Protein AF-A0A1I2UYN1-F1 (afdb_monomer_lite)

Sequence (457 aa):
MEKILPALEGQLRRFKVNAAGMAERHPGLARQLGARDWPPDVHVDRLVQGVAALHARTALVLQRAHCQQDEHALELQFPEQLRPFPECRIGPARQAAVLAACYCPGPPAAIELEVDPGPQPADSVDIFIDGDAAFSGALRNALLAGGSRQLACRPFAPTGLDPAEALLPRAPGAHAGLALLREYFTFPPRFNILRLDLTSFVNGGRGKLSLPVPAARPLEALQASHLRAGWAARACLRRAAAAPVRIDGRQSEYLVSVPPELEIFSIDRVHVGGAEDLGWVARRVEDAPAGHEWRIAFHGARGAVGAVASIDVTCCERDKVLARPARGAGCRWQLNSLLALEQLPLEAGALRELMATQAIDDSPASHAIINAVRALDVQPAALRPGRAAPLMGTDIRLQVDEAAFAGSGLLLFGQVMDRFFGECAHMNTFTRLVLVSAETGEELMRCKARNAGTLLE

Radius of gyration: 28.7 Å; chains: 1; bounding box: 97×50×72 Å

Secondary structure (DSSP, 8-state):
-GGGHHHHHHHHHHHHHHHHHHHHH-HHHHHHTTGGG-S--HHHHHHHHHHHHHHHHHHHHHHHHHHHHHHHHHHHH-GGGGS-EE-EEEEE-S--EEEEEEEE-SSS-EEEEEEE--SS--SEEEEEE-S-HHHHHHHHHHHHHPPPSSSSS-SEEE-S-SGGG-SS---TT--HHHHHHHHHHH-GGGGGEEEEE-TTSTTSS-EEEEEE----GGGGG--GGGEEETEEEEE--EEEEPPPEE--SS-SSEEE---TTEEEEEEEEEEETTEEP--EEEEEEEEETTEEEEEEEESS-TT-TTPEEEEEEEEEETT-EEE----THHHHHHHHHHHHTTSSSPPHHHHHHHHHHH-TT--HHHHHHHHHEEEEEEEEEEE--TTSPPEEEEEEEEEE-GGGGTTT-HHHHHHHHHHHHHHT--TT--EEEEEEETTT--EEEEPPPEETTEE--

Structure (mmCIF, N/CA/C/O backbone):
data_AF-A0A1I2UYN1-F1
#
_entry.id   AF-A0A1I2UYN1-F1
#
loop_
_atom_site.group_PDB
_atom_site.id
_atom_site.type_symbol
_atom_site.label_atom_id
_atom_site.label_alt_id
_atom_site.label_comp_id
_atom_site.label_asym_id
_atom_site.label_entity_id
_atom_site.label_seq_id
_atom_site.pdbx_PDB_ins_code
_atom_site.Cartn_x
_atom_site.Cartn_y
_atom_site.Cartn_z
_atom_site.occupancy
_atom_site.B_iso_or_equiv
_atom_site.auth_seq_id
_atom_site.auth_comp_id
_atom_site.auth_asym_id
_atom_site.auth_atom_id
_atom_site.pdbx_PDB_model_num
ATOM 1 N N . MET A 1 1 ? 22.925 16.119 -25.498 1.00 47.00 1 MET A N 1
ATOM 2 C CA . MET A 1 1 ? 24.311 16.372 -25.041 1.00 47.00 1 MET A CA 1
ATOM 3 C C . MET A 1 1 ? 24.376 16.531 -23.520 1.00 47.00 1 MET A C 1
ATOM 5 O O . MET A 1 1 ? 25.283 15.979 -22.913 1.00 47.00 1 MET A O 1
ATOM 9 N N . GLU A 1 2 ? 23.368 17.153 -22.895 1.00 50.50 2 GLU A N 1
ATOM 10 C CA . GLU A 1 2 ? 23.280 17.378 -21.437 1.00 50.50 2 GLU A CA 1
ATOM 11 C C . GLU A 1 2 ? 23.384 16.109 -20.569 1.00 50.50 2 GLU A C 1
ATOM 13 O O . GLU A 1 2 ? 24.116 16.117 -19.587 1.00 50.50 2 GLU A O 1
ATOM 18 N N . LYS A 1 3 ? 22.779 14.973 -20.962 1.00 65.56 3 LYS A N 1
ATOM 19 C CA . LYS A 1 3 ? 22.869 13.710 -20.189 1.00 65.56 3 LYS A CA 1
ATOM 20 C C . LYS A 1 3 ? 24.295 13.112 -20.093 1.00 65.56 3 LYS A C 1
ATOM 22 O O . LYS A 1 3 ? 24.533 12.271 -19.235 1.00 65.56 3 LYS A O 1
ATOM 27 N N . ILE A 1 4 ? 25.237 13.498 -20.967 1.00 81.12 4 ILE A N 1
ATOM 28 C CA . ILE A 1 4 ? 26.619 12.957 -20.982 1.00 81.12 4 ILE A CA 1
ATOM 29 C C . ILE A 1 4 ? 27.570 13.815 -20.138 1.00 81.12 4 ILE A C 1
ATOM 31 O O . ILE A 1 4 ? 28.586 13.308 -19.663 1.00 81.12 4 ILE A O 1
ATOM 35 N N . LEU A 1 5 ? 27.243 15.092 -19.928 1.00 82.50 5 LEU A N 1
ATOM 36 C CA . LEU A 1 5 ? 28.137 16.067 -19.308 1.00 82.50 5 LEU A CA 1
ATOM 37 C C . LEU A 1 5 ? 28.617 15.648 -17.902 1.00 82.50 5 LEU A C 1
ATOM 39 O O . LEU A 1 5 ? 29.832 15.633 -17.701 1.00 82.50 5 LEU A O 1
ATOM 43 N N . PRO A 1 6 ? 27.756 15.181 -16.973 1.00 83.56 6 PRO A N 1
ATOM 44 C CA . PRO A 1 6 ? 28.219 14.751 -15.649 1.00 83.56 6 PRO A CA 1
ATOM 45 C C . PRO A 1 6 ? 29.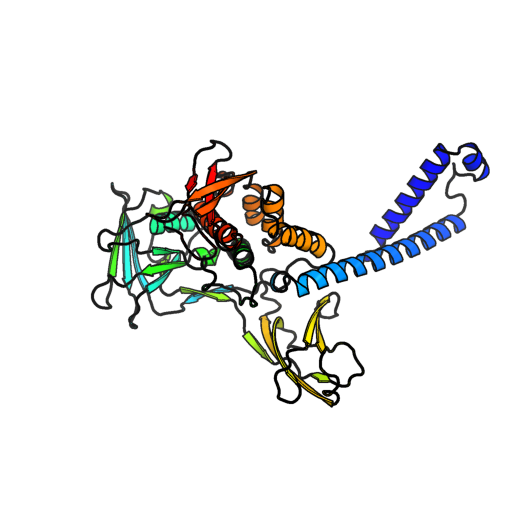170 13.548 -15.716 1.00 83.56 6 PRO A C 1
ATOM 47 O O . PRO A 1 6 ? 30.163 13.475 -14.990 1.00 83.56 6 PRO A O 1
ATOM 50 N N . ALA A 1 7 ? 28.896 12.603 -16.623 1.00 81.06 7 ALA A N 1
ATOM 51 C CA . ALA A 1 7 ? 29.744 11.433 -16.825 1.00 81.06 7 ALA A CA 1
ATOM 52 C C . ALA A 1 7 ? 31.103 11.829 -17.419 1.00 81.06 7 ALA A C 1
ATOM 54 O O . ALA A 1 7 ? 32.135 11.329 -16.972 1.00 81.06 7 ALA A O 1
ATOM 55 N N . LEU A 1 8 ? 31.112 12.756 -18.381 1.00 85.19 8 LEU A N 1
ATOM 56 C CA . LEU A 1 8 ? 32.325 13.308 -18.982 1.00 85.19 8 LEU A CA 1
ATOM 57 C C . LEU A 1 8 ? 33.181 14.045 -17.945 1.00 85.19 8 LEU A C 1
ATOM 59 O O . LEU A 1 8 ? 34.370 13.757 -17.821 1.00 85.19 8 LEU A O 1
ATOM 63 N N . GLU A 1 9 ? 32.585 14.946 -17.165 1.00 87.31 9 GLU A N 1
ATOM 64 C CA . GLU A 1 9 ? 33.275 15.654 -16.081 1.00 87.31 9 GLU A CA 1
ATOM 65 C C . GLU A 1 9 ? 33.846 14.689 -15.039 1.00 87.31 9 GLU A C 1
ATOM 67 O O . GLU A 1 9 ? 34.953 14.896 -14.535 1.00 87.31 9 GLU A O 1
ATOM 72 N N . GLY A 1 10 ? 33.109 13.620 -14.726 1.00 86.69 10 GLY A N 1
ATOM 73 C CA . GLY A 1 10 ? 33.578 12.539 -13.869 1.00 86.69 10 GLY A CA 1
ATOM 74 C C . GLY A 1 10 ? 34.809 11.831 -14.443 1.00 86.69 10 GLY A C 1
ATOM 75 O O . GLY A 1 10 ? 35.783 11.624 -13.717 1.00 86.69 10 GLY A O 1
ATOM 76 N N . GLN A 1 11 ? 34.812 11.505 -15.742 1.00 86.56 11 GLN A N 1
ATOM 77 C CA . GLN A 1 11 ? 35.973 10.890 -16.401 1.00 86.56 11 GLN A CA 1
ATOM 78 C C . GLN A 1 11 ? 37.180 11.833 -16.449 1.00 86.56 11 GLN A C 1
ATOM 80 O O . GLN A 1 11 ? 38.292 11.408 -16.139 1.00 86.56 11 GLN A O 1
ATOM 85 N N . LEU A 1 12 ? 36.975 13.116 -16.758 1.00 85.81 12 LEU A N 1
ATOM 86 C CA . LEU A 1 12 ? 38.049 14.114 -16.767 1.00 85.81 12 LEU A CA 1
ATOM 87 C C . LEU A 1 12 ? 38.645 14.319 -15.369 1.00 85.81 12 LEU A C 1
ATOM 89 O O . LEU A 1 12 ? 39.866 14.389 -15.225 1.00 85.81 12 LEU A O 1
ATOM 93 N N . ARG A 1 13 ? 37.807 14.351 -14.323 1.00 86.38 13 ARG A N 1
ATOM 94 C CA . ARG A 1 13 ? 38.275 14.386 -12.929 1.00 86.38 13 ARG A CA 1
ATOM 95 C C . ARG A 1 13 ? 39.109 13.155 -12.583 1.00 86.38 13 ARG A C 1
ATOM 97 O O . ARG A 1 13 ? 40.218 13.311 -12.079 1.00 86.38 13 ARG A O 1
ATOM 104 N N . ARG A 1 14 ? 38.624 11.947 -12.894 1.00 83.62 14 ARG A N 1
ATOM 105 C CA . ARG A 1 14 ? 39.367 10.692 -12.658 1.00 83.62 14 ARG A CA 1
ATOM 106 C C . ARG A 1 14 ? 40.702 10.672 -13.390 1.00 83.62 14 ARG A C 1
ATOM 108 O O . ARG A 1 14 ? 41.704 10.278 -12.805 1.00 83.62 14 ARG A O 1
ATOM 115 N N . PHE A 1 15 ? 40.726 11.132 -14.637 1.00 83.75 15 PHE A N 1
ATOM 116 C CA . PHE A 1 15 ? 41.955 11.239 -15.412 1.00 83.75 15 PHE A CA 1
ATOM 117 C C . PHE A 1 15 ? 42.977 12.152 -14.719 1.00 83.75 15 PHE A C 1
ATOM 119 O O . PHE A 1 15 ? 44.116 11.738 -14.517 1.00 83.75 15 PHE A O 1
ATOM 126 N N . LYS A 1 16 ? 42.564 13.351 -14.278 1.00 79.88 16 LYS A N 1
ATOM 127 C CA . LYS A 1 16 ? 43.438 14.290 -13.550 1.00 79.88 16 LYS A CA 1
ATOM 128 C C . LYS A 1 16 ? 43.974 13.697 -12.245 1.00 79.88 16 LYS A C 1
ATOM 130 O O . LYS A 1 16 ? 45.169 13.793 -11.985 1.00 79.88 16 LYS A O 1
ATOM 135 N N . VAL A 1 17 ? 43.114 13.049 -11.456 1.00 84.31 17 VAL A N 1
ATOM 136 C CA . VAL A 1 17 ? 43.510 12.386 -10.200 1.00 84.31 17 VAL A CA 1
ATOM 137 C C . VAL A 1 17 ? 44.516 11.263 -10.462 1.00 84.31 17 VAL A C 1
ATOM 139 O O . VAL A 1 17 ? 45.541 11.182 -9.790 1.00 84.31 17 VAL A O 1
ATOM 142 N N . ASN A 1 18 ? 44.271 10.428 -11.473 1.00 82.62 18 ASN A N 1
ATOM 143 C CA . ASN A 1 18 ? 45.176 9.337 -11.832 1.00 82.62 18 ASN A CA 1
ATOM 144 C C . ASN A 1 18 ? 46.522 9.852 -12.356 1.00 82.62 18 ASN A C 1
ATOM 146 O O . ASN A 1 18 ? 47.559 9.286 -12.011 1.00 82.62 18 ASN A O 1
ATOM 150 N N . ALA A 1 19 ? 46.515 10.924 -13.152 1.00 77.31 19 ALA A N 1
ATOM 151 C CA . ALA A 1 19 ? 47.729 11.568 -13.642 1.00 77.31 19 ALA A CA 1
ATOM 152 C C . ALA A 1 19 ? 48.570 12.136 -12.485 1.00 77.31 19 ALA A C 1
ATOM 154 O O . ALA A 1 19 ? 49.774 11.883 -12.430 1.00 77.31 19 ALA A O 1
ATOM 155 N N . ALA A 1 20 ? 47.935 12.811 -11.520 1.00 79.50 20 ALA A N 1
ATOM 156 C CA . ALA A 1 20 ? 48.599 13.318 -10.319 1.00 79.50 20 ALA A CA 1
ATOM 157 C C . ALA A 1 20 ? 49.183 12.180 -9.460 1.00 79.50 20 ALA A C 1
ATOM 159 O O . ALA A 1 20 ? 50.378 12.175 -9.168 1.00 79.50 20 ALA A O 1
ATOM 160 N N . GLY A 1 21 ? 48.386 11.153 -9.148 1.00 82.19 21 GLY A N 1
ATOM 161 C CA . GLY A 1 21 ? 48.848 10.012 -8.350 1.00 82.19 21 GLY A CA 1
ATOM 162 C C . GLY A 1 21 ? 49.915 9.153 -9.046 1.00 82.19 21 GLY A C 1
ATOM 163 O O . GLY A 1 21 ? 50.676 8.447 -8.386 1.00 82.19 21 GLY A O 1
ATOM 164 N N . MET A 1 22 ? 49.987 9.169 -10.379 1.00 82.06 22 MET A N 1
ATOM 165 C CA . MET A 1 22 ? 51.077 8.553 -11.146 1.00 82.06 22 MET A CA 1
ATOM 166 C C . MET A 1 22 ? 52.353 9.401 -11.079 1.00 82.06 22 MET A C 1
ATOM 168 O O . MET A 1 22 ? 53.437 8.844 -10.891 1.00 82.06 22 MET A O 1
ATOM 172 N N . ALA A 1 23 ? 52.223 10.729 -11.141 1.00 79.31 23 ALA A N 1
ATOM 173 C CA . ALA A 1 23 ? 53.349 11.645 -11.008 1.00 79.31 23 ALA A CA 1
ATOM 174 C C . ALA A 1 23 ? 54.006 11.588 -9.617 1.00 79.31 23 ALA A C 1
ATOM 176 O O . ALA A 1 23 ? 55.232 11.645 -9.517 1.00 79.31 23 ALA A O 1
ATOM 177 N N . GLU A 1 24 ? 53.205 11.415 -8.563 1.00 82.12 24 GLU A N 1
ATOM 178 C CA . GLU A 1 24 ? 53.680 11.212 -7.189 1.00 82.12 24 GLU A CA 1
ATOM 179 C C . GLU A 1 24 ? 54.426 9.883 -7.019 1.00 82.12 24 GLU A C 1
ATOM 181 O O . GLU A 1 24 ? 55.512 9.848 -6.441 1.00 82.12 24 GLU A O 1
ATOM 186 N N . ARG A 1 25 ? 53.875 8.785 -7.558 1.00 86.88 25 ARG A N 1
ATOM 187 C CA . ARG A 1 25 ? 54.472 7.442 -7.444 1.00 86.88 25 ARG A CA 1
ATOM 188 C C . ARG A 1 25 ? 55.739 7.268 -8.279 1.00 86.88 25 ARG A C 1
ATOM 190 O O . ARG A 1 25 ? 56.618 6.498 -7.898 1.00 86.88 25 ARG A O 1
ATOM 197 N N . HIS A 1 26 ? 55.848 7.969 -9.406 1.00 83.62 26 HIS A N 1
ATOM 198 C CA . HIS A 1 26 ? 56.964 7.823 -10.341 1.00 83.62 26 HIS A CA 1
ATOM 199 C C . HIS A 1 26 ? 57.523 9.182 -10.795 1.00 83.62 26 HIS A C 1
ATOM 201 O O . HIS A 1 26 ? 57.408 9.548 -11.968 1.00 83.62 26 HIS A O 1
ATOM 207 N N . PRO A 1 27 ? 58.210 9.924 -9.906 1.00 80.56 27 PRO A N 1
ATOM 208 C CA . PRO A 1 27 ? 58.659 11.290 -10.184 1.00 80.56 27 PRO A CA 1
ATOM 209 C C . PRO A 1 27 ? 59.691 11.381 -11.320 1.00 80.56 27 PRO A C 1
ATOM 211 O O . PRO A 1 27 ? 59.770 12.403 -12.002 1.00 80.56 27 PRO A O 1
ATOM 214 N N . GLY A 1 28 ? 60.478 10.321 -11.547 1.00 81.06 28 GLY A N 1
ATOM 215 C CA . GLY A 1 28 ? 61.435 10.244 -12.658 1.00 81.06 28 GLY A CA 1
ATOM 216 C C . GLY A 1 28 ? 60.753 10.188 -14.029 1.00 81.06 28 GLY A C 1
ATOM 217 O O . GLY A 1 28 ? 61.084 10.983 -14.906 1.00 81.06 28 GLY A O 1
ATOM 218 N N . LEU A 1 29 ? 59.752 9.313 -14.183 1.00 76.81 29 LEU A N 1
ATOM 219 C CA . LEU A 1 29 ? 58.942 9.197 -15.404 1.00 76.81 29 LEU A CA 1
ATOM 220 C C . LEU A 1 29 ? 58.073 10.441 -15.615 1.00 76.81 29 LEU A C 1
ATOM 222 O O . LEU A 1 29 ? 57.984 10.957 -16.724 1.00 76.81 29 LEU A O 1
ATOM 226 N N . ALA A 1 30 ? 57.499 10.983 -14.540 1.00 72.06 30 ALA A N 1
ATOM 227 C CA . ALA A 1 30 ? 56.702 12.205 -14.582 1.00 72.06 30 ALA A CA 1
ATOM 228 C C . ALA A 1 30 ? 57.490 13.408 -15.124 1.00 72.06 30 ALA A C 1
ATOM 230 O O . ALA A 1 30 ? 56.950 14.226 -15.870 1.00 72.06 30 ALA A O 1
ATOM 231 N N . ARG A 1 31 ? 58.783 13.496 -14.776 1.00 70.44 31 ARG A N 1
ATOM 232 C CA . ARG A 1 31 ? 59.692 14.537 -15.271 1.00 70.44 31 ARG A CA 1
ATOM 233 C C . ARG A 1 31 ? 60.019 14.357 -16.754 1.00 70.44 31 ARG A C 1
ATOM 235 O O . ARG A 1 31 ? 60.106 15.350 -17.462 1.00 70.44 31 ARG A O 1
ATOM 242 N N . GLN A 1 32 ? 60.162 13.117 -17.221 1.00 74.50 32 GLN A N 1
ATOM 243 C CA . GLN A 1 32 ? 60.381 12.809 -18.640 1.00 74.50 32 GLN A CA 1
ATOM 244 C C . GLN A 1 32 ? 59.135 13.074 -19.500 1.00 74.50 32 GLN A C 1
ATOM 246 O O . GLN A 1 32 ? 59.264 13.472 -20.652 1.00 74.50 32 GLN A O 1
ATOM 251 N N . LEU A 1 33 ? 57.941 12.884 -18.935 1.00 66.81 33 LEU A N 1
ATOM 252 C CA . LEU A 1 33 ? 56.655 13.055 -19.619 1.00 66.81 33 LEU A CA 1
ATOM 253 C C . LEU A 1 33 ? 56.077 14.480 -19.534 1.00 66.81 33 LEU A C 1
ATOM 255 O O . LEU A 1 33 ? 55.000 14.723 -20.071 1.00 66.81 33 LEU A O 1
ATOM 259 N N . GLY A 1 34 ? 56.736 15.416 -18.841 1.00 66.62 34 GLY A N 1
ATOM 260 C CA . GLY A 1 34 ? 56.229 16.786 -18.679 1.00 66.62 34 GLY A CA 1
ATOM 261 C C . GLY A 1 34 ? 54.953 16.892 -17.830 1.00 66.62 34 GLY A C 1
ATOM 262 O O . GLY A 1 34 ? 54.203 17.854 -17.955 1.00 66.62 34 GLY A O 1
ATOM 263 N N . ALA A 1 35 ? 54.692 15.928 -16.940 1.00 62.22 35 ALA A N 1
ATOM 264 C CA . ALA A 1 35 ? 53.425 15.806 -16.206 1.00 62.22 35 ALA A CA 1
ATOM 265 C C . ALA A 1 35 ? 53.125 16.954 -15.213 1.00 62.22 35 ALA A C 1
ATOM 267 O O . ALA A 1 35 ? 52.029 17.004 -14.659 1.00 62.22 35 ALA A O 1
ATOM 268 N N . ARG A 1 36 ? 54.080 17.866 -14.969 1.00 58.09 36 ARG A N 1
ATOM 269 C CA . ARG A 1 36 ? 53.884 19.056 -14.119 1.00 58.09 36 ARG A CA 1
ATOM 270 C C . ARG A 1 36 ? 53.065 20.161 -14.801 1.00 58.09 36 ARG A C 1
ATOM 272 O O . ARG A 1 36 ? 52.372 20.874 -14.089 1.00 58.09 36 ARG A O 1
ATOM 279 N N . ASP A 1 37 ? 53.081 20.234 -16.135 1.00 59.91 37 ASP A N 1
ATOM 280 C CA . ASP A 1 37 ? 52.397 21.262 -16.943 1.00 59.91 37 ASP A CA 1
ATOM 281 C C . ASP A 1 37 ? 51.262 20.655 -17.794 1.00 59.91 37 ASP A C 1
ATOM 283 O O . ASP A 1 37 ? 51.053 21.006 -18.954 1.00 59.91 37 ASP A O 1
ATOM 287 N N . TRP A 1 38 ? 50.544 19.670 -17.245 1.00 61.19 38 TRP A N 1
ATOM 288 C CA . TRP A 1 38 ? 49.519 18.935 -17.987 1.00 61.19 38 TRP A CA 1
ATOM 289 C C . TRP A 1 38 ? 48.172 19.689 -18.056 1.00 61.19 38 TRP A C 1
ATOM 291 O O . TRP A 1 38 ? 47.628 20.029 -16.999 1.00 61.19 38 TRP A O 1
ATOM 301 N N . PRO A 1 39 ? 47.558 19.862 -19.249 1.00 58.69 39 PRO A N 1
ATOM 302 C CA . PRO A 1 39 ? 47.963 19.329 -20.553 1.00 58.69 39 PRO A CA 1
ATOM 303 C C . PRO A 1 39 ? 48.940 20.262 -21.299 1.00 58.69 39 PRO A C 1
ATOM 305 O O . PRO A 1 39 ? 48.682 21.461 -21.379 1.00 58.69 39 PRO A O 1
ATOM 308 N N . PRO A 1 40 ? 50.007 19.726 -21.921 1.00 60.81 40 PRO A N 1
ATOM 309 C CA . PRO A 1 40 ? 51.039 20.540 -22.570 1.00 60.81 40 PRO A CA 1
ATOM 310 C C . PRO A 1 40 ? 50.640 21.087 -23.959 1.00 60.81 40 PRO A C 1
ATOM 312 O O . PRO A 1 40 ? 51.306 21.982 -24.470 1.00 60.81 40 PRO A O 1
ATOM 315 N N . ASP A 1 41 ? 49.573 20.563 -24.583 1.00 74.56 41 ASP A N 1
ATOM 316 C CA . ASP A 1 41 ? 49.113 20.921 -25.937 1.00 74.56 41 ASP A CA 1
ATOM 317 C C . ASP A 1 41 ? 47.572 20.836 -26.038 1.00 74.56 41 ASP A C 1
ATOM 319 O O . ASP A 1 41 ? 46.950 19.905 -25.514 1.00 74.56 41 ASP A O 1
ATOM 323 N N . VAL A 1 42 ? 46.955 21.776 -26.765 1.00 77.56 42 VAL A N 1
ATOM 324 C CA . VAL A 1 42 ? 45.521 21.802 -27.105 1.00 77.56 42 VAL A CA 1
ATOM 325 C C . VAL A 1 42 ? 45.053 20.546 -27.852 1.00 77.56 42 VAL A C 1
ATOM 327 O O . VAL A 1 42 ? 43.919 20.100 -27.665 1.00 77.56 42 VAL A O 1
ATOM 330 N N . HIS A 1 43 ? 45.896 19.943 -28.690 1.00 80.25 43 HIS A N 1
ATOM 331 C CA . HIS A 1 43 ? 45.568 18.721 -29.422 1.00 80.25 43 HIS A CA 1
ATOM 332 C C . HIS A 1 43 ? 45.523 17.503 -28.497 1.00 80.25 43 HIS A C 1
ATOM 334 O O . HIS A 1 43 ? 44.624 16.670 -28.626 1.00 80.25 43 HIS A O 1
ATOM 340 N N . VAL A 1 44 ? 46.441 17.430 -27.529 1.00 79.44 44 VAL A N 1
ATOM 341 C CA . VAL A 1 44 ? 46.446 16.387 -26.495 1.00 79.44 44 VAL A CA 1
ATOM 342 C C . VAL A 1 44 ? 45.245 16.560 -25.569 1.00 79.44 44 VAL A C 1
ATOM 344 O O . VAL A 1 44 ? 44.569 15.578 -25.273 1.00 79.44 44 VAL A O 1
ATOM 347 N N . ASP A 1 45 ? 44.911 17.793 -25.181 1.00 79.94 45 ASP A N 1
ATOM 348 C CA . ASP A 1 45 ? 43.713 18.063 -24.381 1.00 79.94 45 ASP A CA 1
ATOM 349 C C . ASP A 1 45 ? 42.429 17.645 -25.121 1.00 79.94 45 ASP A C 1
ATOM 351 O O . ASP A 1 45 ? 41.600 16.924 -24.569 1.00 79.94 45 ASP A O 1
ATOM 355 N N . ARG A 1 46 ? 42.301 17.972 -26.415 1.00 82.88 46 ARG A N 1
ATOM 356 C CA . ARG A 1 46 ? 41.175 17.513 -27.251 1.00 82.88 46 ARG A CA 1
ATOM 357 C C . ARG A 1 46 ? 41.122 15.992 -27.393 1.00 82.88 46 ARG A C 1
ATOM 359 O O . ARG A 1 46 ? 40.029 15.426 -27.383 1.00 82.88 46 ARG A O 1
ATOM 366 N N . LEU A 1 47 ? 42.270 15.322 -27.503 1.00 86.12 47 LEU A N 1
ATOM 367 C CA . LEU A 1 47 ? 42.337 13.859 -27.528 1.00 86.12 47 LEU A CA 1
ATOM 368 C C . LEU A 1 47 ? 41.845 13.272 -26.198 1.00 86.12 47 LEU A C 1
ATOM 370 O O . LEU A 1 47 ? 41.013 12.366 -26.204 1.00 86.12 47 LEU A O 1
ATOM 374 N N . VAL A 1 48 ? 42.305 13.809 -25.064 1.00 83.75 48 VAL A N 1
ATOM 375 C CA . VAL A 1 48 ? 41.870 13.390 -23.721 1.00 83.75 48 VAL A CA 1
ATOM 376 C C . VAL A 1 48 ? 40.372 13.614 -23.549 1.00 83.75 48 VAL A C 1
ATOM 378 O O . VAL A 1 48 ? 39.677 12.710 -23.091 1.00 83.75 48 VAL A O 1
ATOM 381 N N . GLN A 1 49 ? 39.850 14.768 -23.969 1.00 83.75 49 GLN A N 1
ATOM 382 C CA . GLN A 1 49 ? 38.413 15.049 -23.965 1.00 83.75 49 GLN A CA 1
ATOM 383 C C . GLN A 1 49 ? 37.637 14.060 -24.847 1.00 83.75 49 GLN A C 1
ATOM 385 O O . GLN A 1 49 ? 36.608 13.539 -24.418 1.00 83.75 49 GLN A O 1
ATOM 390 N N . GLY A 1 50 ? 38.144 13.741 -26.042 1.00 88.06 50 GLY A N 1
ATOM 391 C CA . GLY A 1 50 ? 37.547 12.757 -26.946 1.00 88.06 50 GLY A CA 1
ATOM 392 C C . GLY A 1 50 ? 37.513 11.345 -26.353 1.00 88.06 50 GLY A C 1
ATOM 393 O O . GLY A 1 50 ? 36.466 10.696 -26.353 1.00 88.06 50 GLY A O 1
ATOM 394 N N . VAL A 1 51 ? 38.627 10.884 -25.777 1.00 89.00 51 VAL A N 1
ATOM 395 C CA . VAL A 1 51 ? 38.729 9.578 -25.105 1.00 89.00 51 VAL A CA 1
ATOM 396 C C . VAL A 1 51 ? 37.855 9.534 -23.850 1.00 89.00 51 VAL A C 1
ATOM 398 O O . VAL A 1 51 ? 37.179 8.530 -23.616 1.00 89.00 51 VAL A O 1
ATOM 401 N N . ALA A 1 52 ? 37.815 10.609 -23.060 1.00 85.81 52 ALA A N 1
ATOM 402 C CA . ALA A 1 52 ? 36.948 10.724 -21.890 1.00 85.81 52 ALA A CA 1
ATOM 403 C C . ALA A 1 52 ? 35.466 10.694 -22.285 1.00 85.81 52 ALA A C 1
ATOM 405 O O . ALA A 1 52 ? 34.674 10.022 -21.627 1.00 85.81 52 ALA A O 1
ATOM 406 N N . ALA A 1 53 ? 35.092 11.344 -23.391 1.00 86.88 53 ALA A N 1
ATOM 407 C CA . ALA A 1 53 ? 33.738 11.292 -23.932 1.00 86.88 53 ALA A CA 1
ATOM 408 C C . ALA A 1 53 ? 33.365 9.883 -24.408 1.00 86.88 53 ALA A C 1
ATOM 410 O O . ALA A 1 53 ? 32.249 9.425 -24.155 1.00 86.88 53 ALA A O 1
ATOM 411 N N . LEU A 1 54 ? 34.292 9.170 -25.050 1.00 89.94 54 LEU A N 1
ATOM 412 C CA . LEU A 1 54 ? 34.072 7.798 -25.505 1.00 89.94 54 LEU A CA 1
ATOM 413 C C . LEU A 1 54 ? 33.892 6.846 -24.311 1.00 89.94 54 LEU A C 1
ATOM 415 O O . LEU A 1 54 ? 32.912 6.106 -24.268 1.00 89.94 54 LEU A O 1
ATOM 419 N N . HIS A 1 55 ? 34.742 6.956 -23.283 1.00 87.69 55 HIS A N 1
ATOM 420 C CA . HIS A 1 55 ? 34.586 6.210 -22.028 1.00 87.69 55 HIS A CA 1
ATOM 421 C C . HIS A 1 55 ? 33.293 6.556 -21.291 1.00 87.69 55 HIS A C 1
ATOM 423 O O . HIS A 1 55 ? 32.604 5.653 -20.823 1.00 87.69 55 HIS A O 1
ATOM 429 N N . ALA A 1 56 ? 32.931 7.839 -21.206 1.00 85.88 56 ALA A N 1
ATOM 430 C CA . ALA A 1 56 ? 31.684 8.270 -20.586 1.00 85.88 56 ALA A CA 1
ATOM 431 C C . ALA A 1 56 ? 30.470 7.665 -21.304 1.00 85.88 56 ALA A C 1
ATOM 433 O O . ALA A 1 56 ? 29.550 7.178 -20.650 1.00 85.88 56 ALA A O 1
ATOM 434 N N . ARG A 1 57 ? 30.481 7.618 -22.644 1.00 87.75 57 ARG A N 1
ATOM 435 C CA . ARG A 1 57 ? 29.426 6.960 -23.428 1.00 87.75 57 ARG A CA 1
ATOM 436 C C . ARG A 1 57 ? 29.366 5.462 -23.153 1.00 87.75 57 ARG A C 1
ATOM 438 O O . ARG A 1 57 ? 28.277 4.967 -22.883 1.00 87.75 57 ARG A O 1
ATOM 445 N N . THR A 1 58 ? 30.496 4.758 -23.173 1.00 87.31 58 THR A N 1
ATOM 446 C CA . THR A 1 58 ? 30.536 3.319 -22.864 1.00 87.31 58 THR A CA 1
ATOM 447 C C . THR A 1 58 ? 30.037 3.041 -21.447 1.00 87.31 58 THR A C 1
ATOM 449 O O . THR A 1 58 ? 29.210 2.156 -21.256 1.00 87.31 58 THR A O 1
ATOM 452 N N . ALA A 1 59 ? 30.466 3.833 -20.462 1.00 84.69 59 ALA A N 1
ATOM 453 C CA . ALA A 1 59 ? 30.019 3.706 -19.078 1.00 84.69 59 ALA A CA 1
ATOM 454 C C . ALA A 1 59 ? 28.506 3.924 -18.943 1.00 84.69 59 ALA A C 1
ATOM 456 O O . ALA A 1 59 ? 27.843 3.153 -18.259 1.00 84.69 59 ALA A O 1
ATOM 457 N N . LEU A 1 60 ? 27.944 4.918 -19.640 1.00 85.06 60 LEU A N 1
ATOM 458 C CA . LEU A 1 60 ? 26.499 5.156 -19.656 1.00 85.06 60 LEU A CA 1
ATOM 459 C C . LEU A 1 60 ? 25.729 4.025 -20.349 1.00 85.06 60 LEU A C 1
ATOM 461 O O . LEU A 1 60 ? 24.652 3.661 -19.885 1.00 85.06 60 LEU A O 1
ATOM 465 N N . VAL A 1 61 ? 26.259 3.460 -21.438 1.00 86.44 61 VAL A N 1
ATOM 466 C CA . VAL A 1 61 ? 25.653 2.297 -22.112 1.00 86.44 61 VAL A CA 1
ATOM 467 C C . VAL A 1 61 ? 25.638 1.090 -21.177 1.00 86.44 61 VAL A C 1
ATOM 469 O O . VAL A 1 61 ? 24.591 0.470 -21.010 1.00 86.44 61 VAL A O 1
ATOM 472 N N . LEU A 1 62 ? 26.762 0.801 -20.516 1.00 85.81 62 LEU A N 1
ATOM 473 C CA . LEU A 1 62 ? 26.843 -0.274 -19.530 1.00 85.81 62 LEU A CA 1
ATOM 474 C C . LEU A 1 62 ? 25.887 -0.024 -18.364 1.00 85.81 62 LEU A C 1
ATOM 476 O O . LEU A 1 62 ? 25.130 -0.917 -18.005 1.00 85.81 62 LEU A O 1
ATOM 480 N N . GLN A 1 63 ? 25.865 1.181 -17.794 1.00 82.50 63 GLN A N 1
ATOM 481 C CA . GLN A 1 63 ? 24.974 1.514 -16.683 1.00 82.50 63 GLN A CA 1
ATOM 482 C C . GLN A 1 63 ? 23.500 1.318 -17.059 1.00 82.50 63 GLN A C 1
ATOM 484 O O . GLN A 1 63 ? 22.750 0.740 -16.276 1.00 82.50 63 GLN A O 1
ATOM 489 N N . ARG A 1 64 ? 23.089 1.737 -18.263 1.00 81.75 64 ARG A N 1
ATOM 490 C CA . ARG A 1 64 ? 21.731 1.491 -18.773 1.00 81.75 64 ARG A CA 1
ATOM 491 C C . ARG A 1 64 ? 21.432 0.004 -18.913 1.00 81.75 64 ARG A C 1
ATOM 493 O O . ARG A 1 64 ? 20.352 -0.410 -18.516 1.00 81.75 64 ARG A O 1
ATOM 500 N N . ALA A 1 65 ? 22.376 -0.781 -19.433 1.00 81.75 65 ALA A N 1
ATOM 501 C CA . ALA A 1 65 ? 22.205 -2.225 -19.567 1.00 81.75 65 ALA A CA 1
ATOM 502 C C . ALA A 1 65 ? 21.987 -2.906 -18.204 1.00 81.75 65 ALA A C 1
ATOM 504 O O . ALA A 1 65 ? 21.086 -3.727 -18.084 1.00 81.75 65 ALA A O 1
ATOM 505 N N . HIS A 1 66 ? 22.735 -2.514 -17.165 1.00 81.06 66 HIS A N 1
ATOM 506 C CA . HIS A 1 66 ? 22.523 -3.032 -15.806 1.00 81.06 66 HIS A CA 1
ATOM 507 C C . HIS A 1 66 ? 21.152 -2.624 -15.251 1.00 81.06 66 HIS A C 1
ATOM 509 O O . HIS A 1 66 ? 20.417 -3.469 -14.759 1.00 81.06 66 HIS A O 1
ATOM 515 N N . CYS A 1 67 ? 20.761 -1.353 -15.404 1.00 80.94 67 CYS A N 1
ATOM 516 C CA . CYS A 1 67 ? 19.445 -0.890 -14.951 1.00 80.94 67 CYS A CA 1
ATOM 517 C C . CYS A 1 67 ? 18.300 -1.664 -15.628 1.00 80.94 67 CYS A C 1
ATOM 519 O O . CYS A 1 67 ? 17.329 -2.017 -14.972 1.00 80.94 67 CYS A O 1
ATOM 521 N N . GLN A 1 68 ? 18.429 -1.956 -16.927 1.00 80.69 68 GLN A N 1
ATOM 522 C CA . GLN A 1 68 ? 17.454 -2.760 -17.671 1.00 80.69 68 GLN A CA 1
ATOM 523 C C . GLN A 1 68 ? 17.374 -4.203 -17.156 1.00 80.69 68 GLN A C 1
ATOM 525 O O . GLN A 1 68 ? 16.290 -4.777 -17.140 1.00 80.69 68 GLN A O 1
ATOM 530 N N . GLN A 1 69 ? 18.498 -4.789 -16.737 1.00 82.62 69 GLN A N 1
ATOM 531 C CA . GLN A 1 69 ? 18.520 -6.122 -16.129 1.00 82.62 69 GLN A CA 1
ATOM 532 C C . GLN A 1 69 ? 17.832 -6.129 -14.760 1.00 82.62 69 GLN A C 1
ATOM 534 O O . GLN A 1 69 ? 17.005 -7.004 -14.512 1.00 82.62 69 GLN A O 1
ATOM 539 N N . ASP A 1 70 ? 18.132 -5.146 -13.906 1.00 84.62 70 ASP A N 1
ATOM 540 C CA . ASP A 1 70 ? 17.525 -5.015 -12.575 1.00 84.62 70 ASP A CA 1
ATOM 541 C C . ASP A 1 70 ? 16.006 -4.795 -12.674 1.00 84.62 70 ASP A C 1
ATOM 543 O O . ASP A 1 70 ? 15.222 -5.417 -11.957 1.00 84.62 70 ASP A O 1
ATOM 547 N N . GLU A 1 71 ? 15.576 -3.943 -13.605 1.00 84.00 71 GLU A N 1
ATOM 548 C CA . GLU A 1 71 ? 14.163 -3.688 -13.886 1.00 84.00 71 GLU A CA 1
ATOM 549 C C . GLU A 1 71 ? 13.456 -4.940 -14.417 1.00 84.00 71 GLU A C 1
ATOM 551 O O . GLU A 1 71 ? 12.372 -5.271 -13.948 1.00 84.00 71 GLU A O 1
ATOM 556 N N . HIS A 1 72 ? 14.086 -5.692 -15.323 1.00 82.62 72 HIS A N 1
ATOM 557 C CA . HIS A 1 72 ? 13.522 -6.948 -15.812 1.00 82.62 72 HIS A CA 1
ATOM 558 C C . HIS A 1 72 ? 13.399 -8.005 -14.703 1.00 82.62 72 HIS A C 1
ATOM 560 O O . HIS A 1 72 ? 12.391 -8.706 -14.627 1.00 82.62 72 HIS A O 1
ATOM 566 N N . ALA A 1 73 ? 14.388 -8.102 -13.811 1.00 84.62 73 ALA A N 1
ATOM 567 C CA . ALA A 1 73 ? 14.313 -8.987 -12.651 1.00 84.62 73 ALA A CA 1
ATOM 568 C C . ALA A 1 73 ? 13.145 -8.606 -11.723 1.00 84.62 73 ALA A C 1
ATOM 570 O O . ALA A 1 73 ? 12.404 -9.488 -11.283 1.00 84.62 73 ALA A O 1
ATOM 571 N N . LEU A 1 74 ? 12.925 -7.306 -11.492 1.00 85.75 74 LEU A N 1
ATOM 572 C CA . LEU A 1 74 ? 11.746 -6.812 -10.774 1.00 85.75 74 LEU A CA 1
ATOM 573 C C . LEU A 1 74 ? 10.438 -7.129 -11.503 1.00 85.75 74 LEU A C 1
ATOM 575 O O . LEU A 1 74 ? 9.487 -7.547 -10.853 1.00 85.75 74 LEU A O 1
ATOM 579 N N . GLU A 1 75 ? 10.364 -6.957 -12.825 1.00 81.69 75 GLU A N 1
ATOM 580 C CA . GLU A 1 75 ? 9.160 -7.287 -13.603 1.00 81.69 75 GLU A CA 1
ATOM 581 C C . GLU A 1 75 ? 8.800 -8.775 -13.488 1.00 81.69 75 GLU A C 1
ATOM 583 O O . GLU A 1 75 ? 7.618 -9.112 -13.426 1.00 81.69 75 GLU A O 1
ATOM 588 N N . LEU A 1 76 ? 9.800 -9.658 -13.413 1.00 81.56 76 LEU A N 1
ATOM 589 C CA . LEU A 1 76 ? 9.593 -11.100 -13.278 1.00 81.56 76 LEU A CA 1
ATOM 590 C C . LEU A 1 76 ? 9.215 -11.528 -11.854 1.00 81.56 76 LEU A C 1
ATOM 592 O O . LEU A 1 76 ? 8.328 -12.364 -11.691 1.00 81.56 76 LEU A O 1
ATOM 596 N N . GLN A 1 77 ? 9.891 -10.997 -10.833 1.00 83.25 77 GLN A N 1
ATOM 597 C CA . GLN A 1 77 ? 9.709 -11.441 -9.443 1.00 83.25 77 GLN A CA 1
ATOM 598 C C . GLN A 1 77 ? 8.630 -10.648 -8.699 1.00 83.25 77 GLN A C 1
ATOM 600 O O . GLN A 1 77 ? 7.862 -11.208 -7.921 1.00 83.25 77 GLN A O 1
ATOM 605 N N . PHE A 1 78 ? 8.545 -9.343 -8.957 1.00 85.88 78 PHE A N 1
ATOM 606 C CA . PHE A 1 78 ? 7.672 -8.410 -8.249 1.00 85.88 78 PHE A CA 1
ATOM 607 C C . PHE A 1 78 ? 6.946 -7.460 -9.224 1.00 85.88 78 PHE A C 1
ATOM 609 O O . PHE A 1 78 ? 7.054 -6.237 -9.095 1.00 85.88 78 PHE A O 1
ATOM 616 N N . PRO A 1 79 ? 6.145 -7.974 -10.179 1.00 82.31 79 PRO A N 1
ATOM 617 C CA . PRO A 1 79 ? 5.524 -7.165 -11.238 1.00 82.31 79 PRO A CA 1
ATOM 618 C C . PRO A 1 79 ? 4.658 -6.015 -10.710 1.00 82.31 79 PRO A C 1
ATOM 620 O O . PRO A 1 79 ? 4.492 -4.985 -11.363 1.00 82.31 79 PRO A O 1
ATOM 623 N N . GLU A 1 80 ? 4.089 -6.160 -9.512 1.00 85.31 80 GLU A N 1
ATOM 624 C CA . GLU A 1 80 ? 3.260 -5.125 -8.898 1.00 85.31 80 GLU A CA 1
ATOM 625 C C . GLU A 1 80 ? 4.037 -3.879 -8.504 1.00 85.31 80 GLU A C 1
ATOM 627 O O . GLU A 1 80 ? 3.463 -2.790 -8.483 1.00 85.31 80 GLU A O 1
ATOM 632 N N . GLN A 1 81 ? 5.320 -4.027 -8.189 1.00 86.81 81 GLN A N 1
ATOM 633 C CA . GLN A 1 81 ? 6.171 -2.962 -7.667 1.00 86.81 81 GLN A CA 1
ATOM 634 C C . GLN A 1 81 ? 6.447 -1.875 -8.705 1.00 86.81 81 GLN A C 1
ATOM 636 O O . GLN A 1 81 ? 6.734 -0.738 -8.346 1.00 86.81 81 GLN A O 1
ATOM 641 N N . LEU A 1 82 ? 6.254 -2.202 -9.984 1.00 85.50 82 LEU A N 1
ATOM 642 C CA . LEU A 1 82 ? 6.458 -1.312 -11.120 1.00 85.50 82 LEU A CA 1
ATOM 643 C C . LEU A 1 82 ? 5.150 -0.767 -11.723 1.00 85.50 82 LEU A C 1
ATOM 645 O O . LEU A 1 82 ? 5.193 -0.060 -12.739 1.00 85.50 82 LEU A O 1
ATOM 649 N N . ARG A 1 83 ? 3.993 -1.087 -11.120 1.00 87.94 83 ARG A N 1
ATOM 650 C CA . ARG A 1 83 ? 2.680 -0.563 -11.533 1.00 87.94 83 ARG A CA 1
ATOM 651 C C . ARG A 1 83 ? 2.476 0.873 -11.036 1.00 87.94 83 ARG A C 1
ATOM 653 O O . ARG A 1 83 ? 2.822 1.160 -9.889 1.00 87.94 83 ARG A O 1
ATOM 660 N N . PRO A 1 84 ? 1.880 1.765 -11.850 1.00 90.19 84 PRO A N 1
ATOM 661 C CA . PRO A 1 84 ? 1.485 3.091 -11.387 1.00 90.19 84 PRO A CA 1
ATOM 662 C C . PRO A 1 84 ? 0.371 2.989 -10.339 1.00 90.19 84 PRO A C 1
ATOM 664 O O . PRO A 1 84 ? -0.448 2.068 -10.382 1.00 90.19 84 PRO A O 1
ATOM 667 N N . PHE A 1 85 ? 0.308 3.954 -9.424 1.00 93.56 85 PHE A N 1
ATOM 668 C CA . PHE A 1 85 ? -0.786 4.069 -8.465 1.00 93.56 85 PHE A CA 1
ATOM 669 C C . PHE A 1 85 ? -1.841 5.037 -9.022 1.00 93.56 85 PHE A C 1
ATOM 671 O O . PHE A 1 85 ? -1.584 6.243 -9.092 1.00 93.56 85 PHE A O 1
ATOM 678 N N . PRO A 1 86 ? -3.004 4.541 -9.479 1.00 95.00 86 PRO A N 1
ATOM 679 C CA . PRO A 1 86 ? -4.014 5.366 -10.137 1.00 95.00 86 PRO A CA 1
ATOM 680 C C . PRO A 1 86 ? -4.681 6.333 -9.151 1.00 95.00 86 PRO A C 1
ATOM 682 O O . PRO A 1 86 ? -4.626 6.143 -7.936 1.00 95.00 86 PRO A O 1
ATOM 685 N N . GLU A 1 87 ? -5.385 7.338 -9.670 1.00 94.56 87 GLU A N 1
ATOM 686 C CA . GLU A 1 87 ? -6.340 8.110 -8.874 1.00 94.56 87 GLU A CA 1
ATOM 687 C C . GLU A 1 87 ? -7.305 7.167 -8.155 1.00 94.56 87 GLU A C 1
ATOM 689 O O . GLU A 1 87 ? -7.863 6.233 -8.736 1.00 94.56 87 GLU A O 1
ATOM 694 N N . CYS A 1 88 ? -7.503 7.432 -6.871 1.00 95.56 88 CYS A N 1
ATOM 695 C CA . CYS A 1 88 ? -8.452 6.727 -6.034 1.00 95.56 88 CYS A CA 1
ATOM 696 C C . CYS A 1 88 ? -9.466 7.731 -5.496 1.00 95.56 88 CYS A C 1
ATOM 698 O O . CYS A 1 88 ? -9.118 8.860 -5.150 1.00 95.56 88 CYS A O 1
ATOM 700 N N . ARG A 1 89 ? -10.733 7.327 -5.441 1.00 94.69 89 ARG A N 1
ATOM 701 C CA . ARG A 1 89 ? -11.833 8.172 -4.970 1.00 94.69 89 ARG A CA 1
ATOM 702 C C . ARG A 1 89 ? -12.554 7.494 -3.822 1.00 94.69 89 ARG A C 1
ATOM 704 O O . ARG A 1 89 ? -12.763 6.282 -3.845 1.00 94.69 89 ARG A O 1
ATOM 711 N N . ILE A 1 90 ? -12.960 8.295 -2.846 1.00 95.56 90 ILE A N 1
ATOM 712 C CA . ILE A 1 90 ? -13.888 7.883 -1.795 1.00 95.56 90 ILE A CA 1
ATOM 713 C C . ILE A 1 90 ? -15.219 8.549 -2.104 1.00 95.56 90 ILE A C 1
ATOM 715 O O . ILE A 1 90 ? -15.274 9.753 -2.350 1.00 95.56 90 ILE A O 1
ATOM 719 N N . GLY A 1 91 ? -16.285 7.761 -2.152 1.00 94.75 91 GLY A N 1
ATOM 720 C CA . GLY A 1 91 ? -17.601 8.284 -2.484 1.00 94.75 91 GLY A CA 1
ATOM 721 C C . GLY A 1 91 ? -18.725 7.303 -2.185 1.00 94.75 91 GLY A C 1
ATOM 722 O O . GLY A 1 91 ? -18.466 6.179 -1.743 1.00 94.75 91 GLY A O 1
ATOM 723 N N . PRO A 1 92 ? -19.979 7.714 -2.431 1.00 93.31 92 PRO A N 1
ATOM 724 C CA . PRO A 1 92 ? -21.148 6.905 -2.127 1.00 93.31 92 PRO A CA 1
ATOM 725 C C . PRO A 1 92 ? -21.157 5.624 -2.970 1.00 93.31 92 PRO A C 1
ATOM 727 O O . PRO A 1 92 ? -21.138 5.657 -4.201 1.00 93.31 92 PRO A O 1
ATOM 730 N N . ALA A 1 93 ? -21.204 4.484 -2.290 1.00 90.62 93 ALA A N 1
ATOM 731 C CA . ALA A 1 93 ? -21.330 3.153 -2.873 1.00 90.62 93 ALA A CA 1
ATOM 732 C C . ALA A 1 93 ? -22.710 2.538 -2.613 1.00 90.62 93 ALA A C 1
ATOM 734 O O . ALA A 1 93 ? -23.191 1.749 -3.425 1.00 90.62 93 ALA A O 1
ATOM 735 N N . ARG A 1 94 ? -23.347 2.916 -1.502 1.00 87.00 94 ARG A N 1
ATOM 736 C CA . ARG A 1 94 ? -24.670 2.455 -1.082 1.00 87.00 94 ARG A CA 1
ATOM 737 C C . ARG A 1 94 ? -25.445 3.603 -0.442 1.00 87.00 94 ARG A C 1
ATOM 739 O O . ARG A 1 94 ? -24.854 4.506 0.140 1.00 87.00 94 ARG A O 1
ATOM 746 N N . GLN A 1 95 ? -26.770 3.557 -0.543 1.00 87.31 95 GLN A N 1
ATOM 747 C CA . GLN A 1 95 ? -27.638 4.473 0.192 1.00 87.31 95 GLN A CA 1
ATOM 748 C C . GLN A 1 95 ? -27.646 4.089 1.673 1.00 87.31 95 GLN A C 1
ATOM 750 O O . GLN A 1 95 ? -28.216 3.065 2.031 1.00 87.31 95 GLN A O 1
ATOM 755 N N . ALA A 1 96 ? -26.996 4.902 2.497 1.00 87.50 96 ALA A N 1
ATOM 756 C CA . ALA A 1 96 ? -27.042 4.874 3.954 1.00 87.50 96 ALA A CA 1
ATOM 757 C C . ALA A 1 96 ? -26.691 6.280 4.466 1.00 87.50 96 ALA A C 1
ATOM 759 O O . ALA A 1 96 ? -26.085 7.072 3.737 1.00 87.50 96 ALA A O 1
ATOM 760 N N . ALA A 1 97 ? -27.067 6.609 5.699 1.00 88.69 97 ALA A N 1
ATOM 761 C CA . ALA A 1 97 ? -26.782 7.919 6.276 1.00 88.69 97 ALA A CA 1
ATOM 762 C C . ALA A 1 97 ? -26.496 7.836 7.776 1.00 88.69 97 ALA A C 1
ATOM 764 O O . ALA A 1 97 ? -27.099 7.044 8.494 1.00 88.69 97 ALA A O 1
ATOM 765 N N . VAL A 1 98 ? -25.611 8.706 8.260 1.00 87.88 98 VAL A N 1
ATOM 766 C CA . VAL A 1 98 ? -25.533 9.027 9.687 1.00 87.88 98 VAL A CA 1
ATOM 767 C C . VAL A 1 98 ? -26.437 10.230 9.922 1.00 87.88 98 VAL A C 1
ATOM 769 O O . VAL A 1 98 ? -26.212 11.302 9.364 1.00 87.88 98 VAL A O 1
ATOM 772 N N . LEU A 1 99 ? -27.501 10.029 10.694 1.00 88.56 99 LEU A N 1
ATOM 773 C CA . LEU A 1 99 ? -28.517 11.042 10.980 1.00 88.56 99 LEU A CA 1
ATOM 774 C C . LEU A 1 99 ? -28.076 11.975 12.107 1.00 88.56 99 LEU A C 1
ATOM 776 O O . LEU A 1 99 ? -28.336 13.175 12.060 1.00 88.56 99 LEU A O 1
ATOM 780 N N . ALA A 1 100 ? -27.394 11.422 13.107 1.00 89.81 100 ALA A N 1
ATOM 781 C CA . ALA A 1 100 ? -26.847 12.165 14.228 1.00 89.81 100 ALA A CA 1
ATOM 782 C C . ALA A 1 100 ? -25.529 11.531 14.674 1.00 89.81 100 ALA A C 1
ATOM 784 O O . ALA A 1 100 ? -25.389 10.308 14.680 1.00 89.81 100 ALA A O 1
ATOM 785 N N . ALA A 1 101 ? -24.575 12.373 15.055 1.00 91.50 101 ALA A N 1
ATOM 786 C CA . ALA A 1 101 ? -23.356 11.962 15.730 1.00 91.50 101 ALA A CA 1
ATOM 787 C C . ALA A 1 101 ? -22.973 13.054 16.722 1.00 91.50 101 ALA A C 1
ATOM 789 O O . ALA A 1 101 ? -22.812 14.209 16.319 1.00 91.50 101 ALA A O 1
ATOM 790 N N . CYS A 1 102 ? -22.852 12.705 17.998 1.00 91.62 102 CYS A N 1
ATOM 791 C CA . CYS A 1 102 ? -22.415 13.632 19.032 1.00 91.62 102 CYS A CA 1
ATOM 792 C C . CYS A 1 102 ? -21.477 12.948 20.024 1.00 91.62 102 CYS A C 1
ATOM 794 O O . CYS A 1 102 ? -21.526 11.736 20.243 1.00 91.62 102 CYS A O 1
ATOM 796 N N . TYR A 1 103 ? -20.593 13.754 20.600 1.00 90.56 103 TYR A N 1
ATOM 797 C CA . TYR A 1 103 ? -19.693 13.344 21.661 1.00 90.56 103 TYR A CA 1
ATOM 798 C C . TYR A 1 103 ? -20.176 13.939 22.984 1.00 90.56 103 TYR A C 1
ATOM 800 O O . TYR A 1 103 ? -20.377 15.147 23.104 1.00 90.56 103 TYR A O 1
ATOM 808 N N . CYS A 1 104 ? -20.352 13.078 23.979 1.00 88.75 104 CYS A N 1
ATOM 809 C CA . CYS A 1 104 ? -20.792 13.419 25.321 1.00 88.75 104 CYS A CA 1
ATOM 810 C C . CYS A 1 104 ? -19.572 13.352 26.260 1.00 88.75 104 CYS A C 1
ATOM 812 O O . CYS A 1 104 ? -19.184 12.249 26.647 1.00 88.75 104 CYS A O 1
ATOM 814 N N . PRO A 1 105 ? -18.964 14.489 26.658 1.00 83.81 105 PRO A N 1
ATOM 815 C CA . PRO A 1 105 ? -17.730 14.528 27.456 1.00 83.81 105 PRO A CA 1
ATOM 816 C C . PRO A 1 105 ? -17.901 14.159 28.947 1.00 83.81 105 PRO A C 1
ATOM 818 O O . PRO A 1 105 ? -16.989 14.381 29.741 1.00 83.81 105 PRO A O 1
ATOM 821 N N . GLY A 1 106 ? -19.057 13.626 29.361 1.00 78.44 106 GLY A N 1
ATOM 822 C CA . GLY A 1 106 ? -19.306 13.232 30.755 1.00 78.44 106 GLY A CA 1
ATOM 823 C C . GLY A 1 106 ? -18.479 12.010 31.181 1.00 78.44 106 GLY A C 1
ATOM 824 O O . GLY A 1 106 ? -17.872 11.378 30.336 1.00 78.44 106 GLY A O 1
ATOM 825 N N . PRO A 1 107 ? -18.409 11.646 32.472 1.00 80.19 107 PRO A N 1
ATOM 826 C CA . PRO A 1 107 ? -17.866 10.358 32.904 1.00 80.19 107 PRO A CA 1
ATOM 827 C C . PRO A 1 107 ? -18.987 9.296 33.013 1.00 80.19 107 PRO A C 1
ATOM 829 O O . PRO A 1 107 ? -19.853 9.435 33.880 1.00 80.19 107 PRO A O 1
ATOM 832 N N . PRO A 1 108 ? -18.990 8.211 32.206 1.00 80.12 108 PRO A N 1
ATOM 833 C CA . PRO A 1 108 ? -18.049 7.885 31.129 1.00 80.12 108 PRO A CA 1
ATOM 834 C C . PRO A 1 108 ? -18.340 8.664 29.840 1.00 80.12 108 PRO A C 1
ATOM 836 O O . PRO A 1 108 ? -19.504 8.923 29.526 1.00 80.12 108 PRO A O 1
ATOM 839 N N . ALA A 1 109 ? -17.284 9.009 29.093 1.00 86.38 109 ALA A N 1
ATOM 840 C CA . ALA A 1 109 ? -17.453 9.746 27.848 1.00 86.38 109 ALA A CA 1
ATOM 841 C C . ALA A 1 109 ? -18.039 8.799 26.809 1.00 86.38 109 ALA A C 1
ATOM 843 O O . ALA A 1 109 ? -17.718 7.607 26.804 1.00 86.38 109 ALA A O 1
ATOM 844 N N . ALA A 1 110 ? -18.931 9.300 25.963 1.00 88.69 110 ALA A N 1
ATOM 845 C CA . ALA A 1 110 ? -19.631 8.459 25.008 1.00 88.69 110 ALA A CA 1
ATOM 846 C C . ALA A 1 110 ? -19.791 9.135 23.651 1.00 88.69 110 ALA A C 1
ATOM 848 O O . ALA A 1 110 ? -19.921 10.353 23.564 1.00 88.69 110 ALA A O 1
ATOM 849 N N . ILE A 1 111 ? -19.800 8.329 22.595 1.00 89.88 111 ILE A N 1
ATOM 850 C CA . ILE A 1 111 ? -20.226 8.740 21.261 1.00 89.88 111 ILE A CA 1
ATOM 851 C C . ILE A 1 111 ? -21.615 8.158 21.031 1.00 89.88 111 ILE A C 1
ATOM 853 O O . ILE A 1 111 ? -21.802 6.942 21.122 1.00 89.88 111 ILE A O 1
ATOM 857 N N . GLU A 1 112 ? -22.577 9.019 20.725 1.00 89.88 112 GLU A N 1
ATOM 858 C CA . GLU A 1 112 ? -23.913 8.606 20.307 1.00 89.88 112 GLU A CA 1
ATOM 859 C C . GLU A 1 112 ? -24.033 8.761 18.795 1.00 89.88 112 GLU A C 1
ATOM 861 O O . GLU A 1 112 ? -23.753 9.827 18.244 1.00 89.88 112 GLU A O 1
ATOM 866 N N . LEU A 1 113 ? -24.438 7.685 18.126 1.00 89.81 113 LEU A N 1
ATOM 867 C CA . LEU A 1 113 ? -24.628 7.627 16.683 1.00 89.81 113 LEU A CA 1
ATOM 868 C C . LEU A 1 113 ? -26.058 7.199 16.380 1.00 89.81 113 LEU A C 1
ATOM 870 O O . LEU A 1 113 ? -26.548 6.218 16.938 1.00 89.81 113 LEU A O 1
ATOM 874 N N . GLU A 1 114 ? -26.704 7.896 15.456 1.00 89.88 114 GLU A N 1
ATOM 875 C CA . GLU A 1 114 ? -27.944 7.451 14.831 1.00 89.88 114 GLU A CA 1
ATOM 876 C C . GLU A 1 114 ? -27.668 7.158 13.358 1.00 89.88 114 GLU A C 1
ATOM 878 O O . GLU A 1 114 ? -27.268 8.048 12.607 1.00 89.88 114 GLU A O 1
ATOM 883 N N . VAL A 1 115 ? -27.851 5.904 12.952 1.00 88.38 115 VAL A N 1
ATOM 884 C CA . VAL A 1 115 ? -27.518 5.414 11.612 1.00 88.38 115 VAL A CA 1
ATOM 885 C C . VAL A 1 115 ? -28.779 4.910 10.925 1.00 88.38 115 VAL A C 1
ATOM 887 O O . VAL A 1 115 ? -29.551 4.136 11.489 1.00 88.38 115 VAL A O 1
ATOM 890 N N . ASP A 1 116 ? -28.973 5.347 9.689 1.00 88.81 116 ASP A N 1
ATOM 891 C CA . ASP A 1 116 ? -29.949 4.803 8.759 1.00 88.81 116 ASP A CA 1
ATOM 892 C C . ASP A 1 116 ? -29.215 3.871 7.778 1.00 88.81 116 ASP A C 1
ATOM 894 O O . ASP A 1 116 ? -28.450 4.357 6.933 1.00 88.81 116 ASP A O 1
ATOM 898 N N . PRO A 1 117 ? -29.391 2.540 7.889 1.00 82.19 117 PRO A N 1
ATOM 899 C CA . PRO A 1 117 ? -28.721 1.576 7.016 1.00 82.19 117 PRO A CA 1
ATOM 900 C C . PRO A 1 117 ? -29.257 1.594 5.573 1.00 82.19 117 PRO A C 1
ATOM 902 O O . PRO A 1 117 ? -28.691 0.929 4.699 1.00 82.19 117 PRO A O 1
ATOM 905 N N . GLY A 1 118 ? -30.315 2.368 5.312 1.00 84.38 118 GLY A N 1
ATOM 906 C CA . GLY A 1 118 ? -30.951 2.494 4.013 1.00 84.38 118 GLY A CA 1
ATOM 907 C C . GLY A 1 118 ? -31.975 1.393 3.719 1.00 84.38 118 GLY A C 1
ATOM 908 O O . GLY A 1 118 ? -32.229 0.513 4.538 1.00 84.38 118 GLY A O 1
ATOM 909 N N . PRO A 1 119 ? -32.584 1.427 2.520 1.00 78.56 119 PRO A N 1
ATOM 910 C CA . PRO A 1 119 ? -33.734 0.586 2.178 1.00 78.56 119 PRO A CA 1
ATOM 911 C C . PRO A 1 119 ? -33.381 -0.885 1.921 1.00 78.56 119 PRO A C 1
ATOM 913 O O . PRO A 1 119 ? -34.261 -1.741 1.922 1.00 78.56 119 PRO A O 1
ATOM 916 N N . GLN A 1 120 ? -32.112 -1.186 1.644 1.00 77.81 120 GLN A N 1
ATOM 917 C CA . GLN A 1 120 ? -31.662 -2.553 1.396 1.00 77.81 120 GLN A CA 1
ATOM 918 C C . GLN A 1 120 ? -31.196 -3.175 2.712 1.00 77.81 120 GLN A C 1
ATOM 920 O O . GLN A 1 120 ? -30.354 -2.563 3.372 1.00 77.81 120 GLN A O 1
ATOM 925 N N . PRO A 1 121 ? -31.671 -4.374 3.089 1.00 72.94 121 PRO A N 1
ATOM 926 C CA . PRO A 1 121 ? -31.156 -5.067 4.261 1.00 72.94 121 PRO A CA 1
ATOM 927 C C . PRO A 1 121 ? -29.687 -5.441 4.036 1.00 72.94 121 PRO A C 1
ATOM 929 O O . PRO A 1 121 ? -29.323 -5.934 2.969 1.00 72.94 121 PRO A O 1
ATOM 932 N N . ALA A 1 122 ? -28.841 -5.202 5.036 1.00 77.88 122 ALA A N 1
ATOM 933 C CA . ALA A 1 122 ? -27.511 -5.792 5.086 1.00 77.88 122 ALA A CA 1
ATOM 934 C C . ALA A 1 122 ? -27.026 -5.932 6.518 1.00 77.88 122 ALA A C 1
ATOM 936 O O . ALA A 1 122 ? -27.414 -5.157 7.392 1.00 77.88 122 ALA A O 1
ATOM 937 N N . ASP A 1 123 ? -26.082 -6.846 6.679 1.00 85.44 123 ASP A N 1
ATOM 938 C CA . ASP A 1 123 ? -25.460 -7.159 7.958 1.00 85.44 123 ASP A CA 1
ATOM 939 C C . ASP A 1 123 ? -24.403 -6.126 8.360 1.00 85.44 123 ASP A C 1
ATOM 941 O O . ASP A 1 123 ? -24.001 -6.077 9.514 1.00 85.44 123 ASP A O 1
ATOM 945 N N . SER A 1 124 ? -23.956 -5.269 7.436 1.00 89.06 124 SER A N 1
ATOM 946 C CA . SER A 1 124 ? -22.992 -4.211 7.734 1.00 89.06 124 SER A CA 1
ATOM 947 C C . SER A 1 124 ? -23.119 -2.990 6.824 1.00 89.06 124 SER A C 1
ATOM 949 O O . SER A 1 124 ? -23.650 -3.063 5.706 1.00 89.06 124 SER A O 1
ATOM 951 N N . VAL A 1 125 ? -22.576 -1.863 7.285 1.00 91.06 125 VAL A N 1
ATOM 952 C CA . VAL A 1 125 ? -22.413 -0.634 6.499 1.00 91.06 125 VAL A CA 1
ATOM 953 C C . VAL A 1 125 ? -21.038 -0.020 6.736 1.00 91.06 125 VAL A C 1
ATOM 955 O O . VAL A 1 125 ? -20.571 0.062 7.868 1.00 91.06 125 VAL A O 1
ATOM 958 N N . ASP A 1 126 ? -20.393 0.430 5.665 1.00 93.69 126 ASP A N 1
ATOM 959 C CA . ASP A 1 126 ? -19.110 1.119 5.754 1.00 93.69 126 ASP A CA 1
ATOM 960 C C . ASP A 1 126 ? -19.342 2.616 6.020 1.00 93.69 126 ASP A C 1
ATOM 962 O O . ASP A 1 126 ? -20.191 3.253 5.389 1.00 93.69 126 ASP A O 1
ATOM 966 N N . ILE A 1 127 ? -18.613 3.178 6.979 1.00 94.50 127 ILE A N 1
ATOM 967 C CA . ILE A 1 127 ? -18.685 4.579 7.397 1.00 94.50 127 ILE A CA 1
ATOM 968 C C . ILE A 1 127 ? -17.310 5.206 7.196 1.00 94.50 127 ILE A C 1
ATOM 970 O O . ILE A 1 127 ? -16.327 4.778 7.799 1.00 94.50 127 ILE A O 1
ATOM 974 N N . PHE A 1 128 ? -17.249 6.233 6.356 1.00 96.25 128 PHE A N 1
ATOM 975 C CA . PHE A 1 128 ? -16.049 7.030 6.141 1.00 96.25 128 PHE A CA 1
ATOM 976 C C . PHE A 1 128 ? -15.985 8.192 7.134 1.00 96.25 128 PHE A C 1
ATOM 978 O O . PHE A 1 128 ? -16.960 8.934 7.286 1.00 96.25 128 PHE A O 1
ATOM 985 N N . ILE A 1 129 ? -14.835 8.346 7.790 1.00 94.81 129 ILE A N 1
ATOM 986 C CA . ILE A 1 129 ? -14.527 9.482 8.658 1.00 94.81 129 ILE A CA 1
ATOM 987 C C . ILE A 1 129 ? -13.954 10.619 7.804 1.00 94.81 129 ILE A C 1
ATOM 989 O O . ILE A 1 129 ? -12.864 10.499 7.243 1.00 94.81 129 ILE A O 1
ATOM 993 N N . ASP A 1 130 ? -14.707 11.711 7.729 1.00 93.88 130 ASP A N 1
ATOM 994 C CA . ASP A 1 130 ? -14.402 12.918 6.964 1.00 93.88 130 ASP A CA 1
ATOM 995 C C . ASP A 1 130 ? -13.966 14.035 7.922 1.00 93.88 130 ASP A C 1
ATOM 997 O O . ASP A 1 130 ? -14.781 14.603 8.652 1.00 93.88 130 ASP A O 1
ATOM 1001 N N . GLY A 1 131 ? -12.666 14.315 7.965 1.00 90.31 131 GLY A N 1
ATOM 1002 C CA . GLY A 1 131 ? -12.082 15.339 8.825 1.00 90.31 131 GLY A CA 1
ATOM 1003 C C . GLY A 1 131 ? -10.574 15.457 8.633 1.00 90.31 131 GLY A C 1
ATOM 1004 O O . GLY A 1 131 ? -9.973 14.732 7.836 1.00 90.31 131 GLY A O 1
ATOM 1005 N N . ASP A 1 132 ? -9.940 16.365 9.376 1.00 89.31 132 ASP A N 1
ATOM 1006 C CA . ASP A 1 132 ? -8.480 16.451 9.387 1.00 89.31 132 ASP A CA 1
ATOM 1007 C C . ASP A 1 132 ? -7.844 15.177 9.974 1.00 89.31 132 ASP A C 1
ATOM 1009 O O . ASP A 1 132 ? -8.512 14.327 10.570 1.00 89.31 132 ASP A O 1
ATOM 1013 N N . ALA A 1 133 ? -6.536 15.022 9.781 1.00 85.19 133 ALA A N 1
ATOM 1014 C CA . ALA A 1 133 ? -5.828 13.798 10.137 1.00 85.19 133 ALA A CA 1
ATOM 1015 C C . ALA A 1 133 ? -5.853 13.523 11.660 1.00 85.19 133 ALA A C 1
ATOM 1017 O O . ALA A 1 133 ? -6.096 12.391 12.087 1.00 85.19 133 ALA A O 1
ATOM 1018 N N . ALA A 1 134 ? -5.701 14.560 12.493 1.00 86.12 134 ALA A N 1
ATOM 1019 C CA . ALA A 1 134 ? -5.703 14.424 13.949 1.00 86.12 134 ALA A CA 1
ATOM 1020 C C . ALA A 1 134 ? -7.093 14.052 14.487 1.00 86.12 134 ALA A C 1
ATOM 1022 O O . ALA A 1 134 ? -7.211 13.131 15.303 1.00 86.12 134 ALA A O 1
ATOM 1023 N N . PHE A 1 135 ? -8.143 14.716 13.997 1.00 90.06 135 PHE A N 1
ATOM 1024 C CA . PHE A 1 135 ? -9.529 14.381 14.312 1.00 90.06 135 PHE A CA 1
ATOM 1025 C C . PHE A 1 135 ? -9.881 12.963 13.850 1.00 90.06 135 PHE A C 1
ATOM 1027 O O . PHE A 1 135 ? -10.382 12.162 14.642 1.00 90.06 135 PHE A O 1
ATOM 1034 N N . SER A 1 136 ? -9.566 12.627 12.596 1.00 90.50 136 SER A N 1
ATOM 1035 C CA . SER A 1 136 ? -9.870 11.317 12.011 1.00 90.50 136 SER A CA 1
ATOM 1036 C C . SER A 1 136 ? -9.176 10.190 12.769 1.00 90.50 136 SER A C 1
ATOM 1038 O O . SER A 1 136 ? -9.809 9.188 13.101 1.00 90.50 136 SER A O 1
ATOM 1040 N N . GLY A 1 137 ? -7.899 10.373 13.121 1.00 88.12 137 GLY A N 1
ATOM 1041 C CA . GLY A 1 137 ? -7.143 9.426 13.936 1.00 88.12 137 GLY A CA 1
ATOM 1042 C C . GLY A 1 137 ? -7.738 9.247 15.336 1.00 88.12 137 GLY A C 1
ATOM 1043 O O . GLY A 1 137 ? -7.919 8.113 15.785 1.00 88.12 137 GLY A O 1
ATOM 1044 N N . ALA A 1 138 ? -8.099 10.343 16.014 1.00 88.25 138 ALA A N 1
ATOM 1045 C CA . ALA A 1 138 ? -8.720 10.291 17.338 1.00 88.25 138 ALA A CA 1
ATOM 1046 C C . ALA A 1 138 ? -10.086 9.585 17.310 1.00 88.25 138 ALA A C 1
ATOM 1048 O O . ALA A 1 138 ? -10.332 8.689 18.122 1.00 88.25 138 ALA A O 1
ATOM 1049 N N . LEU A 1 139 ? -10.952 9.939 16.353 1.00 90.88 139 LEU A N 1
ATOM 1050 C CA . LEU A 1 139 ? -12.283 9.348 16.208 1.00 90.88 139 LEU A CA 1
ATOM 1051 C C . LEU A 1 139 ? -12.201 7.867 15.845 1.00 90.88 139 LEU A C 1
ATOM 1053 O O . LEU A 1 139 ? -12.884 7.045 16.452 1.00 90.88 139 LEU A O 1
ATOM 1057 N N . ARG A 1 140 ? -11.316 7.502 14.917 1.00 90.44 140 ARG A N 1
ATOM 1058 C CA . ARG A 1 140 ? -11.065 6.107 14.547 1.00 90.44 140 ARG A CA 1
ATOM 1059 C C . ARG A 1 140 ? -10.647 5.273 15.756 1.00 90.44 140 ARG A C 1
ATOM 1061 O O . ARG A 1 140 ? -11.194 4.196 15.981 1.00 90.44 140 ARG A O 1
ATOM 1068 N N . ASN A 1 141 ? -9.701 5.775 16.548 1.00 87.25 141 ASN A N 1
ATOM 1069 C CA . ASN A 1 141 ? -9.229 5.087 17.747 1.00 87.25 141 ASN A CA 1
ATOM 1070 C C . ASN A 1 141 ? -10.351 4.934 18.780 1.00 87.25 141 ASN A C 1
ATOM 1072 O O . ASN A 1 141 ? -10.517 3.853 19.343 1.00 87.25 141 ASN A O 1
ATOM 1076 N N . ALA A 1 142 ? -11.153 5.983 18.981 1.00 88.00 142 ALA A N 1
ATOM 1077 C CA . ALA A 1 142 ? -12.299 5.959 19.881 1.00 88.00 142 ALA A CA 1
ATOM 1078 C C . ALA A 1 142 ? -13.356 4.930 19.444 1.00 88.00 142 ALA A C 1
ATOM 1080 O O . ALA A 1 142 ? -13.794 4.130 20.266 1.00 88.00 142 ALA A O 1
ATOM 1081 N N . LEU A 1 143 ? -13.711 4.883 18.156 1.00 88.38 143 LEU A N 1
ATOM 1082 C CA . LEU A 1 143 ? -14.697 3.938 17.617 1.00 88.38 143 LEU A CA 1
ATOM 1083 C C . LEU A 1 143 ? -14.216 2.479 17.666 1.00 88.38 143 LEU A C 1
ATOM 1085 O O . LEU A 1 143 ? -15.010 1.588 17.951 1.00 88.38 143 LEU A O 1
ATOM 1089 N N . LEU A 1 144 ? -12.925 2.226 17.428 1.00 85.88 144 LEU A N 1
ATOM 1090 C CA . LEU A 1 144 ? -12.345 0.876 17.491 1.00 85.88 144 LEU A CA 1
ATOM 1091 C C . LEU A 1 144 ? -12.109 0.380 18.927 1.00 85.88 144 LEU A C 1
ATOM 1093 O O . LEU A 1 144 ? -12.106 -0.831 19.172 1.00 85.88 144 LEU A O 1
ATOM 1097 N N . ALA A 1 145 ? -11.880 1.298 19.870 1.00 80.19 145 ALA A N 1
ATOM 1098 C CA . ALA A 1 145 ? -11.772 0.987 21.292 1.00 80.19 145 ALA A CA 1
ATOM 1099 C C . ALA A 1 145 ? -13.151 0.842 21.958 1.00 80.19 145 ALA A C 1
ATOM 1101 O O . ALA A 1 145 ? -13.305 0.027 22.871 1.00 80.19 145 ALA A O 1
ATOM 1102 N N . GLY A 1 146 ? -14.137 1.619 21.500 1.00 62.78 146 GLY A N 1
ATOM 1103 C CA . GLY A 1 146 ? -15.484 1.673 22.051 1.00 62.78 146 GLY A CA 1
ATOM 1104 C C . GLY A 1 146 ? -16.243 0.359 21.874 1.00 62.78 146 GLY A C 1
ATOM 1105 O O . GLY A 1 146 ? -16.457 -0.121 20.763 1.00 62.78 146 GLY A O 1
ATOM 1106 N N . GLY A 1 147 ? -16.668 -0.233 22.990 1.00 58.69 147 GLY A N 1
ATOM 1107 C CA . GLY A 1 147 ? -17.543 -1.406 23.006 1.00 58.69 147 GLY A CA 1
ATOM 1108 C C . GLY A 1 147 ? -18.972 -0.998 23.339 1.00 58.69 147 GLY A C 1
ATOM 1109 O O . GLY A 1 147 ? -19.188 -0.315 24.331 1.00 58.69 147 GLY A O 1
ATOM 1110 N N . SER A 1 148 ? -19.960 -1.417 22.553 1.00 51.44 148 SER A N 1
ATOM 1111 C CA . SER A 1 148 ? -21.363 -1.155 22.892 1.00 51.44 148 SER A CA 1
ATOM 1112 C C . SER A 1 148 ? -21.849 -2.136 23.960 1.00 51.44 148 SER A C 1
ATOM 1114 O O . SER A 1 148 ? -21.465 -3.296 23.952 1.00 51.44 148 SER A O 1
ATOM 1116 N N . ARG A 1 149 ? -22.719 -1.697 24.879 1.00 50.84 149 ARG A N 1
ATOM 1117 C CA . ARG A 1 149 ? -23.434 -2.620 25.788 1.00 50.84 149 ARG A CA 1
ATOM 1118 C C . ARG A 1 149 ? -24.596 -3.345 25.097 1.00 50.84 149 ARG A C 1
ATOM 1120 O O . ARG A 1 149 ? -25.074 -4.345 25.618 1.00 50.84 149 ARG A O 1
ATOM 1127 N N . GLN A 1 150 ? -25.068 -2.820 23.964 1.00 51.53 150 GLN A N 1
ATOM 1128 C CA . GLN A 1 150 ? -26.175 -3.382 23.178 1.00 51.53 150 GLN A CA 1
ATOM 1129 C C . GLN A 1 150 ? -25.703 -4.451 22.184 1.00 51.53 150 GLN A C 1
ATOM 1131 O O . GLN A 1 150 ? -26.490 -5.301 21.783 1.00 51.53 150 GLN A O 1
ATOM 1136 N N . LEU A 1 151 ? -24.421 -4.428 21.816 1.00 54.03 151 LEU A N 1
ATOM 1137 C CA . LEU A 1 151 ? -23.769 -5.468 21.032 1.00 54.03 151 LEU A CA 1
ATOM 1138 C C . LEU A 1 151 ? -22.877 -6.274 21.968 1.00 54.03 151 LEU A C 1
ATOM 1140 O O . LEU A 1 151 ? -22.036 -5.711 22.655 1.00 54.03 151 LEU A O 1
ATOM 1144 N N . ALA A 1 152 ? -22.995 -7.599 21.977 1.00 49.84 152 ALA A N 1
ATOM 1145 C CA . ALA A 1 152 ? -22.068 -8.455 22.725 1.00 49.84 152 ALA A CA 1
ATOM 1146 C C . ALA A 1 152 ? -20.608 -8.374 22.201 1.00 49.84 152 ALA A C 1
ATOM 1148 O O . ALA A 1 152 ? -19.704 -8.979 22.776 1.00 49.84 152 ALA A O 1
ATOM 1149 N N . CYS A 1 153 ? -20.380 -7.629 21.114 1.00 61.62 153 CYS A N 1
ATOM 1150 C CA . CYS A 1 153 ? -19.133 -7.459 20.380 1.00 61.62 153 CYS A CA 1
ATOM 1151 C C . CYS A 1 153 ? -18.841 -5.972 20.080 1.00 61.62 153 CYS A C 1
ATOM 1153 O O . CYS A 1 153 ? -19.671 -5.084 20.281 1.00 61.62 153 CYS A O 1
ATOM 1155 N N . ARG A 1 154 ? -17.627 -5.684 19.592 1.00 77.50 154 ARG A N 1
ATOM 1156 C CA . ARG A 1 154 ? -17.267 -4.347 19.097 1.00 77.50 154 ARG A CA 1
ATOM 1157 C C . ARG A 1 154 ? -18.008 -4.080 17.774 1.00 77.50 154 ARG A C 1
ATOM 1159 O O . ARG A 1 154 ? -17.789 -4.849 16.843 1.00 77.50 154 ARG A O 1
ATOM 1166 N N . PRO A 1 155 ? -18.826 -3.012 17.667 1.00 83.50 155 PRO A N 1
ATOM 1167 C CA . PRO A 1 155 ? -19.601 -2.717 16.455 1.00 83.50 155 PRO A CA 1
ATOM 1168 C C . PRO A 1 155 ? -18.741 -2.384 15.243 1.00 83.50 155 PRO A C 1
ATOM 1170 O O . PRO A 1 155 ? -19.169 -2.585 14.114 1.00 83.50 155 PRO A O 1
ATOM 1173 N N . PHE A 1 156 ? -17.567 -1.797 15.479 1.00 89.19 156 PHE A N 1
ATOM 1174 C CA . PHE A 1 156 ? -16.712 -1.272 14.428 1.00 89.19 156 PHE A CA 1
ATOM 1175 C C . PHE A 1 156 ? -15.522 -2.188 14.173 1.00 89.19 156 PHE A C 1
ATOM 1177 O O . PHE A 1 156 ? -14.778 -2.538 15.092 1.00 89.19 156 PHE A O 1
ATOM 1184 N N . ALA A 1 157 ? -15.303 -2.498 12.899 1.00 89.94 157 ALA A N 1
ATOM 1185 C CA . ALA A 1 157 ? -14.111 -3.163 12.402 1.00 89.94 157 ALA A CA 1
ATOM 1186 C C . ALA A 1 157 ? -13.358 -2.240 11.426 1.00 89.94 157 ALA A C 1
ATOM 1188 O O . ALA A 1 157 ? -13.987 -1.534 10.632 1.00 89.94 157 ALA A O 1
ATOM 1189 N N . PRO A 1 158 ? -12.014 -2.214 11.459 1.00 91.38 158 PRO A N 1
ATOM 1190 C CA . PRO A 1 158 ? -11.241 -1.494 10.456 1.00 91.38 158 PRO A CA 1
ATOM 1191 C C . PRO A 1 158 ? -11.373 -2.190 9.096 1.00 91.38 158 PRO A C 1
ATOM 1193 O O . PRO A 1 158 ? -11.365 -3.418 9.036 1.00 91.38 158 PRO A O 1
ATOM 1196 N N . THR A 1 159 ? -11.452 -1.412 8.017 1.00 92.31 159 THR A N 1
ATOM 1197 C CA . THR A 1 159 ? -11.489 -1.940 6.641 1.00 92.31 159 THR A CA 1
ATOM 1198 C C . THR A 1 159 ? -10.179 -1.672 5.905 1.00 92.31 159 THR A C 1
ATOM 1200 O O . THR A 1 159 ? -9.360 -0.855 6.337 1.00 92.31 159 THR A O 1
ATOM 1203 N N . GLY A 1 160 ? -9.952 -2.394 4.808 1.00 88.62 160 GLY A N 1
ATOM 1204 C CA . GLY A 1 160 ? -8.801 -2.213 3.921 1.00 88.62 160 GLY A CA 1
ATOM 1205 C C . GLY A 1 160 ? -7.483 -2.779 4.455 1.00 88.62 160 GLY A C 1
ATOM 1206 O O . GLY A 1 160 ? -6.479 -2.718 3.754 1.00 88.62 160 GLY A O 1
ATOM 1207 N N . LEU A 1 161 ? -7.478 -3.340 5.670 1.00 90.06 161 LEU A N 1
ATOM 1208 C CA . LEU A 1 161 ? -6.331 -4.047 6.257 1.00 90.06 161 LEU A CA 1
ATOM 1209 C C . LEU A 1 161 ? -6.261 -5.518 5.834 1.00 90.06 161 LEU A C 1
ATOM 1211 O O . LEU A 1 161 ? -5.212 -6.149 5.960 1.00 90.06 161 LEU A O 1
ATOM 1215 N N . ASP A 1 162 ? -7.389 -6.087 5.410 1.00 87.94 162 ASP A N 1
ATOM 1216 C CA . ASP A 1 162 ? -7.442 -7.460 4.933 1.00 87.94 162 ASP A CA 1
ATOM 1217 C C . ASP A 1 162 ? -7.009 -7.527 3.464 1.00 87.94 162 ASP A C 1
ATOM 1219 O O . ASP A 1 162 ? -7.470 -6.705 2.662 1.00 87.94 162 ASP A O 1
ATOM 1223 N N . PRO A 1 163 ? -6.179 -8.510 3.069 1.00 84.25 163 PRO A N 1
ATOM 1224 C CA . PRO A 1 163 ? -5.857 -8.726 1.669 1.00 84.25 163 PRO A CA 1
ATOM 1225 C C . PRO A 1 163 ? -7.100 -8.794 0.771 1.00 84.25 163 PRO A C 1
ATOM 1227 O O . PRO A 1 163 ? -7.051 -8.273 -0.343 1.00 84.25 163 PRO A O 1
ATOM 1230 N N . ALA A 1 164 ? -8.213 -9.382 1.211 1.00 87.06 164 ALA A N 1
ATOM 1231 C CA . ALA A 1 164 ? -9.436 -9.484 0.409 1.00 87.06 164 ALA A CA 1
ATOM 1232 C C . ALA A 1 164 ? -10.077 -8.121 0.081 1.00 87.06 164 ALA A C 1
ATOM 1234 O O . ALA A 1 164 ? -10.806 -8.003 -0.901 1.00 87.06 164 ALA A O 1
ATOM 1235 N N . GLU A 1 165 ? -9.776 -7.083 0.862 1.00 90.19 165 GLU A N 1
ATOM 1236 C CA . GLU A 1 165 ? -10.332 -5.735 0.717 1.00 90.19 165 GLU A CA 1
ATOM 1237 C C . GLU A 1 165 ? -9.385 -4.777 -0.022 1.00 90.19 165 GLU A C 1
ATOM 1239 O O . GLU A 1 165 ? -9.528 -3.559 0.103 1.00 90.19 165 GLU A O 1
ATOM 1244 N N . ALA A 1 166 ? -8.404 -5.310 -0.764 1.00 90.00 166 ALA A N 1
ATOM 1245 C CA . ALA A 1 166 ? -7.407 -4.557 -1.533 1.00 90.00 166 ALA A CA 1
ATOM 1246 C C . ALA A 1 166 ? -8.026 -3.428 -2.374 1.00 90.00 166 ALA A C 1
ATOM 1248 O O . ALA A 1 166 ? -9.059 -3.622 -3.017 1.00 90.00 166 ALA A O 1
ATOM 1249 N N . LEU A 1 167 ? -7.366 -2.269 -2.429 1.00 92.94 167 LEU A N 1
ATOM 1250 C CA . LEU A 1 167 ? -7.790 -1.175 -3.305 1.00 92.94 167 LEU A CA 1
ATOM 1251 C C . LEU A 1 167 ? -7.411 -1.474 -4.752 1.00 92.94 167 LEU A C 1
ATOM 1253 O O . LEU A 1 167 ? -8.177 -1.185 -5.673 1.00 92.94 167 LEU A O 1
ATOM 1257 N N . LEU A 1 168 ? -6.213 -2.031 -4.935 1.00 91.38 168 LEU A N 1
ATOM 1258 C CA . LEU A 1 168 ? -5.647 -2.332 -6.239 1.00 91.38 168 LEU A CA 1
ATOM 1259 C C . LEU A 1 168 ? -5.719 -3.835 -6.547 1.00 91.38 168 LEU A C 1
ATOM 1261 O O . LEU A 1 168 ? -5.455 -4.658 -5.666 1.00 91.38 168 LEU A O 1
ATOM 1265 N N . PRO A 1 169 ? -6.021 -4.220 -7.803 1.00 88.88 169 PRO A N 1
ATOM 1266 C CA . PRO A 1 169 ? -5.950 -5.611 -8.231 1.00 88.88 169 PRO A CA 1
ATOM 1267 C C . PRO A 1 169 ? -4.539 -6.177 -8.058 1.00 88.88 169 PRO A C 1
ATOM 1269 O O . PRO A 1 169 ? -3.563 -5.584 -8.532 1.00 88.88 169 PRO A O 1
ATOM 1272 N N . ARG A 1 170 ? -4.445 -7.354 -7.436 1.00 85.12 170 ARG A N 1
ATOM 1273 C CA . ARG A 1 170 ? -3.179 -8.061 -7.217 1.00 85.12 170 ARG A CA 1
ATOM 1274 C C . ARG A 1 170 ? -3.004 -9.239 -8.168 1.00 85.12 170 ARG A C 1
ATOM 1276 O O . ARG A 1 170 ? -3.965 -9.928 -8.505 1.00 85.12 170 ARG A O 1
ATOM 1283 N N . ALA A 1 171 ? -1.771 -9.459 -8.601 1.00 79.00 171 ALA A N 1
ATOM 1284 C CA . ALA A 1 171 ? -1.351 -10.683 -9.250 1.00 79.00 171 ALA A CA 1
ATOM 1285 C C . ALA A 1 171 ? -1.404 -11.855 -8.248 1.00 79.00 171 ALA A C 1
ATOM 1287 O O . ALA A 1 171 ? -1.150 -11.670 -7.053 1.00 79.00 171 ALA A O 1
ATOM 1288 N N . PRO A 1 172 ? -1.713 -13.077 -8.710 1.00 77.44 172 PRO A N 1
ATOM 1289 C CA . PRO A 1 172 ? -1.582 -14.272 -7.885 1.00 77.44 172 PRO A CA 1
ATOM 1290 C C . PRO A 1 172 ? -0.162 -14.397 -7.317 1.00 77.44 172 PRO A C 1
ATOM 1292 O O . PRO A 1 172 ? 0.811 -14.206 -8.041 1.00 77.44 172 PRO A O 1
ATOM 1295 N N . GLY A 1 173 ? -0.046 -14.717 -6.026 1.00 78.75 173 GLY A N 1
ATOM 1296 C CA . GLY A 1 173 ? 1.249 -14.868 -5.349 1.00 78.75 173 GLY A CA 1
ATOM 1297 C C . GLY A 1 173 ? 1.930 -13.560 -4.933 1.00 78.75 173 GLY A C 1
ATOM 1298 O O . GLY A 1 173 ? 3.008 -13.607 -4.350 1.00 78.75 173 GLY A O 1
ATOM 1299 N N . ALA A 1 174 ? 1.322 -12.397 -5.185 1.00 84.31 174 ALA A N 1
ATOM 1300 C CA . ALA A 1 174 ? 1.870 -11.133 -4.716 1.00 84.31 174 ALA A CA 1
ATOM 1301 C C . ALA A 1 174 ? 1.795 -10.984 -3.190 1.00 84.31 174 ALA A C 1
ATOM 1303 O O . ALA A 1 174 ? 0.801 -11.348 -2.556 1.00 84.31 174 ALA A O 1
ATOM 1304 N N . HIS A 1 175 ? 2.832 -10.376 -2.613 1.00 87.00 175 HIS A N 1
ATOM 1305 C CA . HIS A 1 175 ? 2.943 -10.162 -1.174 1.00 87.00 175 HIS A CA 1
ATOM 1306 C C . HIS A 1 175 ? 1.955 -9.087 -0.690 1.00 87.00 175 HIS A C 1
ATOM 1308 O O . HIS A 1 175 ? 2.191 -7.882 -0.847 1.00 87.00 175 HIS A O 1
ATOM 1314 N N . ALA A 1 176 ? 0.853 -9.507 -0.063 1.00 88.69 176 ALA A N 1
ATOM 1315 C CA . ALA A 1 176 ? -0.231 -8.609 0.336 1.00 88.69 176 ALA A CA 1
ATOM 1316 C C . ALA A 1 176 ? 0.222 -7.513 1.317 1.00 88.69 176 ALA A C 1
ATOM 1318 O O . ALA A 1 176 ? -0.260 -6.383 1.234 1.00 88.69 176 ALA A O 1
ATOM 1319 N N . GLY A 1 177 ? 1.201 -7.803 2.181 1.00 90.00 177 GLY A N 1
ATOM 1320 C CA . GLY A 1 177 ? 1.763 -6.822 3.112 1.00 90.00 177 GLY A CA 1
ATOM 1321 C C . GLY A 1 177 ? 2.457 -5.641 2.421 1.00 90.00 177 GLY A C 1
ATOM 1322 O O . GLY A 1 177 ? 2.387 -4.521 2.917 1.00 90.00 177 GLY A O 1
ATOM 1323 N N . LEU A 1 178 ? 3.076 -5.855 1.251 1.00 90.38 178 LEU A N 1
ATOM 1324 C CA . LEU A 1 178 ? 3.729 -4.773 0.501 1.00 90.38 178 LEU A CA 1
ATOM 1325 C C . LEU A 1 178 ? 2.686 -3.884 -0.172 1.00 90.38 178 LEU A C 1
ATOM 1327 O O . LEU A 1 178 ? 2.766 -2.661 -0.094 1.00 90.38 178 LEU A O 1
ATOM 1331 N N . ALA A 1 179 ? 1.663 -4.501 -0.770 1.00 91.06 179 ALA A N 1
ATOM 1332 C CA . ALA A 1 179 ? 0.534 -3.773 -1.338 1.00 91.06 179 ALA A CA 1
ATOM 1333 C C . ALA A 1 179 ? -0.168 -2.909 -0.276 1.00 91.06 179 ALA A C 1
ATOM 1335 O O . ALA A 1 179 ? -0.466 -1.746 -0.543 1.00 91.06 179 ALA A O 1
ATOM 1336 N N . LEU A 1 180 ? -0.352 -3.446 0.935 1.00 93.44 180 LEU A N 1
ATOM 1337 C CA . LEU A 1 180 ? -0.934 -2.717 2.059 1.00 93.44 180 LEU A CA 1
ATOM 1338 C C . LEU A 1 180 ? -0.080 -1.509 2.474 1.00 93.44 180 LEU A C 1
ATOM 1340 O O . LEU A 1 180 ? -0.623 -0.421 2.659 1.00 93.44 180 LEU A O 1
ATOM 1344 N N . LEU A 1 181 ? 1.245 -1.671 2.586 1.00 94.12 181 LEU A N 1
ATOM 1345 C CA . LEU A 1 181 ? 2.151 -0.553 2.881 1.00 94.12 181 LEU A CA 1
ATOM 1346 C C . LEU A 1 181 ? 2.083 0.524 1.797 1.00 94.12 181 LEU A C 1
ATOM 1348 O O . LEU A 1 181 ? 2.021 1.711 2.112 1.00 94.12 181 LEU A O 1
ATOM 1352 N N . ARG A 1 182 ? 2.040 0.126 0.523 1.00 93.69 182 ARG A N 1
ATOM 1353 C CA . ARG A 1 182 ? 1.916 1.074 -0.586 1.00 93.69 182 ARG A CA 1
ATOM 1354 C C . ARG A 1 182 ? 0.598 1.843 -0.540 1.00 93.69 182 ARG A C 1
ATOM 1356 O O . ARG A 1 182 ? 0.587 3.055 -0.717 1.00 93.69 182 ARG A O 1
ATOM 1363 N N . GLU A 1 183 ? -0.510 1.166 -0.251 1.00 94.44 183 GLU A N 1
ATOM 1364 C CA . GLU A 1 183 ? -1.808 1.817 -0.045 1.00 94.44 183 GLU A CA 1
ATOM 1365 C C . GLU A 1 183 ? -1.778 2.778 1.156 1.00 94.44 183 GLU A C 1
ATOM 1367 O O . GLU A 1 183 ? -2.351 3.864 1.071 1.00 94.44 183 GLU A O 1
ATOM 1372 N N . TYR A 1 184 ? -1.086 2.417 2.243 1.00 94.00 184 TYR A N 1
ATOM 1373 C CA . TYR A 1 184 ? -0.921 3.255 3.435 1.00 94.00 184 TYR A CA 1
ATOM 1374 C C . TYR A 1 184 ? -0.168 4.554 3.156 1.00 94.00 184 TYR A C 1
ATOM 1376 O O . TYR A 1 184 ? -0.624 5.604 3.600 1.00 94.00 184 TYR A O 1
ATOM 1384 N N . PHE A 1 185 ? 0.931 4.511 2.401 1.00 93.31 185 PHE A N 1
ATOM 1385 C CA . PHE A 1 185 ? 1.695 5.721 2.085 1.00 93.31 185 PHE A CA 1
ATOM 1386 C C . PHE A 1 185 ? 1.047 6.564 0.984 1.00 93.31 185 PHE A C 1
ATOM 1388 O O . PHE A 1 185 ? 0.947 7.778 1.124 1.00 93.31 185 PHE A O 1
ATOM 1395 N N . THR A 1 186 ? 0.550 5.942 -0.090 1.00 93.56 186 THR A N 1
ATOM 1396 C CA . THR A 1 186 ? 0.056 6.692 -1.258 1.00 93.56 186 THR A CA 1
ATOM 1397 C C . THR A 1 186 ? -1.402 7.143 -1.126 1.00 93.56 186 THR A C 1
ATOM 1399 O O . THR A 1 186 ? -1.775 8.182 -1.673 1.00 93.56 186 THR A O 1
ATOM 1402 N N . PHE A 1 187 ? -2.254 6.396 -0.412 1.00 94.06 187 PHE A N 1
ATOM 1403 C CA . PHE A 1 187 ? -3.662 6.763 -0.214 1.00 94.06 187 PHE A CA 1
ATOM 1404 C C . PHE A 1 187 ? -4.175 6.476 1.217 1.00 94.06 187 PHE A C 1
ATOM 1406 O O . PHE A 1 187 ? -5.132 5.708 1.395 1.00 94.06 187 PHE A O 1
ATOM 1413 N N . PRO A 1 188 ? -3.608 7.148 2.248 1.00 92.00 188 PRO A N 1
ATOM 1414 C CA . PRO A 1 188 ? -4.021 6.986 3.645 1.00 92.00 188 PRO A CA 1
ATOM 1415 C C . PRO A 1 188 ? -5.534 7.126 3.916 1.00 92.00 188 PRO A C 1
ATOM 1417 O O . PRO A 1 188 ? -6.050 6.363 4.737 1.00 92.00 188 PRO A O 1
ATOM 1420 N N . PRO A 1 189 ? -6.294 8.027 3.243 1.00 92.19 189 PRO A N 1
ATOM 1421 C CA . PRO A 1 189 ? -7.721 8.211 3.523 1.00 92.19 189 PRO A CA 1
ATOM 1422 C C . PRO A 1 189 ? -8.582 6.944 3.407 1.00 92.19 189 PRO A C 1
ATOM 1424 O O . PRO A 1 189 ? -9.637 6.874 4.035 1.00 92.19 189 PRO A O 1
ATOM 1427 N N . ARG A 1 190 ? -8.154 5.907 2.670 1.00 93.25 190 ARG A N 1
ATOM 1428 C CA . ARG A 1 190 ? -8.886 4.628 2.630 1.00 93.25 190 ARG A CA 1
ATOM 1429 C C . ARG A 1 190 ? -9.021 3.975 4.011 1.00 93.25 190 ARG A C 1
ATOM 1431 O O . ARG A 1 190 ? -10.034 3.334 4.274 1.00 93.25 190 ARG A O 1
ATOM 1438 N N . PHE A 1 191 ? -8.057 4.171 4.907 1.00 93.25 191 PHE A N 1
ATOM 1439 C CA . PHE A 1 191 ? -8.069 3.571 6.246 1.00 93.25 191 PHE A CA 1
ATOM 1440 C C . PHE A 1 191 ? -8.946 4.320 7.263 1.00 93.25 191 PHE A C 1
ATOM 1442 O O . PHE A 1 191 ? -9.082 3.873 8.408 1.00 93.25 191 PHE A O 1
ATOM 1449 N N . ASN A 1 192 ? -9.574 5.421 6.834 1.00 93.62 192 ASN A N 1
ATOM 1450 C CA . ASN A 1 192 ? -10.607 6.136 7.585 1.00 93.62 192 ASN A CA 1
ATOM 1451 C C . ASN A 1 192 ? -12.009 5.544 7.367 1.00 93.62 192 ASN A C 1
ATOM 1453 O O . ASN A 1 192 ? -12.989 6.091 7.869 1.00 93.62 192 ASN A O 1
ATOM 1457 N N . ILE A 1 193 ? -12.122 4.441 6.622 1.00 95.25 193 ILE A N 1
ATOM 1458 C CA . ILE A 1 193 ? -13.371 3.700 6.447 1.00 95.25 193 ILE A CA 1
ATOM 1459 C C . ILE A 1 193 ? -13.443 2.594 7.505 1.00 95.25 193 ILE A C 1
ATOM 1461 O O . ILE A 1 193 ? -12.564 1.730 7.595 1.00 95.25 193 ILE A O 1
ATOM 1465 N N . LEU A 1 194 ? -14.508 2.606 8.301 1.00 94.00 194 LEU A N 1
ATOM 1466 C CA . LEU A 1 194 ? -14.801 1.582 9.299 1.00 94.00 194 LEU A CA 1
ATOM 1467 C C . LEU A 1 194 ? -16.096 0.860 8.946 1.00 94.00 194 LEU A C 1
ATOM 1469 O O . LEU A 1 194 ? -17.080 1.491 8.568 1.00 94.00 194 LEU A O 1
ATOM 1473 N N . ARG A 1 195 ? -16.115 -0.458 9.120 1.00 92.94 195 ARG A N 1
ATOM 1474 C CA . ARG A 1 195 ? -17.315 -1.269 8.943 1.00 92.94 195 ARG A CA 1
ATOM 1475 C C . ARG A 1 195 ? -18.084 -1.324 10.250 1.00 92.94 195 ARG A C 1
ATOM 1477 O O . ARG A 1 195 ? -17.539 -1.777 11.253 1.00 92.94 195 ARG A O 1
ATOM 1484 N N . LEU A 1 196 ? -19.331 -0.876 10.220 1.00 90.56 196 LEU A N 1
ATOM 1485 C CA . LEU A 1 196 ? -20.292 -1.019 11.304 1.00 90.56 196 LEU A CA 1
ATOM 1486 C C . LEU A 1 196 ? -21.102 -2.301 11.093 1.00 90.56 196 LEU A C 1
ATOM 1488 O O . LEU A 1 196 ? -21.765 -2.446 10.064 1.00 90.56 196 LEU A O 1
ATOM 1492 N N . ASP A 1 197 ? -21.054 -3.203 12.066 1.00 87.88 197 ASP A N 1
ATOM 1493 C CA . ASP A 1 197 ? -21.928 -4.370 12.157 1.00 87.88 197 ASP A CA 1
ATOM 1494 C C . ASP A 1 197 ? -23.358 -3.921 12.488 1.00 87.88 197 ASP A C 1
ATOM 1496 O O . ASP A 1 197 ? -23.598 -3.208 13.469 1.00 87.88 197 ASP A O 1
ATOM 1500 N N . LEU A 1 198 ? -24.300 -4.310 11.629 1.00 81.50 198 LEU A N 1
ATOM 1501 C CA . LEU A 1 198 ? -25.705 -3.955 11.724 1.00 81.50 198 LEU A CA 1
ATOM 1502 C C . LEU A 1 198 ? -26.581 -5.067 12.329 1.00 81.50 198 LEU A C 1
ATOM 1504 O O . LEU A 1 198 ? -27.773 -4.850 12.549 1.00 81.50 198 LEU A O 1
ATOM 1508 N N . THR A 1 199 ? -26.029 -6.245 12.619 1.00 76.88 199 THR A N 1
ATOM 1509 C CA . THR A 1 199 ? -26.806 -7.433 13.022 1.00 76.88 199 THR A CA 1
ATOM 1510 C C . THR A 1 199 ? -27.590 -7.259 14.329 1.00 76.88 199 THR A C 1
ATOM 1512 O O . THR A 1 199 ? -28.609 -7.919 14.529 1.00 76.88 199 THR A O 1
ATOM 1515 N N . SER A 1 200 ? -27.182 -6.337 15.207 1.00 62.28 200 SER A N 1
ATOM 1516 C CA . SER A 1 200 ? -27.924 -6.009 16.433 1.00 62.28 200 SER A CA 1
ATOM 1517 C C . SER A 1 200 ? -29.031 -4.972 16.251 1.00 62.28 200 SER A C 1
ATOM 1519 O O . SER A 1 200 ? -29.788 -4.726 17.193 1.00 62.28 200 SER A O 1
ATOM 1521 N N . PHE A 1 201 ? -29.107 -4.291 15.104 1.00 67.44 201 PHE A N 1
ATOM 1522 C CA . PHE A 1 201 ? -30.130 -3.277 14.870 1.00 67.44 201 PHE A CA 1
ATOM 1523 C C . PHE A 1 201 ? -31.440 -3.973 14.508 1.00 67.44 201 PHE A C 1
ATOM 1525 O O . PHE A 1 201 ? -31.679 -4.397 13.379 1.00 67.44 201 PHE A O 1
ATOM 1532 N N . VAL A 1 202 ? -32.287 -4.125 15.522 1.00 52.47 202 VAL A N 1
ATOM 1533 C CA . VAL A 1 202 ? -33.579 -4.799 15.414 1.00 52.47 202 VAL A CA 1
ATOM 1534 C C . VAL A 1 202 ? -34.449 -4.073 14.375 1.00 52.47 202 VAL A C 1
ATOM 1536 O O . VAL A 1 202 ? -34.793 -2.907 14.551 1.00 52.47 202 VAL A O 1
ATOM 1539 N N . ASN A 1 203 ? -34.832 -4.792 13.314 1.00 51.78 203 ASN A N 1
ATOM 1540 C CA . ASN A 1 203 ? -35.831 -4.423 12.298 1.00 51.78 203 ASN A CA 1
ATOM 1541 C C . ASN A 1 203 ? -35.474 -3.335 11.272 1.00 51.78 203 ASN A C 1
ATOM 1543 O O . ASN A 1 203 ? -36.294 -2.450 11.044 1.00 51.78 203 ASN A O 1
ATOM 1547 N N . GLY A 1 204 ? -34.323 -3.429 10.589 1.00 53.03 204 GLY A N 1
ATOM 1548 C CA . GLY A 1 204 ? -34.110 -2.772 9.279 1.00 53.03 204 GLY A CA 1
ATOM 1549 C C . GLY A 1 204 ? -34.408 -1.265 9.229 1.00 53.03 204 GLY A C 1
ATOM 1550 O O . GLY A 1 204 ? -34.712 -0.724 8.171 1.00 53.03 204 GLY A O 1
ATOM 1551 N N . GLY A 1 205 ? -34.381 -0.615 10.390 1.00 62.81 205 GLY A N 1
ATOM 1552 C CA . GLY A 1 205 ? -34.765 0.767 10.603 1.00 62.81 205 GLY A CA 1
ATOM 1553 C C . GLY A 1 205 ? -33.622 1.549 11.229 1.00 62.81 205 GLY A C 1
ATOM 1554 O O . GLY A 1 205 ? -32.515 1.042 11.410 1.00 62.81 205 GLY A O 1
ATOM 1555 N N . ARG A 1 206 ? -33.909 2.809 11.565 1.00 76.00 206 ARG A N 1
ATOM 1556 C CA . ARG A 1 206 ? -32.947 3.714 12.201 1.00 76.00 206 ARG A CA 1
ATOM 1557 C C . ARG A 1 206 ? -32.433 3.122 13.503 1.00 76.00 206 ARG A C 1
ATOM 1559 O O . ARG A 1 206 ? -33.206 2.746 14.384 1.00 76.00 206 ARG A O 1
ATOM 1566 N N . GLY A 1 207 ? -31.119 3.080 13.613 1.00 78.19 207 GLY A N 1
ATOM 1567 C CA . GLY A 1 207 ? -30.406 2.481 14.713 1.00 78.19 207 GLY A CA 1
ATOM 1568 C C . GLY A 1 207 ? -29.701 3.516 15.566 1.00 78.19 207 GLY A C 1
ATOM 1569 O O . GLY A 1 207 ? -28.910 4.290 15.039 1.00 78.19 207 GLY A O 1
ATOM 1570 N N . LYS A 1 208 ? -29.937 3.507 16.881 1.00 85.31 208 LYS A N 1
ATOM 1571 C CA . LYS A 1 208 ? -29.162 4.311 17.834 1.00 85.31 208 LYS A CA 1
ATOM 1572 C C . LYS A 1 208 ? -28.111 3.448 18.513 1.00 85.31 208 LYS A C 1
ATOM 1574 O O . LYS A 1 208 ? -28.433 2.376 19.014 1.00 85.31 208 LYS A O 1
ATOM 1579 N N . LEU A 1 209 ? -26.880 3.937 18.545 1.00 85.50 209 LEU A N 1
ATOM 1580 C CA . LEU A 1 209 ? -25.725 3.273 19.126 1.00 85.50 209 LEU A CA 1
ATOM 1581 C C . LEU A 1 209 ? -25.044 4.226 20.107 1.00 85.50 209 LEU A C 1
ATOM 1583 O O . LEU A 1 209 ? -24.739 5.360 19.753 1.00 85.50 209 LEU A O 1
ATOM 1587 N N . SER A 1 210 ? -24.789 3.758 21.327 1.00 86.12 210 SER A N 1
ATOM 1588 C CA . SER A 1 210 ? -24.020 4.499 22.330 1.00 86.12 210 SER A CA 1
ATOM 1589 C C . SER A 1 210 ? -22.735 3.742 22.647 1.00 86.12 210 SER A C 1
ATOM 1591 O O . SER A 1 210 ? -22.771 2.568 23.033 1.00 86.12 210 SER A O 1
ATOM 1593 N N . LEU A 1 211 ? -21.600 4.407 22.444 1.00 85.56 211 LEU A N 1
ATOM 1594 C CA . LEU A 1 211 ? -20.266 3.839 22.598 1.00 85.56 211 LEU A CA 1
ATOM 1595 C C . LEU A 1 211 ? -19.529 4.565 23.717 1.00 85.56 211 LEU A C 1
ATOM 1597 O O . LEU A 1 211 ? -19.194 5.730 23.531 1.00 85.56 211 LEU A O 1
ATOM 1601 N N . PRO A 1 212 ? -19.228 3.918 24.851 1.00 85.44 212 PRO A N 1
ATOM 1602 C CA . PRO A 1 212 ? -18.299 4.459 25.825 1.00 85.44 212 PRO A CA 1
ATOM 1603 C C . PRO A 1 212 ? -16.903 4.540 25.199 1.00 85.44 212 PRO A C 1
ATOM 1605 O O . PRO A 1 212 ? -16.379 3.543 24.699 1.00 85.44 212 PRO A O 1
ATOM 1608 N N . VAL A 1 213 ? -16.300 5.723 25.237 1.00 84.38 213 VAL A N 1
ATOM 1609 C CA . VAL A 1 213 ? -14.975 5.999 24.677 1.00 84.38 213 VAL A CA 1
ATOM 1610 C C . VAL A 1 213 ? -14.099 6.732 25.697 1.00 84.38 213 VAL A C 1
ATOM 1612 O O . VAL A 1 213 ? -14.619 7.397 26.594 1.00 84.38 213 VAL A O 1
ATOM 1615 N N . PRO A 1 214 ? -12.763 6.639 25.592 1.00 79.81 214 PRO A N 1
ATOM 1616 C CA . PRO A 1 214 ? -11.869 7.500 26.358 1.00 79.81 214 PRO A CA 1
ATOM 1617 C C . PRO A 1 214 ? -12.117 8.975 26.026 1.00 79.81 214 PRO A C 1
ATOM 1619 O O . PRO A 1 214 ? -12.394 9.319 24.876 1.00 79.81 214 PRO A O 1
ATOM 1622 N N . ALA A 1 215 ? -11.993 9.849 27.024 1.00 78.25 215 ALA A N 1
ATOM 1623 C CA . ALA A 1 215 ? -12.194 11.272 26.806 1.00 78.25 215 ALA A CA 1
ATOM 1624 C C . ALA A 1 215 ? -11.103 11.843 25.886 1.00 78.25 215 ALA A C 1
ATOM 1626 O O . ALA A 1 215 ? -9.914 11.722 26.180 1.00 78.25 215 ALA A O 1
ATOM 1627 N N . ALA A 1 216 ? -11.503 12.488 24.790 1.00 79.62 216 ALA A N 1
ATOM 1628 C CA . ALA A 1 216 ? -10.579 13.067 23.822 1.00 79.62 216 ALA A CA 1
ATOM 1629 C C . ALA A 1 216 ? -11.096 14.421 23.321 1.00 79.62 216 ALA A C 1
ATOM 1631 O O . ALA A 1 216 ? -12.146 14.499 22.690 1.00 79.62 216 ALA A O 1
ATOM 1632 N N . ARG A 1 217 ? -10.321 15.487 23.571 1.00 83.12 217 ARG A N 1
ATOM 1633 C CA . ARG A 1 217 ? -10.666 16.872 23.192 1.00 83.12 217 ARG A CA 1
ATOM 1634 C C . ARG A 1 217 ? -11.020 17.057 21.708 1.00 83.12 217 ARG A C 1
ATOM 1636 O O . ARG A 1 217 ? -11.979 17.773 21.443 1.00 83.12 217 ARG A O 1
ATOM 1643 N N . PRO A 1 218 ? -10.332 16.417 20.734 1.00 84.88 218 PRO A N 1
ATOM 1644 C CA . PRO A 1 218 ? -10.694 16.568 19.322 1.00 84.88 218 PRO A CA 1
ATOM 1645 C C . PRO A 1 218 ? -12.137 16.145 19.008 1.00 84.88 218 PRO A C 1
ATOM 1647 O O . PRO A 1 218 ? -12.732 16.651 18.063 1.00 84.88 218 PRO A O 1
ATOM 1650 N N . LEU A 1 219 ? -12.722 15.244 19.805 1.00 86.19 219 LEU A N 1
ATOM 1651 C CA . LEU A 1 219 ? -14.066 14.716 19.565 1.00 86.19 219 LEU A CA 1
ATOM 1652 C C . LEU A 1 219 ? -15.181 15.703 19.924 1.00 86.19 219 LEU A C 1
ATOM 1654 O O . LEU A 1 219 ? -16.315 15.489 19.513 1.00 86.19 219 LEU A O 1
ATOM 1658 N N . GLU A 1 220 ? -14.887 16.799 20.629 1.00 88.25 220 GLU A N 1
ATOM 1659 C CA . GLU A 1 220 ? -15.880 17.839 20.945 1.00 88.25 220 GLU A CA 1
ATOM 1660 C C . GLU A 1 220 ? -16.469 18.495 19.685 1.00 88.25 220 GLU A C 1
ATOM 1662 O O . GLU A 1 220 ? -17.603 18.967 19.708 1.00 88.25 220 GLU A O 1
ATOM 1667 N N . ALA A 1 221 ? -15.738 18.463 18.566 1.00 89.94 221 ALA A N 1
ATOM 1668 C CA . ALA A 1 221 ? -16.204 18.940 17.266 1.00 89.94 221 ALA A CA 1
ATOM 1669 C C . ALA A 1 221 ? -17.024 17.897 16.474 1.00 89.94 221 ALA A C 1
ATOM 1671 O O . ALA A 1 221 ? -17.385 18.154 15.326 1.00 89.94 221 ALA A O 1
ATOM 1672 N N . LEU A 1 222 ? -17.298 16.709 17.030 1.00 93.06 222 LEU A N 1
ATOM 1673 C CA . LEU A 1 222 ? -17.997 15.636 16.321 1.00 93.06 222 LEU A CA 1
ATOM 1674 C C . LEU A 1 222 ? -19.405 16.071 15.889 1.00 93.06 222 LEU A C 1
ATOM 1676 O O . LEU A 1 222 ? -20.207 16.549 16.688 1.00 93.06 222 LEU A O 1
ATOM 1680 N N . GLN A 1 223 ? -19.701 15.855 14.609 1.00 92.88 223 GLN A N 1
ATOM 1681 C CA . GLN A 1 223 ? -20.979 16.146 13.970 1.00 92.88 223 GLN A CA 1
ATOM 1682 C C . GLN A 1 223 ? -21.303 15.034 12.973 1.00 92.88 223 GLN A C 1
ATOM 1684 O O . GLN A 1 223 ? -20.407 14.335 12.496 1.00 92.88 223 GLN A O 1
ATOM 1689 N N . ALA A 1 224 ? -22.579 14.899 12.606 1.00 91.25 224 ALA A N 1
ATOM 1690 C CA . ALA A 1 224 ? -23.022 13.906 11.624 1.00 91.25 224 ALA A CA 1
ATOM 1691 C C . ALA A 1 224 ? -22.350 14.077 10.247 1.00 91.25 224 ALA A C 1
ATOM 1693 O O . ALA A 1 224 ? -22.119 13.096 9.549 1.00 91.25 224 ALA A O 1
ATOM 1694 N N . SER A 1 225 ? -21.980 15.304 9.863 1.00 92.00 225 SER A N 1
ATOM 1695 C CA . SER A 1 225 ? -21.268 15.600 8.610 1.00 92.00 225 SER A CA 1
ATOM 1696 C C . SER A 1 225 ? -19.891 14.939 8.512 1.00 92.00 225 SER A C 1
ATOM 1698 O O . SER A 1 225 ? -19.451 14.666 7.397 1.00 92.00 225 SER A O 1
ATOM 1700 N N . HIS A 1 226 ? -19.245 14.661 9.648 1.00 94.12 226 HIS A N 1
ATOM 1701 C CA . HIS A 1 226 ? -17.936 14.009 9.711 1.00 94.12 226 HIS A CA 1
ATOM 1702 C C . HIS A 1 226 ? -18.008 12.490 9.505 1.00 94.12 226 HIS A C 1
ATOM 1704 O O . HIS A 1 226 ? -16.975 11.830 9.437 1.00 94.12 226 HIS A O 1
ATOM 1710 N N . LEU A 1 227 ? -19.211 11.911 9.425 1.00 95.19 227 LEU A N 1
ATOM 1711 C CA . LEU A 1 227 ? -19.413 10.480 9.232 1.00 95.19 227 LEU A CA 1
ATOM 1712 C C . LEU A 1 227 ? -20.293 10.234 8.006 1.00 95.19 227 LEU A C 1
ATOM 1714 O O . LEU A 1 227 ? -21.497 10.493 8.000 1.00 95.19 227 LEU A O 1
ATOM 1718 N N . ARG A 1 228 ? -19.691 9.697 6.946 1.00 95.00 228 ARG A N 1
ATOM 1719 C CA . ARG A 1 228 ? -20.379 9.398 5.687 1.00 95.00 228 ARG A CA 1
ATOM 1720 C C . ARG A 1 228 ? -20.648 7.899 5.582 1.00 95.00 228 ARG A C 1
ATOM 1722 O O . ARG A 1 228 ? -19.756 7.121 5.257 1.00 95.00 228 ARG A O 1
ATOM 1729 N N . ALA A 1 229 ? -21.879 7.487 5.877 1.00 92.81 229 ALA A N 1
ATOM 1730 C CA . ALA A 1 229 ? -22.295 6.090 5.750 1.00 92.81 229 ALA A CA 1
ATOM 1731 C C . ALA A 1 229 ? -22.512 5.685 4.283 1.00 92.81 229 ALA A C 1
ATOM 1733 O O . ALA A 1 229 ? -22.929 6.489 3.451 1.00 92.81 229 ALA A O 1
ATOM 1734 N N . GLY A 1 230 ? -22.231 4.420 3.971 1.00 91.56 230 GLY A N 1
ATOM 1735 C CA . GLY A 1 230 ? -22.359 3.850 2.632 1.00 91.56 230 GLY A CA 1
ATOM 1736 C C . GLY A 1 230 ? -21.267 4.298 1.661 1.00 91.56 230 GLY A C 1
ATOM 1737 O O . GLY A 1 230 ? -21.437 4.135 0.452 1.00 91.56 230 GLY A O 1
ATOM 1738 N N . TRP A 1 231 ? -20.174 4.883 2.155 1.00 94.69 231 TRP A N 1
ATOM 1739 C CA . TRP A 1 231 ? -19.051 5.336 1.334 1.00 94.69 231 TRP A CA 1
ATOM 1740 C C . TRP A 1 231 ? -17.978 4.254 1.228 1.00 94.69 231 TRP A C 1
ATOM 1742 O O . TRP A 1 231 ? -17.703 3.551 2.195 1.00 94.69 231 TRP A O 1
ATOM 1752 N N . ALA A 1 232 ? -17.358 4.135 0.054 1.00 94.19 232 ALA A N 1
ATOM 1753 C CA . ALA A 1 232 ? -16.275 3.188 -0.196 1.00 94.19 232 ALA A CA 1
ATOM 1754 C C . ALA A 1 232 ? -15.143 3.836 -1.001 1.00 94.19 232 ALA A C 1
ATOM 1756 O O . ALA A 1 232 ? -15.376 4.736 -1.813 1.00 94.19 232 ALA A O 1
ATOM 1757 N N . ALA A 1 233 ? -13.922 3.340 -0.802 1.00 95.06 233 ALA A N 1
ATOM 1758 C CA . ALA A 1 233 ? -12.765 3.692 -1.615 1.00 95.06 233 ALA A CA 1
ATOM 1759 C C . ALA A 1 233 ? -12.724 2.833 -2.888 1.00 95.06 233 ALA A C 1
ATOM 1761 O O . ALA A 1 233 ? -12.937 1.621 -2.835 1.00 95.06 233 ALA A O 1
ATOM 1762 N N . ARG A 1 234 ? -12.448 3.453 -4.037 1.00 94.56 234 ARG A N 1
ATOM 1763 C CA . ARG A 1 234 ? -12.328 2.775 -5.334 1.00 94.56 234 ARG A CA 1
ATOM 1764 C C . ARG A 1 234 ? -11.161 3.345 -6.128 1.00 94.56 234 ARG A C 1
ATOM 1766 O O . ARG A 1 234 ? -11.008 4.563 -6.207 1.00 94.56 234 ARG A O 1
ATOM 1773 N N . ALA A 1 235 ? -10.384 2.469 -6.754 1.00 94.81 235 ALA A N 1
ATOM 1774 C CA . ALA A 1 235 ? -9.395 2.867 -7.746 1.00 94.81 235 ALA A CA 1
ATOM 1775 C C . ALA A 1 235 ? -10.088 3.204 -9.075 1.00 94.81 235 ALA A C 1
ATOM 1777 O O . ALA A 1 235 ? -10.960 2.460 -9.535 1.00 94.81 235 ALA A O 1
ATOM 1778 N N . CYS A 1 236 ? -9.701 4.310 -9.709 1.00 94.75 236 CYS A N 1
ATOM 1779 C CA . CYS A 1 236 ? -10.211 4.748 -11.009 1.00 94.75 236 CYS A CA 1
ATOM 1780 C C . CYS A 1 236 ? -9.574 3.938 -12.150 1.00 94.75 236 CYS A C 1
ATOM 1782 O O . CYS A 1 236 ? -8.815 4.460 -12.968 1.00 94.75 236 CYS A O 1
ATOM 1784 N N . LEU A 1 237 ? -9.881 2.643 -12.186 1.00 95.31 237 LEU A N 1
ATOM 1785 C CA . LEU A 1 237 ? -9.432 1.707 -13.211 1.00 95.31 237 LEU A CA 1
ATOM 1786 C C . LEU A 1 237 ? -10.571 1.387 -14.180 1.00 95.31 237 LEU A C 1
ATOM 1788 O O . LEU A 1 237 ? -11.729 1.255 -13.779 1.00 95.31 237 LEU A O 1
ATOM 1792 N N . ARG A 1 238 ? -10.238 1.222 -15.461 1.00 94.88 238 ARG A N 1
ATOM 1793 C CA . ARG A 1 238 ? -11.182 0.776 -16.491 1.00 94.88 238 ARG A CA 1
ATOM 1794 C C . ARG A 1 238 ? -10.579 -0.327 -17.342 1.00 94.88 238 ARG A C 1
ATOM 1796 O O . ARG A 1 238 ? -9.415 -0.247 -17.723 1.00 94.88 238 ARG A O 1
ATOM 1803 N N . ARG A 1 239 ? -11.388 -1.328 -17.679 1.00 94.69 239 ARG A N 1
ATOM 1804 C CA . ARG A 1 239 ? -11.012 -2.338 -18.673 1.00 94.69 239 ARG A CA 1
ATOM 1805 C C . ARG A 1 239 ? -11.124 -1.750 -20.075 1.00 94.69 239 ARG A C 1
ATOM 1807 O O . ARG A 1 239 ? -12.072 -1.017 -20.363 1.00 94.69 239 ARG A O 1
ATOM 1814 N N . ALA A 1 240 ? -10.165 -2.071 -20.927 1.00 94.25 240 ALA A N 1
ATOM 1815 C CA . ALA A 1 240 ? -10.120 -1.684 -22.327 1.00 94.25 240 ALA A CA 1
ATOM 1816 C C . ALA A 1 240 ? -9.484 -2.809 -23.157 1.00 94.25 240 ALA A C 1
ATOM 1818 O O . ALA A 1 240 ? -8.748 -3.640 -22.632 1.00 94.25 240 ALA A O 1
ATOM 1819 N N . ALA A 1 241 ? -9.753 -2.814 -24.460 1.00 94.12 241 ALA A N 1
ATOM 1820 C CA . ALA A 1 241 ? -9.016 -3.640 -25.409 1.00 94.12 241 ALA A CA 1
ATOM 1821 C C . ALA A 1 241 ? -7.905 -2.790 -26.033 1.00 94.12 241 ALA A C 1
ATOM 1823 O O . ALA A 1 241 ? -8.166 -1.677 -26.504 1.00 94.12 241 ALA A O 1
ATOM 1824 N N . ALA A 1 242 ? -6.674 -3.295 -26.031 1.00 94.44 242 ALA A N 1
ATOM 1825 C CA . ALA A 1 242 ? -5.593 -2.671 -26.782 1.00 94.44 242 ALA A CA 1
ATOM 1826 C C . ALA A 1 242 ? -5.784 -2.905 -28.291 1.00 94.44 242 ALA A C 1
ATOM 1828 O O . ALA A 1 242 ? -6.532 -3.792 -28.716 1.00 94.44 242 ALA A O 1
ATOM 1829 N N . ALA A 1 243 ? -5.096 -2.111 -29.114 1.00 93.62 243 ALA A N 1
ATOM 1830 C CA . ALA A 1 243 ? -5.102 -2.308 -30.557 1.00 93.62 243 ALA A CA 1
ATOM 1831 C C . ALA A 1 243 ? -4.619 -3.733 -30.898 1.00 93.62 243 ALA A C 1
ATOM 1833 O O . ALA A 1 243 ? -3.611 -4.180 -30.342 1.00 93.62 243 ALA A O 1
ATOM 1834 N N . PRO A 1 244 ? -5.317 -4.454 -31.795 1.00 91.88 244 PRO A N 1
ATOM 1835 C CA . PRO A 1 244 ? -4.966 -5.826 -32.121 1.00 91.88 244 PRO A CA 1
ATOM 1836 C C . PRO A 1 244 ? -3.579 -5.898 -32.763 1.00 91.88 244 PRO A C 1
ATOM 1838 O O . PRO A 1 244 ? -3.245 -5.116 -33.656 1.00 91.88 244 PRO A O 1
ATOM 1841 N N . VAL A 1 245 ? -2.787 -6.876 -32.335 1.00 90.88 245 VAL A N 1
ATOM 1842 C CA . VAL A 1 245 ? -1.409 -7.070 -32.790 1.00 90.88 245 VAL A CA 1
ATOM 1843 C C . VAL A 1 245 ? -1.364 -8.228 -33.777 1.00 90.88 245 VAL A C 1
ATOM 1845 O O . VAL A 1 245 ? -1.743 -9.348 -33.449 1.00 90.88 245 VAL A O 1
ATOM 1848 N N . ARG A 1 246 ? -0.877 -7.992 -34.997 1.00 89.56 246 ARG A N 1
ATOM 1849 C CA . ARG A 1 246 ? -0.657 -9.071 -35.969 1.00 89.56 246 ARG A CA 1
ATOM 1850 C C . ARG A 1 246 ? 0.732 -9.672 -35.772 1.00 89.56 246 ARG A C 1
ATOM 1852 O O . ARG A 1 246 ? 1.726 -8.972 -35.938 1.00 89.56 246 ARG A O 1
ATOM 1859 N N . ILE A 1 247 ? 0.790 -10.966 -35.470 1.00 87.19 247 ILE A N 1
ATOM 1860 C CA . ILE A 1 247 ? 2.049 -11.681 -35.238 1.00 87.19 247 ILE A CA 1
ATOM 1861 C C . ILE A 1 247 ? 2.623 -12.087 -36.596 1.00 87.19 247 ILE A C 1
ATOM 1863 O O . ILE A 1 247 ? 2.100 -12.984 -37.255 1.00 87.19 247 ILE A O 1
ATOM 1867 N N . ASP A 1 248 ? 3.682 -11.420 -37.048 1.00 83.69 248 ASP A N 1
ATOM 1868 C CA . ASP A 1 248 ? 4.323 -11.691 -38.343 1.00 83.69 248 ASP A CA 1
ATOM 1869 C C . ASP A 1 248 ? 5.609 -12.529 -38.226 1.00 83.69 248 ASP A C 1
ATOM 1871 O O . ASP A 1 248 ? 6.142 -12.991 -39.234 1.00 83.69 248 ASP A O 1
ATOM 1875 N N . GLY A 1 249 ? 6.102 -12.737 -37.001 1.00 80.25 249 GLY A N 1
ATOM 1876 C CA . GLY A 1 249 ? 7.339 -13.462 -36.709 1.00 80.25 249 GLY A CA 1
ATOM 1877 C C . GLY A 1 249 ? 8.618 -12.720 -37.117 1.00 80.25 249 GLY A C 1
ATOM 1878 O O . GLY A 1 249 ? 9.706 -13.277 -36.981 1.00 80.25 249 GLY A O 1
ATOM 1879 N N . ARG A 1 250 ? 8.519 -11.482 -37.617 1.00 82.88 250 ARG A N 1
ATOM 1880 C CA . ARG A 1 250 ? 9.669 -10.658 -38.027 1.00 82.88 250 ARG A CA 1
ATOM 1881 C C . ARG A 1 250 ? 10.244 -9.863 -36.866 1.00 82.88 250 ARG A C 1
ATOM 1883 O O . ARG A 1 250 ? 11.410 -9.475 -36.912 1.00 82.88 250 ARG A O 1
ATOM 1890 N N . GLN A 1 251 ? 9.416 -9.594 -35.862 1.00 82.69 251 GLN A N 1
ATOM 1891 C CA . GLN A 1 251 ? 9.780 -8.865 -34.658 1.00 82.69 251 GLN A CA 1
ATOM 1892 C C . GLN A 1 251 ? 9.746 -9.804 -33.453 1.00 82.69 251 GLN A C 1
ATOM 1894 O O . GLN A 1 251 ? 8.856 -10.647 -33.329 1.00 82.69 251 GLN A O 1
ATOM 1899 N N . SER A 1 252 ? 10.716 -9.636 -32.555 1.00 83.06 252 SER A N 1
ATOM 1900 C CA . SER A 1 252 ? 10.748 -10.356 -31.276 1.00 83.06 252 SER A CA 1
ATOM 1901 C C . SER A 1 252 ? 9.733 -9.802 -30.270 1.00 83.06 252 SER A C 1
ATOM 1903 O O . SER A 1 252 ? 9.334 -10.505 -29.349 1.00 83.06 252 SER A O 1
ATOM 1905 N N . GLU A 1 253 ? 9.322 -8.546 -30.446 1.00 88.69 253 GLU A N 1
ATOM 1906 C CA . GLU A 1 253 ? 8.421 -7.805 -29.567 1.00 88.69 253 GLU A CA 1
ATOM 1907 C C . GLU A 1 253 ? 7.485 -6.935 -30.401 1.00 88.69 253 GLU A C 1
ATOM 1909 O O . GLU A 1 253 ? 7.912 -6.348 -31.395 1.00 88.69 253 GLU A O 1
ATOM 1914 N N . TYR A 1 254 ? 6.242 -6.797 -29.954 1.00 90.12 254 TYR A N 1
ATOM 1915 C CA . TYR A 1 254 ? 5.209 -6.008 -30.614 1.00 90.12 254 TYR A CA 1
ATOM 1916 C C . TYR A 1 254 ? 4.694 -4.910 -29.684 1.00 90.12 254 TYR A C 1
ATOM 1918 O O . TYR A 1 254 ? 4.609 -5.104 -28.473 1.00 90.12 254 TYR A O 1
ATOM 1926 N N . LEU A 1 255 ? 4.333 -3.756 -30.245 1.00 91.44 255 LEU A N 1
ATOM 1927 C CA . LEU A 1 255 ? 3.790 -2.629 -29.486 1.00 91.44 255 LEU A CA 1
ATOM 1928 C C . LEU A 1 255 ? 2.349 -2.913 -29.030 1.00 91.44 255 LEU A C 1
ATOM 1930 O O . LEU A 1 255 ? 1.495 -3.258 -29.844 1.00 91.44 255 LEU A O 1
ATOM 1934 N N . VAL A 1 256 ? 2.070 -2.691 -27.746 1.00 92.88 256 VAL A N 1
ATOM 1935 C CA . VAL A 1 256 ? 0.718 -2.699 -27.177 1.00 92.88 256 VAL A CA 1
ATOM 1936 C C . VAL A 1 256 ? 0.214 -1.260 -27.125 1.00 92.88 256 VAL A C 1
ATOM 1938 O O . VAL A 1 256 ? 0.675 -0.454 -26.315 1.00 92.88 256 VAL A O 1
ATOM 1941 N N . SER A 1 257 ? -0.715 -0.915 -28.017 1.00 91.81 257 SER A N 1
ATOM 1942 C CA . SER A 1 257 ? -1.234 0.452 -28.135 1.00 91.81 257 SER A CA 1
ATOM 1943 C C . SER A 1 257 ? -2.599 0.610 -27.470 1.00 91.81 257 SER A C 1
ATOM 1945 O O . SER A 1 257 ? -3.523 -0.156 -27.729 1.00 91.81 257 SER A O 1
ATOM 1947 N N . VAL A 1 258 ? -2.733 1.658 -26.662 1.00 92.12 258 VAL A N 1
ATOM 1948 C CA . VAL A 1 258 ? -3.993 2.138 -26.073 1.00 92.12 258 VAL A CA 1
ATOM 1949 C C . VAL A 1 258 ? -4.211 3.603 -26.469 1.00 92.12 258 VAL A C 1
ATOM 1951 O O . VAL A 1 258 ? -3.252 4.246 -26.909 1.00 92.12 258 VAL A O 1
ATOM 1954 N N . PRO A 1 259 ? -5.433 4.155 -26.332 1.00 91.50 259 PRO A N 1
ATOM 1955 C CA . PRO A 1 259 ? -5.666 5.586 -26.518 1.00 91.50 259 PRO A CA 1
ATOM 1956 C C . PRO A 1 259 ? -4.678 6.441 -25.702 1.00 91.50 259 PRO A C 1
ATOM 1958 O O . PRO A 1 259 ? -4.313 6.045 -24.592 1.00 91.50 259 PRO A O 1
ATOM 1961 N N . PRO A 1 260 ? -4.225 7.596 -26.220 1.00 88.56 260 PRO A N 1
ATOM 1962 C CA . PRO A 1 260 ? -3.135 8.366 -25.617 1.00 88.56 260 PRO A CA 1
ATOM 1963 C C . PRO A 1 260 ? -3.479 8.940 -24.236 1.00 88.56 260 PRO A C 1
ATOM 1965 O O . PRO A 1 260 ? -2.572 9.175 -23.439 1.00 88.56 260 PRO A O 1
ATOM 1968 N N . GLU A 1 261 ? -4.767 9.109 -23.919 1.00 91.19 261 GLU A N 1
ATOM 1969 C CA . GLU A 1 261 ? -5.225 9.563 -22.598 1.00 91.19 261 GLU A CA 1
ATOM 1970 C C . GLU A 1 261 ? -5.077 8.474 -21.520 1.00 91.19 261 GLU A C 1
ATOM 1972 O O . GLU A 1 261 ? -5.268 8.734 -20.331 1.00 91.19 261 GLU A O 1
ATOM 1977 N N . LEU A 1 262 ? -4.754 7.242 -21.926 1.00 91.06 262 LEU A N 1
ATOM 1978 C CA . LEU A 1 262 ? -4.617 6.094 -21.047 1.00 91.06 262 LEU A CA 1
ATOM 1979 C C . LEU A 1 262 ? -3.174 5.684 -20.800 1.00 91.06 262 LEU A C 1
ATOM 1981 O O . LEU A 1 262 ? -2.278 5.790 -21.643 1.00 91.06 262 LEU A O 1
ATOM 1985 N N . GLU A 1 263 ? -2.985 5.143 -19.607 1.00 90.69 263 GLU A N 1
ATOM 1986 C CA . GLU A 1 263 ? -1.802 4.416 -19.187 1.00 90.69 263 GLU A CA 1
ATOM 1987 C C . GLU A 1 263 ? -2.225 2.997 -18.784 1.00 90.69 263 GLU A C 1
ATOM 1989 O O . GLU A 1 263 ? -3.203 2.801 -18.055 1.00 90.69 263 GLU A O 1
ATOM 1994 N N . ILE A 1 264 ? -1.517 1.993 -19.305 1.00 91.62 264 ILE A N 1
ATOM 1995 C CA . ILE A 1 264 ? -1.765 0.586 -18.973 1.00 91.62 264 ILE A CA 1
ATOM 1996 C C . ILE A 1 264 ? -1.305 0.349 -17.531 1.00 91.62 264 ILE A C 1
ATOM 1998 O O . ILE A 1 264 ? -0.143 0.583 -17.196 1.00 91.62 264 ILE A O 1
ATOM 2002 N N . PHE A 1 265 ? -2.228 -0.123 -16.697 1.00 91.12 265 PHE A N 1
ATOM 2003 C CA . PHE A 1 265 ? -1.976 -0.542 -15.320 1.00 91.12 265 PHE A CA 1
ATOM 2004 C C . PHE A 1 265 ? -1.599 -2.029 -15.259 1.00 91.12 265 PHE A C 1
ATOM 2006 O O . PHE A 1 265 ? -0.633 -2.397 -14.591 1.00 91.12 265 PHE A O 1
ATOM 2013 N N . SER A 1 266 ? -2.333 -2.877 -15.986 1.00 89.88 266 SER A N 1
ATOM 2014 C CA . SER A 1 266 ? -2.032 -4.303 -16.154 1.00 89.88 266 SER A CA 1
ATOM 2015 C C . SER A 1 266 ? -2.490 -4.813 -17.518 1.00 89.88 266 SER A C 1
ATOM 2017 O O . SER A 1 266 ? -3.456 -4.312 -18.096 1.00 89.88 266 SER A O 1
ATOM 2019 N N . ILE A 1 267 ? -1.783 -5.821 -18.024 1.00 90.25 267 ILE A N 1
ATOM 2020 C CA . ILE A 1 267 ? -2.251 -6.660 -19.128 1.00 90.25 267 ILE A CA 1
ATOM 2021 C C . ILE A 1 267 ? -2.894 -7.881 -18.484 1.00 90.25 267 ILE A C 1
ATOM 2023 O O . ILE A 1 267 ? -2.238 -8.587 -17.718 1.00 90.25 267 ILE A O 1
ATOM 2027 N N . ASP A 1 268 ? -4.182 -8.076 -18.746 1.00 89.38 268 ASP A N 1
ATOM 2028 C CA . ASP A 1 268 ? -5.003 -9.033 -18.010 1.00 89.38 268 ASP A CA 1
ATOM 2029 C C . ASP A 1 268 ? -5.071 -10.371 -18.742 1.00 89.38 268 ASP A C 1
ATOM 2031 O O . ASP A 1 268 ? -4.882 -11.421 -18.128 1.00 89.38 268 ASP A O 1
ATOM 2035 N N . ARG A 1 269 ? -5.340 -10.335 -20.053 1.00 89.62 269 ARG A N 1
ATOM 2036 C CA . ARG A 1 269 ? -5.441 -11.525 -20.908 1.00 89.62 269 ARG A CA 1
ATOM 2037 C C . ARG A 1 269 ? -4.960 -11.239 -22.315 1.00 89.62 269 ARG A C 1
ATOM 2039 O O . ARG A 1 269 ? -5.088 -10.126 -22.825 1.00 89.62 269 ARG A O 1
ATOM 2046 N N . VAL A 1 270 ? -4.441 -12.277 -22.957 1.00 90.06 270 VAL A N 1
ATOM 2047 C CA . VAL A 1 270 ? -3.986 -12.228 -24.342 1.00 90.06 270 VAL A CA 1
ATOM 2048 C C . VAL A 1 270 ? -4.578 -13.418 -25.069 1.00 90.06 270 VAL A C 1
ATOM 2050 O O . VAL A 1 270 ? -4.404 -14.558 -24.654 1.00 90.06 270 VAL A O 1
ATOM 2053 N N . HIS A 1 271 ? -5.282 -13.155 -26.161 1.00 89.62 271 HIS A N 1
ATOM 2054 C CA . HIS A 1 271 ? -5.860 -14.188 -27.004 1.00 89.62 271 HIS A CA 1
ATOM 2055 C C . HIS A 1 271 ? -5.198 -14.149 -28.370 1.00 89.62 271 HIS A C 1
ATOM 2057 O O . HIS A 1 271 ? -5.176 -13.099 -29.005 1.00 89.62 271 HIS A O 1
ATOM 2063 N N . VAL A 1 272 ? -4.696 -15.283 -28.844 1.00 86.50 272 VAL A N 1
ATOM 2064 C CA . VAL A 1 272 ? -4.041 -15.424 -30.145 1.00 86.50 272 VAL A CA 1
ATOM 2065 C C . VAL A 1 272 ? -4.861 -16.382 -30.998 1.00 86.50 272 VAL A C 1
ATOM 2067 O O . VAL A 1 272 ? -5.073 -17.536 -30.633 1.00 86.50 272 VAL A O 1
ATOM 2070 N N . GLY A 1 273 ? -5.372 -15.902 -32.136 1.00 78.12 273 GLY A N 1
ATOM 2071 C CA . GLY A 1 273 ? -6.185 -16.738 -33.030 1.00 78.12 273 GLY A CA 1
ATOM 2072 C C . GLY A 1 273 ? -7.482 -17.262 -32.394 1.00 78.12 273 GLY A C 1
ATOM 2073 O O . GLY A 1 273 ? -7.992 -18.296 -32.813 1.00 78.12 273 GLY A O 1
ATOM 2074 N N . GLY A 1 274 ? -8.005 -16.567 -31.378 1.00 71.88 274 GLY A N 1
ATOM 2075 C CA . GLY A 1 274 ? -9.243 -16.924 -30.675 1.00 71.88 274 GLY A CA 1
ATOM 2076 C C . GLY A 1 274 ? -9.072 -17.845 -29.461 1.00 71.88 274 GLY A C 1
ATOM 2077 O O . GLY A 1 274 ? -10.046 -18.066 -28.748 1.00 71.88 274 GLY A O 1
ATOM 2078 N N . ALA A 1 275 ? -7.862 -18.339 -29.185 1.00 75.50 275 ALA A N 1
ATOM 2079 C CA . ALA A 1 275 ? -7.538 -19.067 -27.957 1.00 75.50 275 ALA A CA 1
ATOM 2080 C C . ALA A 1 275 ? -6.747 -18.169 -26.998 1.00 75.50 275 ALA A C 1
ATOM 2082 O O . ALA A 1 275 ? -5.965 -17.334 -27.442 1.00 75.50 275 ALA A O 1
ATOM 2083 N N . GLU A 1 276 ? -6.953 -18.319 -25.689 1.00 78.19 276 GLU A N 1
ATOM 2084 C CA . GLU A 1 276 ? -6.119 -17.645 -24.686 1.00 78.19 276 GLU A CA 1
ATOM 2085 C C . GLU A 1 276 ? -4.685 -18.190 -24.757 1.00 78.19 276 GLU A C 1
ATOM 2087 O O . GLU A 1 276 ? -4.473 -19.403 -24.703 1.00 78.19 276 GLU A O 1
ATOM 2092 N N . ASP A 1 277 ? -3.714 -17.293 -24.925 1.00 73.94 277 ASP A N 1
ATOM 2093 C CA . ASP A 1 277 ? -2.291 -17.615 -24.910 1.00 73.94 277 ASP A CA 1
ATOM 2094 C C . ASP A 1 277 ? -1.718 -17.245 -23.541 1.00 73.94 277 ASP A C 1
ATOM 2096 O O . ASP A 1 277 ? -1.918 -16.140 -23.036 1.00 73.94 277 ASP A O 1
ATOM 2100 N N . LEU A 1 278 ? -0.993 -18.184 -22.941 1.00 65.75 278 LEU A N 1
ATOM 2101 C CA . LEU A 1 278 ? -0.342 -18.025 -21.639 1.00 65.75 278 LEU A CA 1
ATOM 2102 C C . LEU A 1 278 ? 1.180 -17.871 -21.772 1.00 65.75 278 LEU A C 1
ATOM 2104 O O . LEU A 1 278 ? 1.865 -17.607 -20.789 1.00 65.75 278 LEU A O 1
ATOM 2108 N N . GLY A 1 279 ? 1.726 -18.039 -22.979 1.00 79.75 279 GLY A N 1
ATOM 2109 C CA . GLY A 1 279 ? 3.156 -17.985 -23.258 1.00 79.75 279 GLY A CA 1
ATOM 2110 C C . GLY A 1 279 ? 3.629 -16.606 -23.701 1.00 79.75 279 GLY A C 1
ATOM 2111 O O . GLY A 1 279 ? 4.367 -16.521 -24.681 1.00 79.75 279 GLY A O 1
ATOM 2112 N N . TRP A 1 280 ? 3.216 -15.528 -23.036 1.00 85.75 280 TRP A N 1
ATOM 2113 C CA . TRP A 1 280 ? 3.636 -14.163 -23.367 1.00 85.75 280 TRP A CA 1
ATOM 2114 C C . TRP A 1 280 ? 4.354 -13.485 -22.200 1.00 85.75 280 TRP A C 1
ATOM 2116 O O . TRP A 1 280 ? 4.139 -13.807 -21.036 1.00 85.75 280 TRP A O 1
ATOM 2126 N N . VAL A 1 281 ? 5.214 -12.525 -22.529 1.00 84.06 281 VAL A N 1
ATOM 2127 C CA . VAL A 1 281 ? 5.844 -11.619 -21.563 1.00 84.06 281 VAL A CA 1
ATOM 2128 C C . VAL A 1 281 ? 5.668 -10.210 -22.087 1.00 84.06 281 VAL A C 1
ATOM 2130 O O . VAL A 1 281 ? 5.898 -9.950 -23.269 1.00 84.06 281 VAL A O 1
ATOM 2133 N N . ALA A 1 282 ? 5.255 -9.302 -21.215 1.00 85.69 282 ALA A N 1
ATOM 2134 C CA . ALA A 1 282 ? 5.171 -7.893 -21.535 1.00 85.69 282 ALA A CA 1
ATOM 2135 C C . ALA A 1 282 ? 6.150 -7.107 -20.675 1.00 85.69 282 ALA A C 1
ATOM 2137 O O . ALA A 1 282 ? 6.327 -7.412 -19.498 1.00 85.69 282 ALA A O 1
ATOM 2138 N N . ARG A 1 283 ? 6.753 -6.085 -21.271 1.00 83.31 283 ARG A N 1
ATOM 2139 C CA . ARG A 1 283 ? 7.636 -5.150 -20.582 1.00 83.31 283 ARG A CA 1
ATOM 2140 C C . ARG A 1 283 ? 7.298 -3.730 -20.976 1.00 83.31 283 ARG A C 1
ATOM 2142 O O . ARG A 1 283 ? 6.866 -3.464 -22.105 1.00 83.31 283 ARG A O 1
ATOM 2149 N N . ARG A 1 284 ? 7.534 -2.810 -20.056 1.00 81.88 284 ARG A N 1
ATOM 2150 C CA . ARG A 1 284 ? 7.404 -1.384 -20.330 1.00 81.88 284 ARG A CA 1
ATOM 2151 C C . ARG A 1 284 ? 8.767 -0.830 -20.736 1.00 81.88 284 ARG A C 1
ATOM 2153 O O . ARG A 1 284 ? 9.793 -1.169 -20.162 1.00 81.88 284 ARG A O 1
ATOM 2160 N N . VAL A 1 285 ? 8.780 -0.008 -21.777 1.00 78.31 285 VAL A N 1
ATOM 2161 C CA . VAL A 1 285 ? 9.982 0.626 -22.317 1.00 78.31 285 VAL A CA 1
ATOM 2162 C C . VAL A 1 285 ? 9.882 2.123 -22.073 1.00 78.31 285 VAL A C 1
ATOM 2164 O O . VAL A 1 285 ? 8.966 2.782 -22.566 1.00 78.31 285 VAL A O 1
ATOM 2167 N N . GLU A 1 286 ? 10.822 2.640 -21.291 1.00 72.56 286 GLU A N 1
ATOM 2168 C CA . GLU A 1 286 ? 10.975 4.069 -21.008 1.00 72.56 286 GLU A CA 1
ATOM 2169 C C . GLU A 1 286 ? 11.703 4.803 -22.151 1.00 72.56 286 GLU A C 1
ATOM 2171 O O . GLU A 1 286 ? 12.282 4.179 -23.043 1.00 72.56 286 GLU A O 1
ATOM 2176 N N . ASP A 1 287 ? 11.679 6.140 -22.119 1.00 67.00 287 ASP A N 1
ATOM 2177 C CA . ASP A 1 287 ? 12.229 7.038 -23.154 1.00 67.00 287 ASP A CA 1
ATOM 2178 C C . ASP A 1 287 ? 11.528 6.923 -24.532 1.00 67.00 287 ASP A C 1
ATOM 2180 O O . ASP A 1 287 ? 12.090 7.294 -25.569 1.00 67.00 287 ASP A O 1
ATOM 2184 N N . ALA A 1 288 ? 10.280 6.445 -24.566 1.00 65.94 288 ALA A N 1
ATOM 2185 C CA . ALA A 1 288 ? 9.454 6.490 -25.771 1.00 65.94 288 ALA A CA 1
ATOM 2186 C C . ALA A 1 288 ? 8.959 7.930 -26.034 1.00 65.94 288 ALA A C 1
ATOM 2188 O O . ALA A 1 288 ? 8.833 8.717 -25.094 1.00 65.94 288 ALA A O 1
ATOM 2189 N N . PRO A 1 289 ? 8.595 8.304 -27.277 1.00 57.38 289 PRO A N 1
ATOM 2190 C CA . PRO A 1 289 ? 8.090 9.650 -27.583 1.00 57.38 289 PRO A CA 1
ATOM 2191 C C . PRO A 1 289 ? 6.882 10.078 -26.732 1.00 57.38 289 PRO A C 1
ATOM 2193 O O . PRO A 1 289 ? 6.704 11.260 -26.462 1.00 57.38 289 PRO A O 1
ATOM 2196 N N . ALA A 1 290 ? 6.073 9.114 -26.283 1.00 60.59 290 ALA A N 1
ATOM 2197 C CA . ALA A 1 290 ? 4.917 9.321 -25.410 1.00 60.59 290 ALA A CA 1
ATOM 2198 C C . ALA A 1 290 ? 5.248 9.212 -23.901 1.00 60.59 290 ALA A C 1
ATOM 2200 O O . ALA A 1 290 ? 4.340 9.059 -23.084 1.00 60.59 290 ALA A O 1
ATOM 2201 N N . GLY A 1 291 ? 6.533 9.232 -23.531 1.00 70.00 291 GLY A N 1
ATOM 2202 C CA . GLY A 1 291 ? 7.055 8.943 -22.192 1.00 70.00 291 GLY A CA 1
ATOM 2203 C C . GLY A 1 291 ? 7.472 7.479 -22.059 1.00 70.00 291 GLY A C 1
ATOM 2204 O O . GLY A 1 291 ? 8.659 7.175 -21.960 1.00 70.00 291 GLY A O 1
ATOM 2205 N N . HIS A 1 292 ? 6.498 6.573 -22.129 1.00 75.00 292 HIS A N 1
ATOM 2206 C CA . HIS A 1 292 ? 6.722 5.128 -22.080 1.00 75.00 292 HIS A CA 1
ATOM 2207 C C . HIS A 1 292 ? 5.776 4.386 -23.031 1.00 75.00 292 HIS A C 1
ATOM 2209 O O . HIS A 1 292 ? 4.696 4.877 -23.368 1.00 75.00 292 HIS A O 1
ATOM 2215 N N . GLU A 1 293 ? 6.177 3.188 -23.446 1.00 86.00 293 GLU A N 1
ATOM 2216 C CA . GLU A 1 293 ? 5.370 2.290 -24.270 1.00 86.00 293 GLU A CA 1
ATOM 2217 C C . GLU A 1 293 ? 5.415 0.858 -23.736 1.00 86.00 293 GLU A C 1
ATOM 2219 O O . GLU A 1 293 ? 6.372 0.455 -23.080 1.00 86.00 293 GLU A O 1
ATOM 2224 N N . TRP A 1 294 ? 4.376 0.076 -24.010 1.00 89.50 294 TRP A N 1
ATOM 2225 C CA . TRP A 1 294 ? 4.323 -1.331 -23.623 1.00 89.50 294 TRP A CA 1
ATOM 2226 C C . TRP A 1 294 ? 4.643 -2.213 -24.819 1.00 89.50 294 TRP A C 1
ATOM 2228 O O . TRP A 1 294 ? 4.098 -2.015 -25.904 1.00 89.50 294 TRP A O 1
ATOM 2238 N N . ARG A 1 295 ? 5.514 -3.199 -24.620 1.00 90.19 295 ARG A N 1
ATOM 2239 C CA . ARG A 1 295 ? 5.868 -4.188 -25.637 1.00 90.19 295 ARG A CA 1
ATOM 2240 C C . ARG A 1 295 ? 5.571 -5.591 -25.140 1.00 90.19 295 ARG A C 1
ATOM 2242 O O . ARG A 1 295 ? 5.813 -5.887 -23.974 1.00 90.19 295 ARG A O 1
ATOM 2249 N N . ILE A 1 296 ? 5.070 -6.443 -26.026 1.00 90.19 296 ILE A N 1
ATOM 2250 C CA . ILE A 1 296 ? 4.720 -7.834 -25.738 1.00 90.19 296 ILE A CA 1
ATOM 2251 C C . ILE A 1 296 ? 5.486 -8.794 -26.651 1.00 90.19 296 ILE A C 1
ATOM 2253 O O . ILE A 1 296 ? 5.592 -8.573 -27.857 1.00 90.19 296 ILE A O 1
ATOM 2257 N N . ALA A 1 297 ? 6.019 -9.864 -26.070 1.00 88.62 297 ALA A N 1
ATOM 2258 C CA . ALA A 1 297 ? 6.721 -10.944 -26.750 1.00 88.62 297 ALA A CA 1
ATOM 2259 C C . ALA A 1 297 ? 6.011 -12.280 -26.509 1.00 88.62 297 ALA A C 1
ATOM 2261 O O . ALA A 1 297 ? 5.623 -12.599 -25.385 1.00 88.62 297 ALA A O 1
ATOM 2262 N N . PHE A 1 298 ? 5.897 -13.091 -27.560 1.00 85.31 298 PHE A N 1
ATOM 2263 C CA . PHE A 1 298 ? 5.230 -14.393 -27.532 1.00 85.31 298 PHE A CA 1
ATOM 2264 C C . PHE A 1 298 ? 6.274 -15.519 -27.586 1.00 85.31 298 PHE A C 1
ATOM 2266 O O . PHE A 1 298 ? 7.010 -15.650 -28.562 1.00 85.31 298 PHE A O 1
ATOM 2273 N N . HIS A 1 299 ? 6.339 -16.337 -26.538 1.00 75.19 299 HIS A N 1
ATOM 2274 C CA . HIS A 1 299 ? 7.365 -17.358 -26.296 1.00 75.19 299 HIS A CA 1
ATOM 2275 C C . HIS A 1 299 ? 6.925 -18.766 -26.746 1.00 75.19 299 HIS A C 1
ATOM 2277 O O . HIS A 1 299 ? 7.769 -19.636 -26.951 1.00 75.19 299 HIS A O 1
ATOM 2283 N N . GLY A 1 300 ? 5.620 -18.987 -26.957 1.00 59.50 300 GLY A N 1
ATOM 2284 C CA . GLY A 1 300 ? 5.049 -20.254 -27.450 1.00 59.50 300 GLY A CA 1
ATOM 2285 C C . GLY A 1 300 ? 4.604 -20.243 -28.920 1.00 59.50 300 GLY A C 1
ATOM 2286 O O . GLY A 1 300 ? 4.248 -21.278 -29.479 1.00 59.50 300 GLY A O 1
ATOM 2287 N N . ALA A 1 301 ? 4.649 -19.089 -29.585 1.00 54.47 301 ALA A N 1
ATOM 2288 C CA . ALA A 1 301 ? 3.951 -18.819 -30.842 1.00 54.47 301 ALA A CA 1
ATOM 2289 C C . ALA A 1 301 ? 4.623 -19.361 -32.125 1.00 54.47 301 ALA A C 1
ATOM 2291 O O . ALA A 1 301 ? 4.412 -18.809 -33.207 1.00 54.47 301 ALA A O 1
ATOM 2292 N N . ARG A 1 302 ? 5.387 -20.467 -32.074 1.00 51.56 302 ARG A N 1
ATOM 2293 C CA . ARG A 1 302 ? 5.995 -21.073 -33.287 1.00 51.56 302 ARG A CA 1
ATOM 2294 C C . ARG A 1 302 ? 4.969 -21.589 -34.321 1.00 51.56 302 ARG A C 1
ATOM 2296 O O . ARG A 1 302 ? 5.373 -22.007 -35.398 1.00 51.56 302 ARG A O 1
ATOM 2303 N N . GLY A 1 303 ? 3.664 -21.492 -34.043 1.00 55.88 303 GLY A N 1
ATOM 2304 C CA . GLY A 1 303 ? 2.565 -21.729 -34.990 1.00 55.88 303 GLY A CA 1
ATOM 2305 C C . GLY A 1 303 ? 1.568 -20.571 -35.157 1.00 55.88 303 GLY A C 1
ATOM 2306 O O . GLY A 1 303 ? 0.577 -20.749 -35.854 1.00 55.88 303 GLY A O 1
ATOM 2307 N N . ALA A 1 304 ? 1.795 -19.399 -34.546 1.00 63.09 304 ALA A N 1
ATOM 2308 C CA . ALA A 1 304 ? 0.845 -18.276 -34.586 1.00 63.09 304 ALA A CA 1
ATOM 2309 C C . ALA A 1 304 ? 1.191 -17.195 -35.626 1.00 63.09 304 ALA A C 1
ATOM 2311 O O . ALA A 1 304 ? 0.577 -16.129 -35.649 1.00 63.09 304 ALA A O 1
ATOM 2312 N N . VAL A 1 305 ? 2.183 -17.442 -36.484 1.00 73.19 305 VAL A N 1
ATOM 2313 C CA . VAL A 1 305 ? 2.559 -16.501 -37.545 1.00 73.19 305 VAL A CA 1
ATOM 2314 C C . VAL A 1 305 ? 1.376 -16.324 -38.500 1.00 73.19 305 VAL A C 1
ATOM 2316 O O . VAL A 1 305 ? 0.889 -17.281 -39.095 1.00 73.19 305 VAL A O 1
ATOM 2319 N N . GLY A 1 306 ? 0.901 -15.087 -38.630 1.00 77.50 306 GLY A N 1
ATOM 2320 C CA . GLY A 1 306 ? -0.303 -14.721 -39.374 1.00 77.50 306 GLY A CA 1
ATOM 2321 C C . GLY A 1 306 ? -1.557 -14.547 -38.510 1.00 77.50 306 GLY A C 1
ATOM 2322 O O . GLY A 1 306 ? -2.536 -13.994 -39.013 1.00 77.50 306 GLY A O 1
ATOM 2323 N N . ALA A 1 307 ? -1.528 -14.946 -37.235 1.00 85.56 307 ALA A N 1
ATOM 2324 C CA . ALA A 1 307 ? -2.630 -14.745 -36.300 1.00 85.56 307 ALA A CA 1
ATOM 2325 C C . ALA A 1 307 ? -2.711 -13.290 -35.810 1.00 85.56 307 ALA A C 1
ATOM 2327 O O . ALA A 1 307 ? -1.732 -12.535 -35.813 1.00 85.56 307 ALA A O 1
ATOM 2328 N N . VAL A 1 308 ? -3.908 -12.911 -35.365 1.00 88.12 308 VAL A N 1
ATOM 2329 C CA . VAL A 1 308 ? -4.162 -11.643 -34.680 1.00 88.12 308 VAL A CA 1
ATOM 2330 C C . VAL A 1 308 ? -4.289 -11.925 -33.190 1.00 88.12 308 VAL A C 1
ATOM 2332 O O . VAL A 1 308 ? -5.047 -12.811 -32.787 1.00 88.12 308 VAL A O 1
ATOM 2335 N N . ALA A 1 309 ? -3.531 -11.177 -32.397 1.00 88.88 309 ALA A N 1
ATOM 2336 C CA . ALA A 1 309 ? -3.612 -11.163 -30.954 1.00 88.88 309 ALA A CA 1
ATOM 2337 C C . ALA A 1 309 ? -4.540 -10.030 -30.495 1.00 88.88 309 ALA A C 1
ATOM 2339 O O . ALA A 1 309 ? -4.315 -8.865 -30.835 1.00 88.88 309 ALA A O 1
ATOM 2340 N N . SER A 1 310 ? -5.569 -10.364 -29.721 1.00 91.44 310 SER A N 1
ATOM 2341 C CA . SER A 1 310 ? -6.375 -9.397 -28.972 1.00 91.44 310 SER A CA 1
ATOM 2342 C C . SER A 1 310 ? -5.923 -9.388 -27.517 1.00 91.44 310 SER A C 1
ATOM 2344 O O . SER A 1 310 ? -5.746 -10.446 -26.914 1.00 91.44 310 SER A O 1
ATOM 2346 N N . ILE A 1 311 ? -5.717 -8.195 -26.968 1.00 93.81 311 ILE A N 1
ATOM 2347 C CA . ILE A 1 311 ? -5.100 -7.998 -25.657 1.00 93.81 311 ILE A CA 1
ATOM 2348 C C . ILE A 1 311 ? -6.074 -7.199 -24.794 1.00 93.81 311 ILE A C 1
ATOM 2350 O O . ILE A 1 311 ? -6.387 -6.047 -25.112 1.00 93.81 311 ILE A O 1
ATOM 2354 N N . ASP A 1 312 ? -6.520 -7.809 -23.701 1.00 94.00 312 ASP A N 1
ATOM 2355 C CA . ASP A 1 312 ? -7.333 -7.156 -22.684 1.00 94.00 312 ASP A CA 1
ATOM 2356 C C . ASP A 1 312 ? -6.415 -6.498 -21.657 1.00 94.00 312 ASP A C 1
ATOM 2358 O O . ASP A 1 312 ? -5.504 -7.124 -21.103 1.00 94.00 312 ASP A O 1
ATOM 2362 N N . VAL A 1 313 ? -6.658 -5.217 -21.403 1.00 94.44 313 VAL A N 1
ATOM 2363 C CA . VAL A 1 313 ? -5.857 -4.405 -20.493 1.00 94.44 313 VAL A CA 1
ATOM 2364 C C . VAL A 1 313 ? -6.744 -3.687 -19.487 1.00 94.44 313 VAL A C 1
ATOM 2366 O O . VAL A 1 313 ? -7.839 -3.216 -19.803 1.00 94.44 313 VAL A O 1
ATOM 2369 N N . THR A 1 314 ? -6.236 -3.532 -18.271 1.00 94.88 314 THR A N 1
ATOM 2370 C CA . THR A 1 314 ? -6.775 -2.575 -17.311 1.00 94.88 314 THR A CA 1
ATOM 2371 C C . THR A 1 314 ? -5.936 -1.304 -17.382 1.00 94.88 314 THR A C 1
ATOM 2373 O O . THR A 1 314 ? -4.707 -1.337 -17.298 1.00 94.88 314 THR A O 1
ATOM 2376 N N . CYS A 1 315 ? -6.603 -0.167 -17.553 1.00 94.19 315 CYS A N 1
ATOM 2377 C CA . CYS A 1 315 ? -5.986 1.142 -17.723 1.00 94.19 315 CYS A CA 1
ATOM 2378 C C . CYS A 1 315 ? -6.444 2.132 -16.650 1.00 94.19 315 CYS A C 1
ATOM 2380 O O . CYS A 1 315 ? -7.537 2.016 -16.090 1.00 94.19 315 CYS A O 1
ATOM 2382 N N . CYS A 1 316 ? -5.625 3.157 -16.449 1.00 94.00 316 CYS A N 1
ATOM 2383 C CA . CYS A 1 316 ? -5.954 4.374 -15.716 1.00 94.00 316 CYS A CA 1
ATOM 2384 C C . CYS A 1 316 ? -5.798 5.594 -16.636 1.00 94.00 316 CYS A C 1
ATOM 2386 O O . CYS A 1 316 ? -5.162 5.510 -17.690 1.00 94.00 316 CYS A O 1
ATOM 2388 N N . GLU A 1 317 ? -6.410 6.719 -16.267 1.00 92.88 317 GLU A N 1
ATOM 2389 C CA . GLU A 1 317 ? -6.178 7.986 -16.967 1.00 92.88 317 GLU A CA 1
ATOM 2390 C C . GLU A 1 317 ? -4.749 8.464 -16.695 1.00 92.88 317 GLU A C 1
ATOM 2392 O O . GLU A 1 317 ? -4.342 8.598 -15.541 1.00 92.88 317 GLU A O 1
ATOM 2397 N N . ARG A 1 318 ? -3.991 8.735 -17.759 1.00 89.12 318 ARG A N 1
ATOM 2398 C CA . ARG A 1 318 ? -2.556 9.046 -17.690 1.00 89.12 318 ARG A CA 1
ATOM 2399 C C . ARG A 1 318 ? -2.252 10.276 -16.828 1.00 89.12 318 ARG A C 1
ATOM 2401 O O . ARG A 1 318 ? -1.272 10.279 -16.082 1.00 89.12 318 ARG A O 1
ATOM 2408 N N . ASP A 1 319 ? -3.114 11.287 -16.891 1.00 90.19 319 ASP A N 1
ATOM 2409 C CA . ASP A 1 319 ? -2.967 12.535 -16.128 1.00 90.19 319 ASP A CA 1
ATOM 2410 C C . ASP A 1 319 ? -3.530 12.436 -14.701 1.00 90.19 319 ASP A C 1
ATOM 2412 O O . ASP A 1 319 ? -3.371 13.358 -13.904 1.00 90.19 319 ASP A O 1
ATOM 2416 N N . LYS A 1 320 ? -4.169 11.311 -14.354 1.00 91.88 320 LYS A N 1
ATOM 2417 C CA . LYS A 1 320 ? -4.745 11.044 -13.029 1.00 91.88 320 LYS A CA 1
ATOM 2418 C C . LYS A 1 320 ? -4.092 9.818 -12.394 1.00 91.88 320 LYS A C 1
ATOM 2420 O O . LYS A 1 320 ? -4.754 8.886 -11.941 1.00 91.88 320 LYS A O 1
ATOM 2425 N N . VAL A 1 321 ? -2.765 9.823 -12.377 1.00 91.12 321 VAL A N 1
ATOM 2426 C CA . VAL A 1 321 ? -1.932 8.862 -11.645 1.00 91.12 321 VAL A CA 1
ATOM 2427 C C . VAL A 1 321 ? -1.358 9.585 -10.433 1.00 91.12 321 VAL A C 1
ATOM 2429 O O . VAL A 1 321 ? -0.687 10.600 -10.599 1.00 91.12 321 VAL A O 1
ATOM 2432 N N . LEU A 1 322 ? -1.628 9.076 -9.229 1.00 90.69 322 LEU A N 1
ATOM 2433 C CA . LEU A 1 322 ? -1.177 9.694 -7.977 1.00 90.69 322 LEU A CA 1
ATOM 2434 C C . LEU A 1 322 ? 0.338 9.598 -7.822 1.00 90.69 322 LEU A C 1
ATOM 2436 O O . LEU A 1 322 ? 0.974 10.561 -7.410 1.00 90.69 322 LEU A O 1
ATOM 2440 N N . ALA A 1 323 ? 0.913 8.445 -8.168 1.00 89.50 323 ALA A N 1
ATOM 2441 C CA . ALA A 1 323 ? 2.347 8.218 -8.069 1.00 89.50 323 ALA A CA 1
ATOM 2442 C C . ALA A 1 323 ? 2.820 7.137 -9.049 1.00 89.50 323 ALA A C 1
ATOM 2444 O O . ALA A 1 323 ? 2.079 6.214 -9.406 1.00 89.50 323 ALA A O 1
ATOM 2445 N N . ARG A 1 324 ? 4.077 7.248 -9.488 1.00 87.62 324 ARG A N 1
ATOM 2446 C CA . ARG A 1 324 ? 4.741 6.275 -10.365 1.00 87.62 324 ARG A CA 1
ATOM 2447 C C . ARG A 1 324 ? 5.999 5.753 -9.667 1.00 87.62 324 ARG A C 1
ATOM 2449 O O . ARG A 1 324 ? 6.795 6.577 -9.225 1.00 87.62 324 ARG A O 1
ATOM 2456 N N . PRO A 1 325 ? 6.204 4.428 -9.587 1.00 84.88 325 PRO A N 1
ATOM 2457 C CA . PRO A 1 325 ? 7.436 3.870 -9.045 1.00 84.88 325 PRO A CA 1
ATOM 2458 C C . PRO A 1 325 ? 8.668 4.357 -9.812 1.00 84.88 325 PRO A C 1
ATOM 2460 O O . PRO A 1 325 ? 8.620 4.537 -11.034 1.00 84.88 325 PRO A O 1
ATOM 2463 N N . ALA A 1 326 ? 9.780 4.533 -9.102 1.00 78.25 326 ALA A N 1
ATOM 2464 C CA . ALA A 1 326 ? 11.057 4.848 -9.726 1.00 78.25 326 ALA A CA 1
ATOM 2465 C C . ALA A 1 326 ? 11.529 3.681 -10.615 1.00 78.25 326 ALA A C 1
ATOM 2467 O O . ALA A 1 326 ? 11.491 2.523 -10.204 1.00 78.25 326 ALA A O 1
ATOM 2468 N N . ARG A 1 327 ? 12.004 3.992 -11.828 1.00 77.06 327 ARG A N 1
ATOM 2469 C CA . ARG A 1 327 ? 12.591 3.026 -12.777 1.00 77.06 327 ARG A CA 1
ATOM 2470 C C . ARG A 1 327 ? 14.074 3.313 -13.031 1.00 77.06 327 ARG A C 1
ATOM 2472 O O . ARG A 1 327 ? 14.594 4.373 -12.669 1.00 77.06 327 ARG A O 1
ATOM 2479 N N . GLY A 1 328 ? 14.780 2.370 -13.649 1.00 74.94 328 GLY A N 1
ATOM 2480 C CA . GLY A 1 328 ? 16.203 2.495 -13.950 1.00 74.94 328 GLY A CA 1
ATOM 2481 C C . GLY A 1 328 ? 17.105 2.283 -12.727 1.00 74.94 328 GLY A C 1
ATOM 2482 O O . GLY A 1 328 ? 17.056 1.241 -12.085 1.00 74.94 328 GLY A O 1
ATOM 2483 N N . ALA A 1 329 ? 17.958 3.257 -12.390 1.00 66.56 329 ALA A N 1
ATOM 2484 C CA . ALA A 1 329 ? 18.971 3.084 -11.337 1.00 66.56 329 ALA A CA 1
ATOM 2485 C C . ALA A 1 329 ? 18.382 2.804 -9.936 1.00 66.56 329 ALA A C 1
ATOM 2487 O O . ALA A 1 329 ? 19.058 2.200 -9.105 1.00 66.56 329 ALA A O 1
ATOM 2488 N N . GLY A 1 330 ? 17.132 3.216 -9.685 1.00 72.44 330 GLY A N 1
ATOM 2489 C CA . GLY A 1 330 ? 16.409 2.924 -8.441 1.00 72.44 330 GLY A CA 1
ATOM 2490 C C . GLY A 1 330 ? 15.954 1.465 -8.311 1.00 72.44 330 GLY A C 1
ATOM 2491 O O . GLY A 1 330 ? 15.824 0.971 -7.192 1.00 72.44 330 GLY A O 1
ATOM 2492 N N . CYS A 1 331 ? 15.797 0.746 -9.431 1.00 76.94 331 CYS A N 1
ATOM 2493 C CA . CYS A 1 331 ? 15.335 -0.645 -9.445 1.00 76.94 331 CYS A CA 1
ATOM 2494 C C . CYS A 1 331 ? 16.280 -1.576 -8.687 1.00 76.94 331 CYS A C 1
ATOM 2496 O O . CYS A 1 331 ? 15.825 -2.465 -7.977 1.00 76.94 331 CYS A O 1
ATOM 2498 N N . ARG A 1 332 ? 17.596 -1.344 -8.771 1.00 75.62 332 ARG A N 1
ATOM 2499 C CA . ARG A 1 332 ? 18.581 -2.176 -8.066 1.00 75.62 332 ARG A CA 1
ATOM 2500 C C . ARG A 1 332 ? 18.389 -2.147 -6.556 1.00 75.62 332 ARG A C 1
ATOM 2502 O O . ARG A 1 332 ? 18.480 -3.172 -5.890 1.00 75.62 332 ARG A O 1
ATOM 2509 N N . TRP A 1 333 ? 18.168 -0.952 -6.016 1.00 78.25 333 TRP A N 1
ATOM 2510 C CA . TRP A 1 333 ? 17.965 -0.788 -4.585 1.00 78.25 333 TRP A CA 1
ATOM 2511 C C . TRP A 1 333 ? 16.642 -1.424 -4.156 1.00 78.25 333 TRP A C 1
ATOM 2513 O O . TRP A 1 333 ? 16.639 -2.226 -3.230 1.00 78.25 333 TRP A O 1
ATOM 2523 N N . GLN A 1 334 ? 15.564 -1.184 -4.906 1.00 81.44 334 GLN A N 1
ATOM 2524 C CA . GLN A 1 334 ? 14.267 -1.804 -4.644 1.00 81.44 334 GLN A CA 1
ATOM 2525 C C . GLN A 1 334 ? 14.337 -3.338 -4.678 1.00 81.44 334 GLN A C 1
ATOM 2527 O O . GLN A 1 334 ? 13.833 -3.990 -3.770 1.00 81.44 334 GLN A O 1
ATOM 2532 N N . LEU A 1 335 ? 15.001 -3.920 -5.681 1.00 81.19 335 LEU A N 1
ATOM 2533 C CA . LEU A 1 335 ? 15.180 -5.368 -5.790 1.00 81.19 335 LEU A CA 1
ATOM 2534 C C . LEU A 1 335 ? 15.937 -5.930 -4.584 1.00 81.19 335 LEU A C 1
ATOM 2536 O O . LEU A 1 335 ? 15.502 -6.917 -4.001 1.00 81.19 335 LEU A O 1
ATOM 2540 N N . ASN A 1 336 ? 17.024 -5.276 -4.168 1.00 80.62 336 ASN A N 1
ATOM 2541 C CA . ASN A 1 336 ? 17.780 -5.693 -2.989 1.00 80.62 336 ASN A CA 1
ATOM 2542 C C . ASN A 1 336 ? 16.926 -5.649 -1.714 1.00 80.62 336 ASN A C 1
ATOM 2544 O O . ASN A 1 336 ? 16.948 -6.603 -0.939 1.00 80.62 336 ASN A O 1
ATOM 2548 N N . SER A 1 337 ? 16.158 -4.576 -1.502 1.00 82.81 337 SER A N 1
ATOM 2549 C CA . SER A 1 337 ? 15.286 -4.447 -0.330 1.00 82.81 337 SER A CA 1
ATOM 2550 C C . SER A 1 337 ? 14.162 -5.490 -0.324 1.00 82.81 337 SER A C 1
ATOM 2552 O O . SER A 1 337 ? 13.807 -5.998 0.736 1.00 82.81 337 SER A O 1
ATOM 2554 N N . LEU A 1 338 ? 13.619 -5.841 -1.495 1.00 83.56 338 LEU A N 1
ATOM 2555 C CA . LEU A 1 338 ? 12.565 -6.851 -1.630 1.00 83.56 338 LEU A CA 1
ATOM 2556 C C . LEU A 1 338 ? 13.093 -8.278 -1.459 1.00 83.56 338 LEU A C 1
ATOM 2558 O O . LEU A 1 338 ? 12.468 -9.072 -0.767 1.00 83.56 338 LEU A O 1
ATOM 2562 N N . LEU A 1 339 ? 14.264 -8.595 -2.013 1.00 78.81 339 LEU A N 1
ATOM 2563 C CA . LEU A 1 339 ? 14.915 -9.894 -1.810 1.00 78.81 339 LEU A CA 1
ATOM 2564 C C . LEU A 1 339 ? 15.351 -10.102 -0.353 1.00 78.81 339 LEU A C 1
ATOM 2566 O O . LEU A 1 339 ? 15.355 -11.229 0.138 1.00 78.81 339 LEU A O 1
ATOM 2570 N N . ALA A 1 340 ? 15.685 -9.025 0.364 1.00 73.19 340 ALA A N 1
ATOM 2571 C CA . ALA A 1 340 ? 15.987 -9.092 1.791 1.00 73.19 340 ALA A CA 1
ATOM 2572 C C . ALA A 1 340 ? 14.761 -9.460 2.651 1.00 73.19 340 ALA A C 1
ATOM 2574 O O . ALA A 1 340 ? 14.932 -10.002 3.742 1.00 73.19 340 ALA A O 1
ATOM 2575 N N . LEU A 1 341 ? 13.531 -9.222 2.168 1.00 72.69 341 LEU A N 1
ATOM 2576 C CA . LEU A 1 341 ? 12.306 -9.615 2.876 1.00 72.69 341 LEU A CA 1
ATOM 2577 C C . LEU A 1 341 ? 12.189 -11.140 3.031 1.00 72.69 341 LEU A C 1
ATOM 2579 O O . LEU A 1 341 ? 11.603 -11.611 4.003 1.00 72.69 341 LEU A O 1
ATOM 2583 N N . GLU A 1 342 ? 12.801 -11.913 2.133 1.00 64.00 342 GLU A N 1
ATOM 2584 C CA . GLU A 1 342 ? 12.810 -13.379 2.199 1.00 64.00 342 GLU A CA 1
ATOM 2585 C C . GLU A 1 342 ? 13.751 -13.939 3.290 1.00 64.00 342 GLU A C 1
ATOM 2587 O O . GLU A 1 342 ? 13.777 -15.148 3.515 1.00 64.00 342 GLU A O 1
ATOM 2592 N N . GLN A 1 343 ? 14.516 -13.086 3.989 1.00 62.53 343 GLN A N 1
ATOM 2593 C CA . GLN A 1 343 ? 15.552 -13.485 4.953 1.00 62.53 343 GLN A CA 1
ATOM 2594 C C . GLN A 1 343 ? 15.339 -12.876 6.352 1.00 62.53 343 GLN A C 1
ATOM 2596 O O . GLN A 1 343 ? 16.215 -12.195 6.881 1.00 62.53 343 GLN A O 1
ATOM 2601 N N . LEU A 1 344 ? 14.187 -13.128 6.990 1.00 64.94 344 LEU A N 1
ATOM 2602 C CA . LEU A 1 344 ? 14.000 -12.786 8.410 1.00 64.94 344 LEU A CA 1
ATOM 2603 C C . LEU A 1 344 ? 15.137 -13.391 9.271 1.00 64.94 344 LEU A C 1
ATOM 2605 O O . LEU A 1 344 ? 15.457 -14.572 9.101 1.00 64.94 344 LEU A O 1
ATOM 2609 N N . PRO A 1 345 ? 15.722 -12.632 10.221 1.00 68.12 345 PRO A N 1
ATOM 2610 C CA . PRO A 1 345 ? 15.200 -11.393 10.814 1.00 68.12 345 PRO A CA 1
ATOM 2611 C C . PRO A 1 345 ? 15.594 -10.100 10.069 1.00 68.12 345 PRO A C 1
ATOM 2613 O O . PRO A 1 345 ? 16.758 -9.881 9.752 1.00 68.12 345 PRO A O 1
ATOM 2616 N N . LEU A 1 346 ? 14.622 -9.199 9.858 1.00 77.38 346 LEU A N 1
ATOM 2617 C CA . LEU A 1 346 ? 14.880 -7.849 9.341 1.00 77.38 346 LEU A CA 1
ATOM 2618 C C . LEU A 1 346 ? 15.475 -6.949 10.435 1.00 77.38 346 LEU A C 1
ATOM 2620 O O . LEU A 1 346 ? 15.024 -6.970 11.579 1.00 77.38 346 LEU A O 1
ATOM 2624 N N . GLU A 1 347 ? 16.410 -6.081 10.050 1.00 86.44 347 GLU A N 1
ATOM 2625 C CA . GLU A 1 347 ? 16.868 -4.956 10.871 1.00 86.44 347 GLU A CA 1
ATOM 2626 C C . GLU A 1 347 ? 16.037 -3.687 10.610 1.00 86.44 347 GLU A C 1
ATOM 2628 O O . GLU A 1 347 ? 15.420 -3.522 9.555 1.00 86.44 347 GLU A O 1
ATOM 2633 N N . ALA A 1 348 ? 16.070 -2.726 11.541 1.00 89.88 348 ALA A N 1
ATOM 2634 C CA . ALA A 1 348 ? 15.328 -1.467 11.412 1.00 89.88 348 ALA A CA 1
ATOM 2635 C C . ALA A 1 348 ? 15.714 -0.651 10.165 1.00 89.88 348 ALA A C 1
ATOM 2637 O O . ALA A 1 348 ? 14.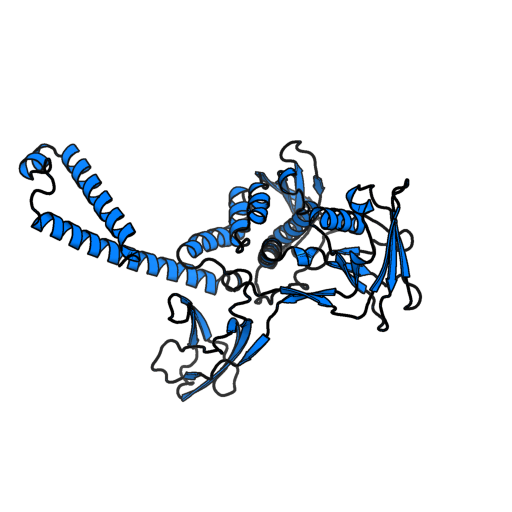856 -0.017 9.556 1.00 89.88 348 ALA A O 1
ATOM 2638 N N . GLY A 1 349 ? 16.994 -0.668 9.773 1.00 89.12 349 GLY A N 1
ATOM 2639 C CA . GLY A 1 349 ? 17.462 -0.012 8.548 1.00 89.12 349 GLY A CA 1
ATOM 2640 C C . GLY A 1 349 ? 16.823 -0.612 7.300 1.00 89.12 349 GLY A C 1
ATOM 2641 O O . GLY A 1 349 ? 16.216 0.117 6.521 1.00 89.12 349 GLY A O 1
ATOM 2642 N N . ALA A 1 350 ? 16.866 -1.941 7.178 1.00 87.56 350 ALA A N 1
ATOM 2643 C CA . ALA A 1 350 ? 16.242 -2.668 6.076 1.00 87.56 350 ALA A CA 1
ATOM 2644 C C . ALA A 1 350 ? 14.723 -2.437 6.018 1.00 87.56 350 ALA A C 1
ATOM 2646 O O . ALA A 1 350 ? 14.168 -2.258 4.936 1.00 87.56 350 ALA A O 1
ATOM 2647 N N . LEU A 1 351 ? 14.049 -2.367 7.172 1.00 91.00 351 LEU A N 1
ATOM 2648 C CA . LEU A 1 351 ? 12.622 -2.055 7.217 1.00 91.00 351 LEU A CA 1
ATOM 2649 C C . LEU A 1 351 ? 12.320 -0.637 6.713 1.00 91.00 351 LEU A C 1
ATOM 2651 O O . LEU A 1 351 ? 11.386 -0.459 5.934 1.00 91.00 351 LEU A O 1
ATOM 2655 N N . ARG A 1 352 ? 13.106 0.369 7.122 1.00 92.81 352 ARG A N 1
ATOM 2656 C CA .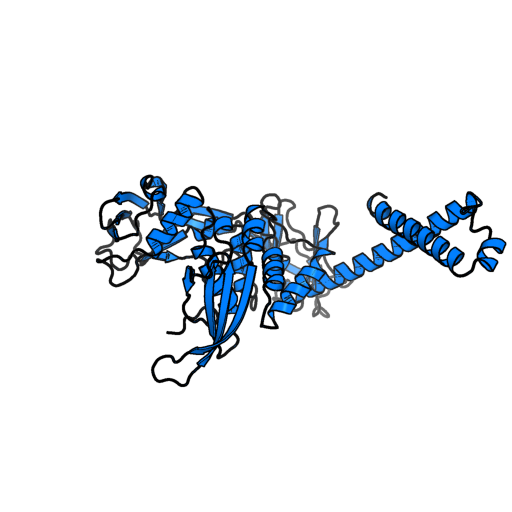 ARG A 1 352 ? 12.943 1.745 6.624 1.00 92.81 352 ARG A CA 1
ATOM 2657 C C . ARG A 1 352 ? 13.148 1.825 5.118 1.00 92.81 352 ARG A C 1
ATOM 2659 O O . ARG A 1 352 ? 12.378 2.497 4.440 1.00 92.81 352 ARG A O 1
ATOM 2666 N N . GLU A 1 353 ? 14.153 1.122 4.606 1.00 89.06 353 GLU A N 1
ATOM 2667 C CA . GLU A 1 353 ? 14.393 1.026 3.169 1.00 89.06 353 GLU A CA 1
ATOM 2668 C C . GLU A 1 353 ? 13.198 0.397 2.451 1.00 89.06 353 GLU A C 1
ATOM 2670 O O . GLU A 1 353 ? 12.662 0.970 1.506 1.00 89.06 353 GLU A O 1
ATOM 2675 N N . LEU A 1 354 ? 12.684 -0.719 2.962 1.00 90.00 354 LEU A N 1
ATOM 2676 C CA . LEU A 1 354 ? 11.495 -1.353 2.410 1.00 90.00 354 LEU A CA 1
ATOM 2677 C C . LEU A 1 354 ? 10.273 -0.425 2.447 1.00 90.00 354 LEU A C 1
ATOM 2679 O O . LEU A 1 354 ? 9.573 -0.304 1.446 1.00 90.00 354 LEU A O 1
ATOM 2683 N N . MET A 1 355 ? 10.024 0.284 3.547 1.00 92.25 355 MET A N 1
ATOM 2684 C CA . MET A 1 355 ? 8.930 1.259 3.619 1.00 92.25 355 MET A CA 1
ATOM 2685 C C . MET A 1 355 ? 9.109 2.383 2.588 1.00 92.25 355 MET A C 1
ATOM 2687 O O . MET A 1 355 ? 8.149 2.739 1.907 1.00 92.25 355 MET A O 1
ATOM 2691 N N . ALA A 1 356 ? 10.336 2.877 2.401 1.00 90.69 356 ALA A N 1
ATOM 2692 C CA . ALA A 1 356 ? 10.654 3.873 1.382 1.00 90.69 356 ALA A CA 1
ATOM 2693 C C . ALA A 1 356 ? 10.430 3.351 -0.052 1.00 90.69 356 ALA A C 1
ATOM 2695 O O . ALA A 1 356 ? 9.980 4.117 -0.898 1.00 90.69 356 ALA A O 1
ATOM 2696 N N . THR A 1 357 ? 10.627 2.051 -0.331 1.00 89.12 357 THR A N 1
ATOM 2697 C CA . THR A 1 357 ? 10.246 1.478 -1.644 1.00 89.12 357 THR A CA 1
ATOM 2698 C C . THR A 1 357 ? 8.739 1.549 -1.913 1.00 89.12 357 THR A C 1
ATOM 2700 O O . THR A 1 357 ? 8.329 1.619 -3.070 1.00 89.12 357 THR A O 1
ATOM 2703 N N . GLN A 1 358 ? 7.911 1.507 -0.862 1.00 91.12 358 GLN A N 1
ATOM 2704 C CA . GLN A 1 358 ? 6.451 1.534 -0.986 1.00 91.12 358 GLN A CA 1
ATOM 2705 C C . GLN A 1 358 ? 5.883 2.964 -0.958 1.00 91.12 358 GLN A C 1
ATOM 2707 O O . GLN A 1 358 ? 4.819 3.199 -1.531 1.00 91.12 358 GLN A O 1
ATOM 2712 N N . ALA A 1 359 ? 6.588 3.920 -0.347 1.00 91.81 359 ALA A N 1
ATOM 2713 C CA . ALA A 1 359 ? 6.238 5.343 -0.293 1.00 91.81 359 ALA A CA 1
ATOM 2714 C C . ALA A 1 359 ? 6.588 6.093 -1.595 1.00 91.81 359 ALA A C 1
ATOM 2716 O O . ALA A 1 359 ? 7.383 7.029 -1.618 1.00 91.81 359 ALA A O 1
ATOM 2717 N N . ILE A 1 360 ? 5.988 5.663 -2.705 1.00 88.25 360 ILE A N 1
ATOM 2718 C CA . ILE A 1 360 ? 6.260 6.174 -4.062 1.00 88.25 360 ILE A CA 1
ATOM 2719 C C . ILE A 1 360 ? 5.852 7.641 -4.296 1.00 88.25 360 ILE A C 1
ATOM 2721 O O . ILE A 1 360 ? 6.205 8.214 -5.324 1.00 88.25 360 ILE A O 1
ATOM 2725 N N . ASP A 1 361 ? 5.074 8.228 -3.389 1.00 84.62 361 ASP A N 1
ATOM 2726 C CA . ASP A 1 361 ? 4.660 9.634 -3.396 1.00 84.62 361 ASP A CA 1
ATOM 2727 C C . ASP A 1 361 ? 5.746 10.583 -2.853 1.00 84.62 361 ASP A C 1
ATOM 2729 O O . ASP A 1 361 ? 5.649 11.790 -3.071 1.00 84.62 361 ASP A O 1
ATOM 2733 N N . ASP A 1 362 ? 6.764 10.046 -2.163 1.00 84.62 362 ASP A N 1
ATOM 2734 C CA . ASP A 1 362 ? 7.909 10.778 -1.591 1.00 84.62 362 ASP A CA 1
ATOM 2735 C C . ASP A 1 362 ? 7.502 11.961 -0.681 1.00 84.62 362 ASP A C 1
ATOM 2737 O O . ASP A 1 362 ? 8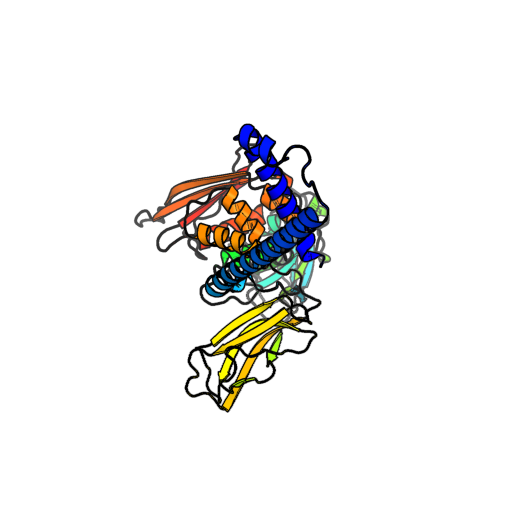.180 12.988 -0.585 1.00 84.62 362 ASP A O 1
ATOM 2741 N N . SER A 1 363 ? 6.345 11.855 -0.015 1.00 89.56 363 SER A N 1
ATOM 2742 C CA . SER A 1 363 ? 5.801 12.955 0.783 1.00 89.56 363 SER A CA 1
ATOM 2743 C C . SER A 1 363 ? 6.555 13.159 2.108 1.00 89.56 363 SER A C 1
ATOM 2745 O O . SER A 1 363 ? 7.063 12.209 2.715 1.00 89.56 363 SER A O 1
ATOM 2747 N N . PRO A 1 364 ? 6.590 14.398 2.646 1.00 90.12 364 PRO A N 1
ATOM 2748 C CA . PRO A 1 364 ? 7.226 14.667 3.938 1.00 90.12 364 PRO A CA 1
ATOM 2749 C C . PRO A 1 364 ? 6.566 13.899 5.094 1.00 90.12 364 PRO A C 1
ATOM 2751 O O . PRO A 1 364 ? 7.242 13.550 6.059 1.00 90.12 364 PRO A O 1
ATOM 2754 N N . ALA A 1 365 ? 5.266 13.600 4.990 1.00 88.25 365 ALA A N 1
ATOM 2755 C CA . ALA A 1 365 ? 4.552 12.777 5.963 1.00 88.25 365 ALA A CA 1
ATOM 2756 C C . ALA A 1 365 ? 5.036 11.317 5.933 1.00 88.25 365 ALA A C 1
ATOM 2758 O O . ALA A 1 365 ? 5.326 10.751 6.989 1.00 88.25 365 ALA A O 1
ATOM 2759 N N . SER A 1 366 ? 5.201 10.733 4.739 1.00 91.38 366 SER A N 1
ATOM 2760 C CA . SER A 1 366 ? 5.787 9.399 4.567 1.00 91.38 366 SER A CA 1
ATOM 2761 C C . SER A 1 366 ? 7.204 9.339 5.144 1.00 91.38 366 SER A C 1
ATOM 2763 O O . SER A 1 366 ? 7.513 8.440 5.928 1.00 91.38 366 SER A O 1
ATOM 2765 N N . HIS A 1 367 ? 8.041 10.345 4.868 1.00 92.25 367 HIS A N 1
ATOM 2766 C CA . HIS A 1 367 ? 9.385 10.443 5.445 1.00 92.25 367 HIS A CA 1
ATOM 2767 C C . HIS A 1 367 ? 9.396 10.548 6.969 1.00 92.25 367 HIS A C 1
ATOM 2769 O O . HIS A 1 367 ? 10.243 9.925 7.611 1.00 92.25 367 HIS A O 1
ATOM 2775 N N . ALA A 1 368 ? 8.472 11.308 7.561 1.00 92.31 368 ALA A N 1
ATOM 2776 C CA . ALA A 1 368 ? 8.353 11.394 9.012 1.00 92.31 368 ALA A CA 1
ATOM 2777 C C . ALA A 1 368 ? 8.050 10.016 9.622 1.00 92.31 368 ALA A C 1
ATOM 2779 O O . ALA A 1 368 ? 8.748 9.595 10.541 1.00 92.31 368 ALA A O 1
ATOM 2780 N N . ILE A 1 369 ? 7.089 9.277 9.054 1.00 92.88 369 ILE A N 1
ATOM 2781 C CA . ILE A 1 369 ? 6.711 7.932 9.518 1.00 92.88 369 ILE A CA 1
ATOM 2782 C C . ILE A 1 369 ? 7.862 6.929 9.345 1.00 92.88 369 ILE A C 1
ATOM 2784 O O . ILE A 1 369 ? 8.134 6.141 10.248 1.00 92.88 369 ILE A O 1
ATOM 2788 N N . ILE A 1 370 ? 8.564 6.958 8.209 1.00 94.31 370 ILE A N 1
ATOM 2789 C CA . ILE A 1 370 ? 9.708 6.068 7.952 1.00 94.31 370 ILE A CA 1
ATOM 2790 C C . ILE A 1 370 ? 10.833 6.341 8.957 1.00 94.31 370 ILE A C 1
ATOM 2792 O O . ILE A 1 370 ? 11.357 5.415 9.575 1.00 94.31 370 ILE A O 1
ATOM 2796 N N . ASN A 1 371 ? 11.178 7.611 9.176 1.00 94.69 371 ASN A N 1
ATOM 2797 C CA . ASN A 1 371 ? 12.228 7.994 10.122 1.00 94.69 371 ASN A CA 1
ATOM 2798 C C . ASN A 1 371 ? 11.824 7.793 11.592 1.00 94.69 371 ASN A C 1
ATOM 2800 O O . ASN A 1 371 ? 12.704 7.725 12.456 1.00 94.69 371 ASN A O 1
ATOM 2804 N N . ALA A 1 372 ? 10.524 7.664 11.873 1.00 94.00 372 ALA A N 1
ATOM 2805 C CA . ALA A 1 372 ? 10.014 7.359 13.203 1.00 94.00 372 ALA A CA 1
ATOM 2806 C C . ALA A 1 372 ? 10.423 5.964 13.682 1.00 94.00 372 ALA A C 1
ATOM 2808 O O . ALA A 1 372 ? 10.550 5.747 14.884 1.00 94.00 372 ALA A O 1
ATOM 2809 N N . VAL A 1 373 ? 10.648 5.015 12.767 1.00 95.44 373 VAL A N 1
ATOM 2810 C CA . VAL A 1 373 ? 11.130 3.671 13.103 1.00 95.44 373 VAL A CA 1
ATOM 2811 C C . VAL A 1 373 ? 12.585 3.758 13.558 1.00 95.44 373 VAL A C 1
ATOM 2813 O O . VAL A 1 373 ? 13.490 3.966 12.745 1.00 95.44 373 VAL A O 1
ATOM 2816 N N . ARG A 1 374 ? 12.831 3.588 14.861 1.00 95.44 374 ARG A N 1
ATOM 2817 C CA . ARG A 1 374 ? 14.171 3.728 15.457 1.00 95.44 374 ARG A CA 1
ATOM 2818 C C . ARG A 1 374 ? 14.908 2.400 15.531 1.00 95.44 374 ARG A C 1
ATOM 2820 O O . ARG A 1 374 ? 16.033 2.306 15.040 1.00 95.44 374 ARG A O 1
ATOM 2827 N N . ALA A 1 375 ? 14.261 1.380 16.087 1.00 94.56 375 ALA A N 1
ATOM 2828 C CA . ALA A 1 375 ? 14.843 0.059 16.286 1.00 94.56 375 ALA A CA 1
ATOM 2829 C C . ALA A 1 375 ? 13.801 -1.048 16.094 1.00 94.56 375 ALA A C 1
ATOM 2831 O O . ALA A 1 375 ? 12.599 -0.831 16.239 1.00 94.56 375 ALA A O 1
ATOM 2832 N N . LEU A 1 376 ? 14.286 -2.241 15.767 1.00 94.00 376 LEU A N 1
ATOM 2833 C CA . LEU A 1 376 ? 13.495 -3.440 15.543 1.00 94.00 376 LEU A CA 1
ATOM 2834 C C . LEU A 1 376 ? 14.240 -4.588 16.215 1.00 94.00 376 LEU A C 1
ATOM 2836 O O . LEU A 1 376 ? 15.373 -4.878 15.839 1.00 94.00 376 LEU A O 1
ATOM 2840 N N . ASP A 1 377 ? 13.621 -5.186 17.223 1.00 92.44 377 ASP A N 1
ATOM 2841 C CA . ASP A 1 377 ? 14.153 -6.348 17.926 1.00 92.44 377 ASP A CA 1
ATOM 2842 C C . ASP A 1 377 ? 13.248 -7.552 17.663 1.00 92.44 377 ASP A C 1
ATOM 2844 O O . ASP A 1 377 ? 12.021 -7.456 17.746 1.00 92.44 377 ASP A O 1
ATOM 2848 N N . VAL A 1 378 ? 13.853 -8.672 17.283 1.00 91.12 378 VAL A N 1
ATOM 2849 C CA . VAL A 1 378 ? 13.161 -9.857 16.779 1.00 91.12 378 VAL A CA 1
ATOM 2850 C C . VAL A 1 378 ? 13.617 -11.050 17.604 1.00 91.12 378 VAL A C 1
ATOM 2852 O O . VAL A 1 378 ? 14.775 -11.456 17.529 1.00 91.12 378 VAL A O 1
ATOM 2855 N N . GLN A 1 379 ? 12.708 -11.612 18.398 1.00 90.56 379 GLN A N 1
ATOM 2856 C CA . GLN A 1 379 ? 13.024 -12.659 19.368 1.00 90.56 379 GLN A CA 1
ATOM 2857 C C . GLN A 1 379 ? 12.155 -13.905 19.143 1.00 90.56 379 GLN A C 1
ATOM 2859 O O . GLN A 1 379 ? 10.956 -13.777 18.881 1.00 90.56 379 GLN A O 1
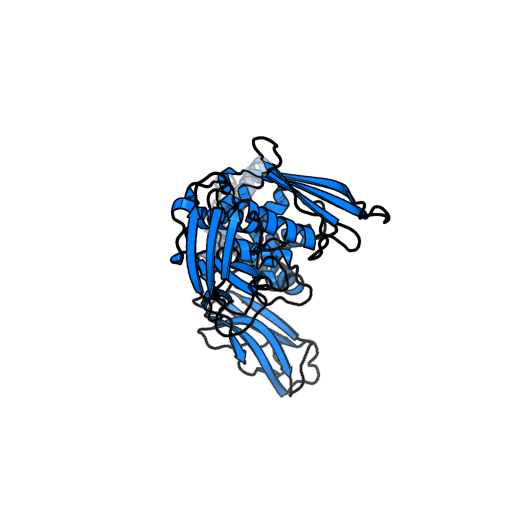ATOM 2864 N N . PRO A 1 380 ? 12.706 -15.127 19.263 1.00 91.12 380 PRO A N 1
ATOM 2865 C CA . PRO A 1 380 ? 11.903 -16.344 19.244 1.00 91.12 380 PRO A CA 1
ATOM 2866 C C . PRO A 1 380 ? 10.885 -16.358 20.390 1.00 91.12 380 PRO A C 1
ATOM 2868 O O . PRO A 1 380 ? 11.218 -16.070 21.540 1.00 91.12 380 PRO A O 1
ATOM 2871 N N . ALA A 1 381 ? 9.651 -16.746 20.089 1.00 91.25 381 ALA A N 1
ATOM 2872 C CA . ALA A 1 381 ? 8.558 -16.821 21.048 1.00 91.25 381 ALA A CA 1
ATOM 2873 C C . ALA A 1 381 ? 7.789 -18.136 20.899 1.00 91.25 381 ALA A C 1
ATOM 2875 O O . ALA A 1 381 ? 7.735 -18.725 19.824 1.00 91.25 381 ALA A O 1
ATOM 2876 N N . ALA A 1 382 ? 7.171 -18.601 21.984 1.00 90.31 382 ALA A N 1
ATOM 2877 C CA . ALA A 1 382 ? 6.302 -19.772 21.969 1.00 90.31 382 ALA A CA 1
ATOM 2878 C C . ALA A 1 382 ? 4.873 -19.357 22.332 1.00 90.31 382 ALA A C 1
ATOM 2880 O O . ALA A 1 382 ? 4.644 -18.734 23.371 1.00 90.31 382 ALA A O 1
ATOM 2881 N N . LEU A 1 383 ? 3.911 -19.731 21.495 1.00 87.38 383 LEU A N 1
ATOM 2882 C CA . LEU A 1 383 ? 2.485 -19.581 21.751 1.00 87.38 383 LEU A CA 1
ATOM 2883 C C . LEU A 1 383 ? 1.905 -20.953 22.094 1.00 87.38 383 LEU A C 1
ATOM 2885 O O . LEU A 1 383 ? 2.157 -21.935 21.403 1.00 87.38 383 LEU A O 1
ATOM 2889 N N . ARG A 1 384 ? 1.111 -21.035 23.161 1.00 82.69 384 ARG A N 1
ATOM 2890 C CA . ARG A 1 384 ? 0.365 -22.249 23.517 1.00 82.69 384 ARG A CA 1
ATOM 2891 C C . ARG A 1 384 ? -1.130 -21.990 23.336 1.00 82.69 384 ARG A C 1
ATOM 2893 O O . ARG A 1 384 ? -1.763 -21.556 24.297 1.00 82.69 384 ARG A O 1
ATOM 2900 N N . PRO A 1 385 ? -1.687 -22.214 22.133 1.00 71.00 385 PRO A N 1
ATOM 2901 C CA . PRO A 1 385 ? -3.121 -22.074 21.919 1.00 71.00 385 PRO A CA 1
ATOM 2902 C C . PRO A 1 385 ? -3.850 -23.226 22.630 1.00 71.00 385 PRO A C 1
ATOM 2904 O O . PRO A 1 385 ? -3.800 -24.392 22.224 1.00 71.00 385 PRO A O 1
ATOM 2907 N N . GLY A 1 386 ? -4.484 -22.919 23.763 1.00 73.00 386 GLY A N 1
ATOM 2908 C CA . GLY A 1 386 ? -5.256 -23.877 24.557 1.00 73.00 386 GLY A CA 1
ATOM 2909 C C . GLY A 1 386 ? -4.458 -25.104 25.032 1.00 73.00 386 GLY A C 1
ATOM 2910 O O . GLY A 1 386 ? -3.467 -24.980 25.750 1.00 73.00 386 GLY A O 1
ATOM 2911 N N . ARG A 1 387 ? -4.934 -26.310 24.679 1.00 67.25 387 ARG A N 1
ATOM 2912 C CA . ARG A 1 387 ? -4.317 -27.610 25.039 1.00 67.25 387 ARG A CA 1
ATOM 2913 C C . ARG A 1 387 ? -3.386 -28.180 23.955 1.00 67.25 387 ARG A C 1
ATOM 2915 O O . ARG A 1 387 ? -2.941 -29.317 24.091 1.00 67.25 387 ARG A O 1
ATOM 2922 N N . ALA A 1 388 ? -3.128 -27.441 22.877 1.00 73.50 388 ALA A N 1
ATOM 2923 C CA . ALA A 1 388 ? -2.275 -27.901 21.785 1.00 73.50 388 ALA A CA 1
ATOM 2924 C C . ALA A 1 388 ? -0.777 -27.835 22.143 1.00 73.50 388 ALA A C 1
ATOM 2926 O O . ALA A 1 388 ? -0.372 -27.210 23.128 1.00 73.50 388 ALA A O 1
ATOM 2927 N N . ALA A 1 389 ? 0.055 -28.486 21.324 1.00 79.94 389 ALA A N 1
ATOM 2928 C CA . ALA A 1 389 ? 1.507 -28.350 21.401 1.00 79.94 389 ALA A CA 1
ATOM 2929 C C . ALA A 1 389 ? 1.929 -26.876 21.196 1.00 79.94 389 ALA A C 1
ATOM 2931 O O . ALA A 1 389 ? 1.254 -26.153 20.459 1.00 79.94 389 ALA A O 1
ATOM 2932 N N . PRO A 1 390 ? 3.022 -26.414 21.837 1.00 85.12 390 PRO A N 1
ATOM 2933 C CA . PRO A 1 390 ? 3.500 -25.048 21.664 1.00 85.12 390 PRO A CA 1
ATOM 2934 C C . PRO A 1 390 ? 3.876 -24.797 20.201 1.00 85.12 390 PRO A C 1
ATOM 2936 O O . PRO A 1 390 ? 4.712 -25.502 19.638 1.00 85.12 390 PRO A O 1
ATOM 2939 N N . LEU A 1 391 ? 3.270 -23.772 19.611 1.00 88.69 391 LEU A N 1
ATOM 2940 C CA . LEU A 1 391 ? 3.664 -23.228 18.324 1.00 88.69 391 LEU A CA 1
ATOM 2941 C C . LEU A 1 391 ? 4.853 -22.295 18.551 1.00 88.69 391 LEU A C 1
ATOM 2943 O O . LEU A 1 391 ? 4.784 -21.408 19.400 1.00 88.69 391 LEU A O 1
ATOM 2947 N N . MET A 1 392 ? 5.939 -22.494 17.813 1.00 90.75 392 MET A N 1
ATOM 2948 C CA . MET A 1 392 ? 7.075 -21.575 17.829 1.00 90.75 392 MET A CA 1
ATOM 2949 C C . MET A 1 392 ? 6.842 -20.463 16.812 1.00 90.75 392 MET A C 1
ATOM 2951 O O . MET A 1 392 ? 6.300 -20.699 15.736 1.00 90.75 392 MET A O 1
ATOM 2955 N N . GLY A 1 393 ? 7.256 -19.257 17.158 1.00 90.25 393 GLY A N 1
ATOM 2956 C CA . GLY A 1 393 ? 7.146 -18.088 16.310 1.00 90.25 393 GLY A CA 1
ATOM 2957 C C . GLY A 1 393 ? 8.069 -16.979 16.763 1.00 90.25 393 GLY A C 1
ATOM 2958 O O . GLY A 1 393 ? 9.122 -17.230 17.355 1.00 90.25 393 GLY A O 1
ATOM 2959 N N . THR A 1 394 ? 7.686 -15.751 16.455 1.00 91.25 394 THR A N 1
ATOM 2960 C CA . THR A 1 394 ? 8.564 -14.595 16.557 1.00 91.25 394 THR A CA 1
ATOM 2961 C C . THR A 1 394 ? 7.823 -13.414 17.167 1.00 91.25 394 THR A C 1
ATOM 2963 O O . THR A 1 394 ? 6.808 -12.952 16.640 1.00 91.25 394 THR A O 1
ATOM 2966 N N . ASP A 1 395 ? 8.353 -12.906 18.273 1.00 92.50 395 ASP A N 1
ATOM 2967 C CA . ASP A 1 395 ? 7.959 -11.622 18.834 1.00 92.50 395 ASP A CA 1
ATOM 2968 C C . ASP A 1 395 ? 8.784 -10.521 18.174 1.00 92.50 395 ASP A C 1
ATOM 2970 O O . ASP A 1 395 ? 10.015 -10.567 18.146 1.00 92.50 395 ASP A O 1
ATOM 2974 N N . ILE A 1 396 ? 8.086 -9.526 17.641 1.00 93.81 396 ILE A N 1
ATOM 2975 C CA . ILE A 1 396 ? 8.674 -8.387 16.949 1.00 93.81 396 ILE A CA 1
ATOM 2976 C C . ILE A 1 396 ? 8.406 -7.154 17.801 1.00 93.81 396 ILE A C 1
ATOM 2978 O O . ILE A 1 396 ? 7.261 -6.717 17.940 1.00 93.81 396 ILE A O 1
ATOM 2982 N N . ARG A 1 397 ? 9.460 -6.595 18.390 1.00 95.00 397 ARG A N 1
ATOM 2983 C CA . ARG A 1 397 ? 9.412 -5.392 19.219 1.00 95.00 397 ARG A CA 1
ATOM 2984 C C . ARG A 1 397 ? 9.902 -4.209 18.386 1.00 95.00 397 ARG A C 1
ATOM 2986 O O . ARG A 1 397 ? 11.098 -4.046 18.150 1.00 95.00 397 ARG A O 1
ATOM 2993 N N . LEU A 1 398 ? 8.960 -3.400 17.912 1.00 95.88 398 LEU A N 1
ATOM 2994 C CA . LEU A 1 398 ? 9.212 -2.267 17.025 1.00 95.88 398 LEU A CA 1
ATOM 2995 C C . LEU A 1 398 ? 9.197 -0.967 17.838 1.00 95.88 398 LEU A C 1
ATOM 2997 O O . LEU A 1 398 ? 8.165 -0.580 18.389 1.00 95.88 398 LEU A O 1
ATOM 3001 N N . GLN A 1 399 ? 10.355 -0.310 17.915 1.00 95.69 399 GLN A N 1
ATOM 3002 C CA . GLN A 1 399 ? 10.526 0.955 18.625 1.00 95.69 399 GLN A CA 1
ATOM 3003 C C . GLN A 1 399 ? 10.281 2.134 17.689 1.00 95.69 399 GLN A C 1
ATOM 3005 O O . GLN A 1 399 ? 10.923 2.250 16.637 1.00 95.69 399 GLN A O 1
ATOM 3010 N N . VAL A 1 400 ? 9.379 3.020 18.098 1.00 95.00 400 VAL A N 1
ATOM 3011 C CA . VAL A 1 400 ? 8.927 4.152 17.292 1.00 95.00 400 VAL A CA 1
ATOM 3012 C C . VAL A 1 400 ? 8.939 5.461 18.068 1.00 95.00 400 VAL A C 1
ATOM 3014 O O . VAL A 1 400 ? 8.678 5.501 19.267 1.00 95.00 400 VAL A O 1
ATOM 3017 N N . ASP A 1 401 ? 9.243 6.535 17.352 1.00 93.81 401 ASP A N 1
ATOM 3018 C CA . ASP A 1 401 ? 9.107 7.911 17.816 1.00 93.81 401 ASP A CA 1
ATOM 3019 C C . ASP A 1 401 ? 7.649 8.368 17.660 1.00 93.81 401 ASP A C 1
ATOM 3021 O O . ASP A 1 401 ? 7.162 8.571 16.548 1.00 93.81 401 ASP A O 1
ATOM 3025 N N . GLU A 1 402 ? 6.932 8.489 18.777 1.00 88.94 402 GLU A N 1
ATOM 3026 C CA . GLU A 1 402 ? 5.502 8.816 18.806 1.00 88.94 402 GLU A CA 1
ATOM 3027 C C . GLU A 1 402 ? 5.195 10.213 18.263 1.00 88.94 402 GLU A C 1
ATOM 3029 O O . GLU A 1 402 ? 4.136 10.423 17.661 1.00 88.94 402 GLU A O 1
ATOM 3034 N N . ALA A 1 403 ? 6.123 11.160 18.427 1.00 87.44 403 ALA A N 1
ATOM 3035 C CA . ALA A 1 403 ? 5.932 12.540 18.000 1.00 87.44 403 ALA A CA 1
ATOM 3036 C C . ALA A 1 403 ? 5.775 12.646 16.475 1.00 87.44 403 ALA A C 1
ATOM 3038 O O . ALA A 1 403 ? 5.036 13.499 15.980 1.00 87.44 403 ALA A O 1
ATOM 3039 N N . ALA A 1 404 ? 6.398 11.731 15.727 1.00 87.31 404 ALA A N 1
ATOM 3040 C CA . ALA A 1 404 ? 6.285 11.658 14.273 1.00 87.31 404 ALA A CA 1
ATOM 3041 C C . ALA A 1 404 ? 4.898 11.195 13.779 1.00 87.31 404 ALA A C 1
ATOM 3043 O O . ALA A 1 404 ? 4.579 11.370 12.602 1.00 87.31 404 ALA A O 1
ATOM 3044 N N . PHE A 1 405 ? 4.057 10.638 14.661 1.00 83.19 405 PHE A N 1
ATOM 3045 C CA . PHE A 1 405 ? 2.702 10.173 14.335 1.00 83.19 405 PHE A CA 1
ATOM 3046 C C . PHE A 1 405 ? 1.600 11.185 14.674 1.00 83.19 405 PHE A C 1
ATOM 3048 O O . PHE A 1 405 ? 0.409 10.853 14.601 1.00 83.19 405 PHE A O 1
ATOM 3055 N N . ALA A 1 406 ? 1.968 12.417 15.042 1.00 67.06 406 ALA A N 1
ATOM 3056 C CA . ALA A 1 406 ? 1.024 13.495 15.307 1.00 67.06 406 ALA A CA 1
ATOM 3057 C C . ALA A 1 406 ? 0.161 13.775 14.058 1.00 67.06 406 ALA A C 1
ATOM 3059 O O . ALA A 1 406 ? 0.594 14.416 13.105 1.00 67.06 406 ALA A O 1
ATOM 3060 N N . GLY A 1 407 ? -1.071 13.258 14.057 1.00 63.78 407 GLY A N 1
ATOM 3061 C CA . GLY A 1 407 ? -2.034 13.382 12.958 1.00 63.78 407 GLY A CA 1
ATOM 3062 C C . GLY A 1 407 ? -2.173 12.146 12.060 1.00 63.78 407 GLY A C 1
ATOM 3063 O O . GLY A 1 407 ? -3.248 11.929 11.527 1.00 63.78 407 GLY A O 1
ATOM 3064 N N . SER A 1 408 ? -1.161 11.288 11.922 1.00 64.12 408 SER A N 1
ATOM 3065 C CA . SER A 1 408 ? -1.208 10.096 11.043 1.00 64.12 408 SER A CA 1
ATOM 3066 C C . SER A 1 408 ? -1.716 8.822 11.736 1.00 64.12 408 SER A C 1
ATOM 3068 O O . SER A 1 408 ? -2.075 7.852 11.071 1.00 64.12 408 SER A O 1
ATOM 3070 N N . GLY A 1 409 ? -1.830 8.842 13.068 1.00 78.44 409 GLY A N 1
ATOM 3071 C CA . GLY A 1 409 ? -2.480 7.794 13.855 1.00 78.44 409 GLY A CA 1
ATOM 3072 C C . GLY A 1 409 ? -1.594 6.567 14.087 1.00 78.44 409 GLY A C 1
ATOM 3073 O O . GLY A 1 409 ? -1.639 5.594 13.338 1.00 78.44 409 GLY A O 1
ATOM 3074 N N . LEU A 1 410 ? -0.862 6.560 15.205 1.00 88.00 410 LEU A N 1
ATOM 3075 C CA . LEU A 1 410 ? 0.044 5.473 15.605 1.00 88.00 410 LEU A CA 1
ATOM 3076 C C . LEU A 1 410 ? -0.612 4.077 15.604 1.00 88.00 410 LEU A C 1
ATOM 3078 O O . LEU A 1 410 ? -0.006 3.099 15.173 1.00 88.00 410 LEU A O 1
ATOM 3082 N N . LEU A 1 411 ? -1.863 3.970 16.062 1.00 87.81 411 LEU A N 1
ATOM 3083 C CA . LEU A 1 411 ? -2.578 2.689 16.099 1.00 87.81 411 LEU A CA 1
ATOM 3084 C C . LEU A 1 411 ? -2.874 2.135 14.699 1.00 87.81 411 LEU A C 1
ATOM 3086 O O . LEU A 1 411 ? -2.848 0.919 14.515 1.00 87.81 411 LEU A O 1
ATOM 3090 N N . LEU A 1 412 ? -3.143 2.997 13.710 1.00 91.25 412 LEU A N 1
ATOM 3091 C CA . LEU A 1 412 ? -3.308 2.559 12.322 1.00 91.25 412 LEU A CA 1
ATOM 3092 C C . LEU A 1 412 ? -1.984 2.014 11.785 1.00 91.25 412 LEU A C 1
ATOM 3094 O O . LEU A 1 412 ? -1.970 0.917 11.230 1.00 91.25 412 LEU A O 1
ATOM 3098 N N . PHE A 1 413 ? -0.883 2.732 12.015 1.00 93.50 413 PHE A N 1
ATOM 3099 C CA . PHE A 1 413 ? 0.450 2.254 11.655 1.00 93.50 413 PHE A CA 1
ATOM 3100 C C . PHE A 1 413 ? 0.743 0.886 12.287 1.00 93.50 413 PHE A C 1
ATOM 3102 O O . PHE A 1 413 ? 1.116 -0.045 11.580 1.00 93.50 413 PHE A O 1
ATOM 3109 N N . GLY A 1 414 ? 0.479 0.717 13.586 1.00 93.06 414 GLY A N 1
ATOM 3110 C CA . GLY A 1 414 ? 0.638 -0.567 14.273 1.00 93.06 414 GLY A CA 1
ATOM 3111 C C . GLY A 1 414 ? -0.187 -1.696 13.661 1.00 93.06 414 GLY A C 1
ATOM 3112 O O . GLY A 1 414 ? 0.319 -2.799 13.490 1.00 93.06 414 GLY A O 1
ATOM 3113 N N . GLN A 1 415 ? -1.431 -1.426 13.266 1.00 92.12 415 GLN A N 1
ATOM 3114 C CA . GLN A 1 415 ? -2.286 -2.412 12.599 1.00 92.12 415 GLN A CA 1
ATOM 3115 C C . GLN A 1 415 ? -1.800 -2.768 11.189 1.00 92.12 415 GLN A C 1
ATOM 3117 O O . GLN A 1 415 ? -1.862 -3.935 10.807 1.00 92.12 415 GLN A O 1
ATOM 3122 N N . VAL A 1 416 ? -1.313 -1.790 10.422 1.00 94.69 416 VAL A N 1
ATOM 3123 C CA . VAL A 1 416 ? -0.715 -2.025 9.099 1.00 94.69 416 VAL A CA 1
ATOM 3124 C C . VAL A 1 416 ? 0.555 -2.864 9.237 1.00 94.69 416 VAL A C 1
ATOM 3126 O O . VAL A 1 416 ? 0.710 -3.860 8.533 1.00 94.69 416 VAL A O 1
ATOM 3129 N N . MET A 1 417 ? 1.418 -2.524 10.196 1.00 94.19 417 MET A N 1
ATOM 3130 C CA . MET A 1 417 ? 2.646 -3.269 10.472 1.00 94.19 417 MET A CA 1
ATOM 3131 C C . MET A 1 417 ? 2.368 -4.686 10.986 1.00 94.19 417 MET A C 1
ATOM 3133 O O . MET A 1 417 ? 3.057 -5.619 10.582 1.00 94.19 417 MET A O 1
ATOM 3137 N N . ASP A 1 418 ? 1.342 -4.881 11.820 1.00 93.12 418 ASP A N 1
ATOM 3138 C CA . ASP A 1 418 ? 0.914 -6.208 12.286 1.00 93.12 418 ASP A CA 1
ATOM 3139 C C . ASP A 1 418 ? 0.511 -7.115 11.116 1.00 93.12 418 ASP A C 1
ATOM 3141 O O . ASP A 1 418 ? 0.886 -8.286 11.067 1.00 93.12 418 ASP A O 1
ATOM 3145 N N . ARG A 1 419 ? -0.215 -6.566 10.134 1.00 92.44 419 ARG A N 1
ATOM 3146 C CA . ARG A 1 419 ? -0.578 -7.293 8.909 1.00 92.44 419 ARG A CA 1
ATOM 3147 C C . ARG A 1 419 ? 0.631 -7.550 8.020 1.00 92.44 419 ARG A C 1
ATOM 3149 O O . ARG A 1 419 ? 0.777 -8.664 7.534 1.00 92.44 419 ARG A O 1
ATOM 3156 N N . PHE A 1 420 ? 1.506 -6.561 7.853 1.00 92.88 420 PHE A N 1
ATOM 3157 C CA . PHE A 1 420 ? 2.740 -6.716 7.087 1.00 92.88 420 PHE A CA 1
ATOM 3158 C C . PHE A 1 420 ? 3.604 -7.863 7.627 1.00 92.88 420 PHE A C 1
ATOM 3160 O O . PHE A 1 420 ? 3.941 -8.766 6.869 1.00 92.88 420 PHE A O 1
ATOM 3167 N N . PHE A 1 421 ? 3.901 -7.875 8.930 1.00 91.19 421 PHE A N 1
ATOM 3168 C CA . PHE A 1 421 ? 4.697 -8.948 9.530 1.00 91.19 421 PHE A CA 1
ATOM 3169 C C . PHE A 1 421 ? 3.966 -10.291 9.546 1.00 91.19 421 PHE A C 1
ATOM 3171 O O . PHE A 1 421 ? 4.612 -11.323 9.379 1.00 91.19 421 PHE A O 1
ATOM 3178 N N . GLY A 1 422 ? 2.636 -10.280 9.684 1.00 90.00 422 GLY A N 1
ATOM 3179 C CA . GLY A 1 422 ? 1.813 -11.478 9.539 1.00 90.00 422 GLY A CA 1
ATOM 3180 C C . GLY A 1 422 ? 2.026 -12.174 8.198 1.00 90.00 422 GLY A C 1
ATOM 3181 O O . GLY A 1 422 ? 2.204 -13.388 8.173 1.00 90.00 422 GLY A O 1
ATOM 3182 N N . GLU A 1 423 ? 2.065 -11.417 7.100 1.00 87.44 423 GLU A N 1
ATOM 3183 C CA . GLU A 1 423 ? 2.326 -11.945 5.750 1.00 87.44 423 GLU A CA 1
ATOM 3184 C C . GLU A 1 423 ? 3.761 -12.470 5.575 1.00 87.44 423 GLU A C 1
ATOM 3186 O O . GLU A 1 423 ? 3.982 -13.364 4.763 1.00 87.44 423 GLU A O 1
ATOM 3191 N N . CYS A 1 424 ? 4.722 -11.999 6.377 1.00 84.12 424 CYS A N 1
ATOM 3192 C CA . CYS A 1 424 ? 6.086 -12.536 6.379 1.00 84.12 424 CYS A CA 1
ATOM 3193 C C . CYS A 1 424 ? 6.220 -13.870 7.145 1.00 84.12 424 CYS A C 1
ATOM 3195 O O . CYS A 1 424 ? 7.275 -14.504 7.089 1.00 84.12 424 CYS A O 1
ATOM 3197 N N . ALA A 1 425 ? 5.200 -14.309 7.896 1.00 84.38 425 ALA A N 1
ATOM 3198 C CA . ALA A 1 425 ? 5.260 -15.570 8.633 1.00 84.38 425 ALA A CA 1
ATOM 3199 C C . ALA A 1 425 ? 5.130 -16.775 7.681 1.00 84.38 425 ALA A C 1
ATOM 3201 O O . ALA A 1 425 ? 4.163 -16.903 6.935 1.00 84.38 425 ALA A O 1
ATOM 3202 N N . HIS A 1 426 ? 6.078 -17.714 7.750 1.00 79.44 426 HIS A N 1
ATOM 3203 C CA . HIS A 1 426 ? 5.993 -18.985 7.026 1.00 79.44 426 HIS A CA 1
ATOM 3204 C C . HIS A 1 426 ? 4.877 -19.913 7.557 1.00 79.44 426 HIS A C 1
ATOM 3206 O O . HIS A 1 426 ? 4.232 -19.671 8.583 1.00 79.44 426 HIS A O 1
ATOM 3212 N N . MET A 1 427 ? 4.670 -21.044 6.873 1.00 76.94 427 MET A N 1
ATOM 3213 C CA . MET A 1 427 ? 3.764 -22.097 7.339 1.00 76.94 427 MET A CA 1
ATOM 3214 C C . MET A 1 427 ? 4.177 -22.588 8.737 1.00 76.94 427 MET A C 1
ATOM 3216 O O . MET A 1 427 ? 5.351 -22.864 8.977 1.00 76.94 427 MET A O 1
ATOM 3220 N N . ASN A 1 428 ? 3.209 -22.741 9.645 1.00 81.94 428 ASN A N 1
ATOM 3221 C CA . ASN A 1 428 ? 3.402 -23.253 11.012 1.00 81.94 428 ASN A CA 1
ATOM 3222 C C . ASN A 1 428 ? 4.290 -22.395 11.932 1.00 81.94 428 ASN A C 1
ATOM 3224 O O . ASN A 1 428 ? 4.871 -22.915 12.883 1.00 81.94 428 ASN A O 1
ATOM 3228 N N . THR A 1 429 ? 4.379 -21.090 11.683 1.00 88.75 429 THR A N 1
ATOM 3229 C CA . THR A 1 429 ? 4.938 -20.122 12.638 1.00 88.75 429 THR A CA 1
ATOM 3230 C C . THR A 1 429 ? 3.906 -19.041 12.968 1.00 88.75 429 THR A C 1
ATOM 3232 O O . THR A 1 429 ? 2.778 -19.077 12.475 1.00 88.75 429 THR A O 1
ATOM 3235 N N . PHE A 1 430 ? 4.252 -18.088 13.821 1.00 90.69 430 PHE A N 1
ATOM 3236 C CA . PHE A 1 430 ? 3.461 -16.884 14.036 1.00 90.69 430 PHE A CA 1
ATOM 3237 C C . PHE A 1 430 ? 4.371 -15.677 14.211 1.00 90.69 430 PHE A C 1
ATOM 3239 O O . PHE A 1 430 ? 5.496 -15.802 14.691 1.00 90.69 430 PHE A O 1
ATOM 3246 N N . THR A 1 431 ? 3.853 -14.501 13.896 1.00 91.88 431 THR A N 1
ATOM 3247 C CA . THR A 1 431 ? 4.441 -13.227 14.303 1.00 91.88 431 THR A CA 1
ATOM 3248 C C . THR A 1 431 ? 3.534 -12.545 15.311 1.00 91.88 431 THR A C 1
ATOM 3250 O O . THR A 1 431 ? 2.306 -12.620 15.208 1.00 91.88 431 THR A O 1
ATOM 3253 N N . ARG A 1 432 ? 4.121 -11.849 16.280 1.00 93.38 432 ARG A N 1
ATOM 3254 C CA . ARG A 1 432 ? 3.385 -10.984 17.201 1.00 93.38 432 ARG A CA 1
ATOM 3255 C C . ARG A 1 432 ? 4.098 -9.647 17.326 1.00 93.38 432 ARG A C 1
ATOM 3257 O O . ARG A 1 432 ? 5.235 -9.590 17.787 1.00 93.38 432 ARG A O 1
ATOM 3264 N N . LEU A 1 433 ? 3.414 -8.579 16.928 1.00 94.88 433 LEU A N 1
ATOM 3265 C CA . LEU A 1 433 ? 3.952 -7.224 16.988 1.00 94.88 433 LEU A CA 1
ATOM 3266 C C . LEU A 1 433 ? 3.687 -6.569 18.351 1.00 94.88 433 LEU A C 1
ATOM 3268 O O . LEU A 1 433 ? 2.554 -6.555 18.841 1.00 94.88 433 LEU A O 1
ATOM 3272 N N . VAL A 1 434 ? 4.726 -5.960 18.918 1.00 94.50 434 VAL A N 1
ATOM 3273 C CA . VAL A 1 434 ? 4.655 -5.062 20.075 1.00 94.50 434 VAL A CA 1
ATOM 3274 C C . VAL A 1 434 ? 5.278 -3.723 19.686 1.00 94.50 434 VAL A C 1
ATOM 3276 O O . VAL A 1 434 ? 6.472 -3.655 19.394 1.00 94.50 434 VAL A O 1
ATOM 3279 N N . LEU A 1 435 ? 4.473 -2.661 19.680 1.00 94.25 435 LEU A N 1
ATOM 3280 C CA . LEU A 1 435 ? 4.948 -1.290 19.515 1.00 94.25 435 LEU A CA 1
ATOM 3281 C C . LEU A 1 435 ? 5.404 -0.723 20.854 1.00 94.25 435 LEU A C 1
ATOM 3283 O O . LEU A 1 435 ? 4.723 -0.871 21.873 1.00 94.25 435 LEU A O 1
ATOM 3287 N N . VAL A 1 436 ? 6.545 -0.046 20.826 1.00 94.81 436 VAL A N 1
ATOM 3288 C CA . VAL A 1 436 ? 7.212 0.487 22.013 1.00 94.81 436 VAL A CA 1
ATOM 3289 C C . VAL A 1 436 ? 7.689 1.904 21.737 1.00 94.81 436 VAL A C 1
ATOM 3291 O O . VAL A 1 436 ? 8.181 2.187 20.644 1.00 94.81 436 VAL A O 1
ATOM 3294 N N . SER A 1 437 ? 7.566 2.783 22.727 1.00 93.56 437 SER A N 1
ATOM 3295 C CA . SER A 1 437 ? 8.105 4.138 22.643 1.00 93.56 437 SER A CA 1
ATOM 3296 C C . SER A 1 437 ? 9.628 4.106 22.580 1.00 93.56 437 SER A C 1
ATOM 3298 O O . SER A 1 437 ? 10.272 3.464 23.412 1.00 93.56 437 SER A O 1
ATOM 3300 N N . ALA A 1 438 ? 10.215 4.808 21.614 1.00 92.44 438 ALA A N 1
ATOM 3301 C CA . ALA A 1 438 ? 11.664 4.957 21.531 1.00 92.44 438 ALA A CA 1
ATOM 3302 C C . ALA A 1 438 ? 12.234 5.843 22.657 1.00 92.44 438 ALA A C 1
ATOM 3304 O O . ALA A 1 438 ? 13.401 5.691 23.007 1.00 92.44 438 ALA A O 1
ATOM 3305 N N . GLU A 1 439 ? 11.429 6.751 23.219 1.00 90.88 439 GLU A N 1
ATOM 3306 C CA . GLU A 1 439 ? 11.866 7.661 24.285 1.00 90.88 439 GLU A CA 1
ATOM 3307 C C . GLU A 1 439 ? 11.728 7.032 25.673 1.00 90.88 439 GLU A C 1
ATOM 3309 O O . GLU A 1 439 ? 12.674 7.052 26.461 1.00 90.88 439 GLU A O 1
ATOM 3314 N N . THR A 1 440 ? 10.557 6.465 25.983 1.00 90.50 440 THR A N 1
ATOM 3315 C CA . THR A 1 440 ? 10.251 5.958 27.333 1.00 90.50 440 THR A CA 1
ATOM 3316 C C . THR A 1 440 ? 10.479 4.455 27.482 1.00 90.50 440 THR A C 1
ATOM 3318 O O . THR A 1 440 ? 10.627 3.961 28.599 1.00 90.50 440 THR A O 1
ATOM 3321 N N . GLY A 1 441 ? 10.500 3.704 26.376 1.00 89.56 441 GLY A N 1
ATOM 3322 C CA . GLY A 1 441 ? 10.523 2.240 26.393 1.00 89.56 441 GLY A CA 1
ATOM 3323 C C . GLY A 1 441 ? 9.191 1.593 26.798 1.00 89.56 441 GLY A C 1
ATOM 3324 O O . GLY A 1 441 ? 9.127 0.363 26.917 1.00 89.56 441 GLY A O 1
ATOM 3325 N N . GLU A 1 442 ? 8.135 2.387 27.006 1.00 91.31 442 GLU A N 1
ATOM 3326 C CA . GLU A 1 442 ? 6.809 1.892 27.378 1.00 91.31 442 GLU A CA 1
ATOM 3327 C C . GLU A 1 442 ? 6.115 1.182 26.212 1.00 91.31 442 GLU A C 1
ATOM 3329 O O . GLU A 1 442 ? 6.315 1.494 25.036 1.00 91.31 442 GLU A O 1
ATOM 3334 N N . GLU A 1 443 ? 5.293 0.187 26.546 1.00 90.81 443 GLU A N 1
ATOM 3335 C CA . GLU A 1 443 ? 4.496 -0.548 25.570 1.00 90.81 443 GLU A CA 1
ATOM 3336 C C . GLU A 1 443 ? 3.289 0.284 25.139 1.00 90.81 443 GLU A C 1
ATOM 3338 O O . GLU A 1 443 ? 2.391 0.557 25.933 1.00 90.81 443 GLU A O 1
ATOM 3343 N N . LEU A 1 444 ? 3.261 0.647 23.858 1.00 88.25 444 LEU A N 1
ATOM 3344 C CA . LEU A 1 444 ? 2.215 1.485 23.274 1.00 88.25 444 LEU A CA 1
ATOM 3345 C C . LEU A 1 444 ? 1.044 0.646 22.767 1.00 88.25 444 LEU A C 1
ATOM 3347 O O . LEU A 1 444 ? -0.120 1.029 22.877 1.00 88.25 444 LEU A O 1
ATOM 3351 N N . MET A 1 445 ? 1.353 -0.508 22.176 1.00 89.56 445 MET A N 1
ATOM 3352 C CA . MET A 1 445 ? 0.363 -1.414 21.607 1.00 89.56 445 MET A CA 1
ATOM 3353 C C . MET A 1 445 ? 0.939 -2.820 21.510 1.00 89.56 445 MET A C 1
ATOM 3355 O O . MET A 1 445 ? 2.058 -3.013 21.041 1.00 89.56 445 MET A O 1
ATOM 3359 N N . ARG A 1 446 ? 0.131 -3.821 21.852 1.00 91.31 446 ARG A N 1
ATOM 3360 C CA . ARG A 1 446 ? 0.434 -5.230 21.600 1.00 91.31 446 ARG A CA 1
ATOM 3361 C C . ARG A 1 446 ? -0.638 -5.848 20.728 1.00 91.31 446 ARG A C 1
ATOM 3363 O O . ARG A 1 446 ? -1.820 -5.842 21.073 1.00 91.31 446 ARG A O 1
ATOM 3370 N N . CYS A 1 447 ? -0.206 -6.387 19.599 1.00 90.81 447 CYS A N 1
ATOM 3371 C CA . CYS A 1 447 ? -1.073 -7.089 18.672 1.00 90.81 447 CYS A CA 1
ATOM 3372 C C . CYS A 1 447 ? -1.231 -8.557 19.085 1.00 90.81 447 CYS A C 1
ATOM 3374 O O . CYS A 1 447 ? -0.432 -9.113 19.845 1.00 90.81 447 CYS A O 1
ATOM 3376 N N . LYS A 1 448 ? -2.300 -9.187 18.596 1.00 90.19 448 LYS A N 1
ATOM 3377 C CA . LYS A 1 448 ? -2.498 -10.634 18.740 1.00 90.19 448 LYS A CA 1
ATOM 3378 C C . LYS A 1 448 ? -1.507 -11.384 17.841 1.00 90.19 448 LYS A C 1
ATOM 3380 O O . LYS A 1 448 ? -1.027 -10.830 16.859 1.00 90.19 448 LYS A O 1
ATOM 3385 N N . ALA A 1 449 ? -1.214 -12.640 18.173 1.00 90.88 449 ALA A N 1
ATOM 3386 C CA . ALA A 1 449 ? -0.381 -13.485 17.323 1.00 90.88 449 ALA A CA 1
ATOM 3387 C C . ALA A 1 449 ? -1.087 -13.777 15.989 1.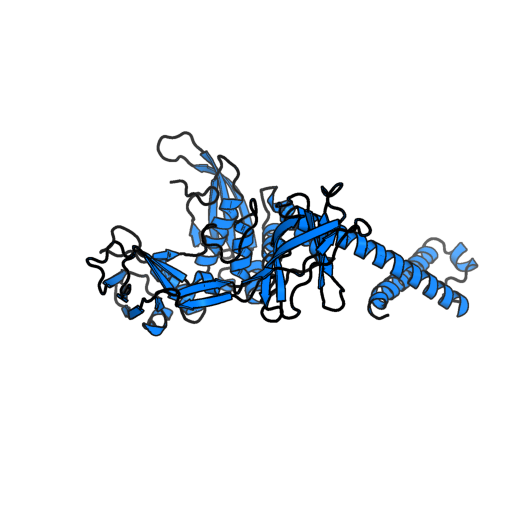00 90.88 449 ALA A C 1
ATOM 3389 O O . ALA A 1 449 ? -2.302 -13.998 15.950 1.00 90.88 449 ALA A O 1
ATOM 3390 N N . ARG A 1 450 ? -0.318 -13.774 14.900 1.00 88.88 450 ARG A N 1
ATOM 3391 C CA . ARG A 1 450 ? -0.836 -13.847 13.533 1.00 88.88 450 ARG A CA 1
ATOM 3392 C C . ARG A 1 450 ? 0.025 -14.747 12.648 1.00 88.88 450 ARG A C 1
ATOM 3394 O O . ARG A 1 450 ? 1.241 -14.795 12.812 1.00 88.88 450 ARG A O 1
ATOM 3401 N N . ASN A 1 451 ? -0.613 -15.423 11.697 1.00 86.06 451 ASN A N 1
ATOM 3402 C CA . ASN A 1 451 ? 0.029 -16.054 10.543 1.00 86.06 451 ASN A CA 1
ATOM 3403 C C . ASN A 1 451 ? -0.759 -15.663 9.282 1.00 86.06 451 ASN A C 1
ATOM 3405 O O . ASN A 1 451 ? -1.946 -15.990 9.171 1.00 86.06 451 ASN A O 1
ATOM 3409 N N . ALA A 1 452 ? -0.120 -14.921 8.376 1.00 81.38 452 ALA A N 1
ATOM 3410 C CA . ALA A 1 452 ? -0.754 -14.268 7.231 1.00 81.38 452 ALA A CA 1
ATOM 3411 C C . ALA A 1 452 ? -1.996 -13.457 7.661 1.00 81.38 452 ALA A C 1
ATOM 3413 O O . ALA A 1 452 ? -1.954 -12.697 8.631 1.00 81.38 452 ALA A O 1
ATOM 3414 N N . GLY A 1 453 ? -3.142 -13.654 7.010 1.00 71.44 453 GLY A N 1
ATOM 3415 C CA . GLY A 1 453 ? -4.410 -13.041 7.416 1.00 71.44 453 GLY A CA 1
ATOM 3416 C C . GLY A 1 453 ? -5.008 -13.582 8.726 1.00 71.44 453 GLY A C 1
ATOM 3417 O O . GLY A 1 453 ? -5.888 -12.940 9.304 1.00 71.44 453 GLY A O 1
ATOM 3418 N N . THR A 1 454 ? -4.538 -14.722 9.240 1.00 78.75 454 THR A N 1
ATOM 3419 C CA . THR A 1 454 ? -5.225 -15.483 10.299 1.00 78.75 454 THR A CA 1
ATOM 3420 C C . THR A 1 454 ? -4.723 -15.118 11.694 1.00 78.75 454 THR A C 1
ATOM 3422 O O . THR A 1 454 ? -3.522 -15.110 11.959 1.00 78.75 454 THR A O 1
ATOM 3425 N N . LEU A 1 455 ? -5.653 -14.838 12.610 1.00 78.81 455 LEU A N 1
ATOM 3426 C CA . LEU A 1 455 ? -5.359 -14.667 14.034 1.00 78.81 455 LEU A CA 1
ATOM 3427 C C . LEU A 1 455 ? -5.269 -16.024 14.733 1.00 78.81 455 LEU A C 1
ATOM 3429 O O . LEU A 1 455 ? -6.112 -16.891 14.512 1.00 78.81 455 LEU A O 1
ATOM 3433 N N . LEU A 1 456 ? -4.268 -16.179 15.596 1.00 75.25 456 LEU A N 1
ATOM 3434 C CA . LEU A 1 456 ? -4.081 -17.368 16.422 1.00 75.25 456 LEU A CA 1
ATOM 3435 C C . LEU A 1 456 ? -4.492 -17.017 17.856 1.00 75.25 456 LEU A C 1
ATOM 3437 O O . LEU A 1 456 ? -3.834 -16.194 18.500 1.00 75.25 456 LEU A O 1
ATOM 3441 N N . GLU A 1 457 ? -5.607 -17.588 18.318 1.00 63.12 457 GLU A N 1
ATOM 3442 C CA . GLU A 1 457 ? -6.151 -17.399 19.675 1.00 63.12 457 GLU A CA 1
ATOM 3443 C C . GLU A 1 457 ? -5.835 -18.569 20.610 1.00 63.12 457 GLU A C 1
ATOM 3445 O O . GLU A 1 457 ? -5.878 -19.739 20.159 1.00 63.12 457 GLU A O 1
#

pLDDT: mean 84.46, std 10.05, range [47.0, 96.25]

Foldseek 3Di:
DVVLVVQLVVLVVVVLVVLVVVCVVCVPVCVVVVSVPPPPDPVVVVVSSVVSSVVSVVVVVVLQVVLVVLQVVCCVPPVLLQFFAFFKDKDFQDDKFWPKWAWALDVQTKIKTKIQLDDDDDQKKKKAFADFLQLLQQVVVFLQVWDFPLDPGRQKDFACLALVRQQDDDDPPHQSLLSLLLCCQLPVSQRRIIMGGCNSVPDNGIDITMTRGHRDPSRNPDTRVRIGINIHMHGQKDKDKWDKDQAQVPDQKDWGHDPLQKDFRDFDWKAKQNHTAPQKDKDKAAPDPSGITIIMGGRPPPPRRGIIMIIMTMIHGPVRGSFGQDGGPVSNLQSVLVVCLLPPPDWLVSVLSSSVSSNRNPDPLSVLQSVQFDTKDKDWDWDDQPPDDTQIAIEIETEGAVVSCNSSHPVVVQSSVLLSVLSSDDPRYWYKYWYAYPVPRDTPDTDAIHHHSDGRD